Protein AF-0000000084714377 (afdb_homodimer)

Secondary structure (DSSP, 8-state):
-----------------------------------EEEEE--TT--GGGGHHHHHHHHHTT-EEEEEPPTTSGGG----HHHHHT-HHHHTTSPPTTTT--HHHHHHHHHHHHHHT-SSSPPEEEEETTHHHHHHHHHHH-GGG-SEEEEES----TTT--HHHHHTSGGG--S-SGGG--S-HHHHTEEE--TT--HHHHHHHHHHH-TTS-HHHHHHHHHT--SEEETHHHHS-----TTTGGGS-EEEEEETT-SSS-HHHHHHHHHHHHHHSTTSPPEEEEE---S-HHHH-HHHHHHHHHHSPP-/-----------------------------------EEEEE--TT--GGGGHHHHHHHHHTT-EEEEEPPTTSGGG----HHHHHT-HHHHTTSPPTTTT--HHHHHHHHHHHHHHT-SSSPPEEEEETTHHHHHHHHHHH-GGG-SEEEEES----TTT--HHHHHTSGGG--S-SGGG--S-HHHHTEEE--TT--HHHHHHHHHHH-TTS-HHHHHHHHHT--SEEETHHHHS-----TTTGGGS-EEEEEETT-SSS-HHHHHHHHHHHHHHSTTSPPEEEEE---S-HHHH-HHHHHHHHHHSPP-

InterPro domains:
  IPR000073 Alpha/beta hydrolase fold-1 [PF12697] (37-302)
  IPR006311 Twin-arginine translocation pathway, signal sequence [PS51318] (1-28)
  IPR029058 Alpha/Beta hydrolase fold [G3DSA:3.40.50.1820] (33-309)
  IPR029058 Alpha/Beta hydrolase fold [SSF53474] (30-305)
  IPR052897 Secondary metabolite biosynthesis hydrolase [PTHR37017] (34-305)

Foldseek 3Di:
DDPPDDDPPPPPPPPPPPPPDPPPPPPPPPLQDAAEAEEEEAALAFQVLLVLLCVLLVVSPYHYDYGGFQCHFVNNDADPCLVVVVQVVVLQAAGPCLPDALVSRLVVVLVVLVVPDDPFAYEYEAAALRLLSVQQNQQVCVPRHFEYEYELYDDPAPVQFQQVLCPDPQQALVADPPQFRHDCVNRQWRFGRLPDDPVSLVSVCVQFVVVDDSVLCNVRSNSGHGTHGCNSGGPGRDHACVTSVVHAYAYEAADQERRSHNSSSVVSQVVSCVRRVVHHHDYHYDPGYSRCSRVPSNVVSVVVSPDDGD/DCPPPCPPPPPPPPPPPPPVPPPPPPPPPPLQDAAEAEEEEAALAFQVLLVLLCVLLVVSPYHYDYGGFQCHFVNNDADPCLVVVVQVVVLQAAGPCLPDALVSRLVVVLVVLVVPDDPFAYEYEAAALRLLSVQQNQQVCVPRHFEYEYELYDDPAPVQFQQVLCPDPQQALVADPPQFRHDCVNRQWRFGRLPDDPVSLVSVCVQFVVVDDSVLCNVRSNSGHGTHGCNSGGPGRDHACVTSVVHAYAYEAACQENRSHSSSSVVSQVVSCVRRVVHHHDYHYDPGYSRCSRVPSNVVSVVVSPDDGD

Sequence (620 aa):
MNRRDLLKSTVLTTATLSLSGPGPQAHAAPRAESKTFLLVHGAWHNSLHWGRVAQHLSGLGHRVVSIDLPGHGLNARFPSSYLAGDWAKFAEEPSPQRDLRLEECASAVVDALKTLRGASRPILVGHSMGGAVITRAGELAPELVGRLVYLSAYCPVRLKKPSAYGELPEAKTGYGDKLFVGNPAALGAARINPRGDAAYLEALRGTYYNDVETQQFLPFALMLTPDLPVALWTSEVIATRERWGRIPRSYLRCTKDRATAPALQDLMIREADAFTPANKFEQKTLESSHSPFASQPARLAELLAGLKAGMNRRDLLKSTVLTTATLSLSGPGPQAHAAPRAESKTFLLVHGAWHNSLHWGRVAQHLSGLGHRVVSIDLPGHGLNARFPSSYLAGDWAKFAEEPSPQRDLRLEECASAVVDALKTLRGASRPILVGHSMGGAVITRAGELAPELVGRLVYLSAYCPVRLKKPSAYGELPEAKTGYGDKLFVGNPAALGAARINPRGDAAYLEALRGTYYNDVETQQFLPFALMLTPDLPVALWTSEVIATRERWGRIPRSYLRCTKDRATAPALQDLMIREADAFTPANKFEQKTLESSHSPFASQPARLAELLAGLKAG

pLDDT: mean 90.33, std 20.88, range [18.58, 98.94]

Solvent-accessible surface area (backbone atoms only — not comparable to full-atom values): 32073 Å² total; per-residue (Å²): 140,87,83,81,76,76,90,76,81,76,77,76,77,78,76,79,75,78,78,74,67,80,68,78,75,72,68,71,69,79,73,76,81,68,49,38,38,39,42,37,44,28,75,28,36,21,34,51,61,43,35,58,22,43,45,44,33,34,41,71,56,26,33,51,40,47,46,52,47,79,47,16,39,70,49,26,66,71,44,69,33,62,62,70,65,37,61,76,50,44,38,62,53,54,41,75,45,38,84,47,45,45,65,58,39,14,47,52,51,46,55,52,44,66,38,50,68,62,97,50,42,27,35,40,35,11,26,30,58,13,12,44,36,49,43,34,22,28,33,76,42,38,89,54,44,13,22,41,33,27,41,52,31,43,51,39,69,81,75,23,14,52,48,58,52,61,69,36,76,46,32,64,62,88,46,57,80,81,52,56,45,50,55,33,82,77,21,23,16,51,23,42,58,57,73,42,56,72,68,52,49,48,47,50,33,57,15,38,33,61,70,44,55,66,75,66,39,46,29,57,43,52,56,38,42,42,46,29,37,34,34,62,37,63,38,74,43,63,68,45,61,86,34,32,35,64,45,48,37,32,35,38,42,24,68,56,15,34,59,53,18,46,60,34,48,51,50,35,51,53,47,42,24,68,68,22,71,91,50,47,67,46,77,47,78,40,93,25,20,61,36,38,48,75,64,37,18,61,62,51,25,51,56,59,68,68,52,78,79,80,136,88,79,76,78,80,78,77,79,75,76,76,77,76,76,78,76,77,78,72,66,78,67,80,73,73,68,71,68,79,73,76,81,66,48,38,38,38,42,37,43,29,74,29,38,22,34,52,63,42,36,58,24,45,46,43,34,33,41,73,55,25,34,51,40,48,46,52,48,80,46,15,40,71,48,26,69,71,43,68,33,61,60,68,67,37,63,77,52,43,39,63,54,54,41,73,44,36,83,48,46,47,64,60,38,14,49,51,51,46,56,53,45,66,39,48,68,62,97,49,42,28,36,39,35,11,25,30,57,14,13,44,35,48,44,34,24,28,35,75,41,37,90,53,43,12,22,42,33,28,40,50,30,43,52,38,68,80,74,22,17,54,48,59,52,61,71,36,77,46,32,64,62,90,45,56,80,80,51,55,44,50,54,33,82,76,20,23,16,50,23,44,59,59,72,43,56,73,69,54,48,48,48,50,33,55,15,39,32,61,70,44,56,68,74,66,38,47,28,58,42,54,56,38,41,41,46,28,39,32,35,63,37,63,37,77,44,63,66,43,60,86,33,31,36,65,43,50,38,34,35,39,40,23,69,56,15,34,59,52,17,46,60,34,48,50,49,34,51,52,47,43,26,67,68,22,69,92,50,47,67,47,77,47,78,40,94,26,20,59,36,38,47,75,64,36,19,61,62,51,25,51,55,59,68,68,52,78,80,80

Nearest PDB structures (foldseek):
  8hfw-assembly1_A  TM=9.763E-01  e=1.977E-34  Burkholderia pyrrocinia
  8hfw-assembly1_B  TM=9.682E-01  e=1.661E-31  Burkholderia pyrrocinia
  7wwf-assembly3_F  TM=9.469E-01  e=2.361E-32  Mycolicibacterium smegmatis MC2 155
  8hfw-assembly2_C-2  TM=9.597E-01  e=9.082E-31  Burkholderia pyrrocinia
  8sni-assembly2_B  TM=8.151E-01  e=2.606E-16  Hevea brasiliensis

Organism: Cystobacter fuscus (strain ATCC 25194 / DSM 2262 / NBRC 100088 / M29) (NCBI:txid1242864)

Structure (mmCIF, N/CA/C/O backbone):
data_AF-0000000084714377-model_v1
#
loop_
_entity.id
_entity.type
_entity.pdbx_description
1 polymer 'Salicylate esterase'
#
loop_
_atom_site.group_PDB
_atom_site.id
_atom_site.type_symbol
_atom_site.label_atom_id
_atom_site.label_alt_id
_atom_site.label_comp_id
_atom_site.label_asym_id
_atom_site.label_entity_id
_atom_site.label_seq_id
_atom_site.pdbx_PDB_ins_code
_atom_site.Cartn_x
_atom_site.Cartn_y
_atom_site.Cartn_z
_atom_site.occupancy
_atom_site.B_iso_or_equiv
_atom_site.auth_seq_id
_atom_site.auth_comp_id
_atom_site.auth_asym_id
_atom_site.auth_atom_id
_atom_site.pdbx_PDB_model_num
ATOM 1 N N . MET A 1 1 ? 67.188 2.732 74.562 1 23.44 1 MET A N 1
ATOM 2 C CA . MET A 1 1 ? 67.375 2.27 73.188 1 23.44 1 MET A CA 1
ATOM 3 C C . MET A 1 1 ? 66.125 2.457 72.312 1 23.44 1 MET A C 1
ATOM 5 O O . MET A 1 1 ? 65.125 1.74 72.5 1 23.44 1 MET A O 1
ATOM 9 N N . ASN A 1 2 ? 65.688 3.746 72 1 24.61 2 ASN A N 1
ATOM 10 C CA . ASN A 1 2 ? 64.5 4.461 71.5 1 24.61 2 ASN A CA 1
ATOM 11 C C . ASN A 1 2 ? 64.188 4.129 70.062 1 24.61 2 ASN A C 1
ATOM 13 O O . ASN A 1 2 ? 65.062 4.398 69.188 1 24.61 2 ASN A O 1
ATOM 17 N N . ARG A 1 3 ? 63.375 3.021 69.688 1 21.33 3 ARG A N 1
ATOM 18 C CA . ARG A 1 3 ? 62.969 2.262 68.5 1 21.33 3 ARG A CA 1
ATOM 19 C C . ARG A 1 3 ? 62.281 3.156 67.5 1 21.33 3 ARG A C 1
ATOM 21 O O . ARG A 1 3 ? 61.094 3.463 67.688 1 21.33 3 ARG A O 1
ATOM 28 N N . ARG A 1 4 ? 62.812 4.191 66.875 1 25.5 4 ARG A N 1
ATOM 29 C CA . ARG A 1 4 ? 62.406 5.145 65.875 1 25.5 4 ARG A CA 1
ATOM 30 C C . ARG A 1 4 ? 62.062 4.438 64.562 1 25.5 4 ARG A C 1
ATOM 32 O O . ARG A 1 4 ? 62.938 4.363 63.656 1 25.5 4 ARG A O 1
ATOM 39 N N . ASP A 1 5 ? 61.375 3.281 64.625 1 18.58 5 ASP A N 1
ATOM 40 C CA . ASP A 1 5 ? 61.375 2.346 63.469 1 18.58 5 ASP A CA 1
ATOM 41 C C . ASP A 1 5 ? 60.812 3.002 62.219 1 18.58 5 ASP A C 1
ATOM 43 O O . ASP A 1 5 ? 61.531 3.123 61.219 1 18.58 5 ASP A O 1
ATOM 47 N N . LEU A 1 6 ? 59.594 2.516 61.594 1 20.98 6 LEU A N 1
ATOM 48 C CA . LEU A 1 6 ? 59.344 1.646 60.469 1 20.98 6 LEU A CA 1
ATOM 49 C C . LEU A 1 6 ? 58.875 2.455 59.25 1 20.98 6 LEU A C 1
ATOM 51 O O . LEU A 1 6 ? 59.188 2.096 58.094 1 20.98 6 LEU A O 1
ATOM 55 N N . LEU A 1 7 ? 57.812 3.41 59.219 1 25.36 7 LEU A N 1
ATOM 56 C CA . LEU A 1 7 ? 56.781 3.236 58.219 1 25.36 7 LEU A CA 1
ATOM 57 C C . LEU A 1 7 ? 57.219 3.844 56.875 1 25.36 7 LEU A C 1
ATOM 59 O O . LEU A 1 7 ? 57.469 5.047 56.812 1 25.36 7 LEU A O 1
ATOM 63 N N . LYS A 1 8 ? 57.844 3.086 56 1 23.33 8 LYS A N 1
ATOM 64 C CA . LYS A 1 8 ? 58.375 3.34 54.656 1 23.33 8 LYS A CA 1
ATOM 65 C C . LYS A 1 8 ? 57.281 3.77 53.719 1 23.33 8 LYS A C 1
ATOM 67 O O . LYS A 1 8 ? 56.281 3.066 53.562 1 23.33 8 LYS A O 1
ATOM 72 N N . SER A 1 9 ? 57 5.039 53.438 1 25.41 9 SER A N 1
ATOM 73 C CA . SER A 1 9 ? 56.031 5.676 52.531 1 25.41 9 SER A CA 1
ATOM 74 C C . SER A 1 9 ? 56.344 5.309 51.062 1 25.41 9 SER A C 1
ATOM 76 O O . SER A 1 9 ? 57.438 5.59 50.562 1 25.41 9 SER A O 1
ATOM 78 N N . THR A 1 10 ? 56.094 4.047 50.625 1 24.98 10 THR A N 1
ATOM 79 C CA . THR A 1 10 ? 56.312 3.625 49.25 1 24.98 10 THR A CA 1
ATOM 80 C C . THR A 1 10 ? 55.562 4.527 48.281 1 24.98 10 THR A C 1
ATOM 82 O O . THR A 1 10 ? 54.312 4.633 48.344 1 24.98 10 THR A O 1
ATOM 85 N N . VAL A 1 11 ? 56.156 5.559 47.812 1 27.44 11 VAL A N 1
ATOM 86 C CA . VAL A 1 11 ? 55.656 6.43 46.75 1 27.44 11 VAL A CA 1
ATOM 87 C C . VAL A 1 11 ? 55.438 5.617 45.469 1 27.44 11 VAL A C 1
ATOM 89 O O . VAL A 1 11 ? 56.375 5.059 44.906 1 27.44 11 VAL A O 1
ATOM 92 N N . LEU A 1 12 ? 54.406 4.809 45.375 1 25.02 12 LEU A N 1
ATOM 93 C CA . LEU A 1 12 ? 54.062 4.137 44.125 1 25.02 12 LEU A CA 1
ATOM 94 C C . LEU A 1 12 ? 53.938 5.145 42.969 1 25.02 12 LEU A C 1
ATOM 96 O O . LEU A 1 12 ? 53.156 6.102 43.094 1 25.02 12 LEU A O 1
ATOM 100 N N . THR A 1 13 ? 55.031 5.426 42.281 1 26.97 13 THR A N 1
ATOM 101 C CA . THR A 1 13 ? 55.031 6.18 41.031 1 26.97 13 THR A CA 1
ATOM 102 C C . THR A 1 13 ? 54.094 5.543 40 1 26.97 13 THR A C 1
ATOM 104 O O . THR A 1 13 ? 54.312 4.398 39.594 1 26.97 13 THR A O 1
ATOM 107 N N . THR A 1 14 ? 52.781 5.777 40.062 1 26.31 14 THR A N 1
ATOM 108 C CA . THR A 1 14 ? 51.844 5.332 39.062 1 26.31 14 THR A CA 1
ATOM 109 C C . THR A 1 14 ? 52.281 5.828 37.688 1 26.31 14 THR A C 1
ATOM 111 O O . THR A 1 14 ? 52.375 7.035 37.438 1 26.31 14 THR A O 1
ATOM 114 N N . ALA A 1 15 ? 53.188 5.16 37 1 28.7 15 ALA A N 1
ATOM 115 C CA . ALA A 1 15 ? 53.469 5.406 35.594 1 28.7 15 ALA A CA 1
ATOM 116 C C . ALA A 1 15 ? 52.188 5.324 34.75 1 28.7 15 ALA A C 1
ATOM 118 O O . ALA A 1 15 ? 51.469 4.316 34.781 1 28.7 15 ALA A O 1
ATOM 119 N N . THR A 1 16 ? 51.531 6.469 34.5 1 27.69 16 THR A N 1
ATOM 120 C CA . THR A 1 16 ? 50.469 6.594 33.531 1 27.69 16 THR A CA 1
ATOM 121 C C . THR A 1 16 ? 50.906 6.145 32.156 1 27.69 16 THR A C 1
ATOM 123 O O . THR A 1 16 ? 51.781 6.773 31.547 1 27.69 16 THR A O 1
ATOM 126 N N . LEU A 1 17 ? 51.156 4.863 31.859 1 29.94 17 LEU A N 1
ATOM 127 C CA . LEU A 1 17 ? 51.344 4.465 30.469 1 29.94 17 LEU A CA 1
ATOM 128 C C . LEU A 1 17 ? 50.188 4.93 29.609 1 29.94 17 LEU A C 1
ATOM 130 O O . LEU A 1 17 ? 49.031 4.625 29.922 1 29.94 17 LEU A O 1
ATOM 134 N N . SER A 1 18 ? 50.312 6.07 28.922 1 29.48 18 SER A N 1
ATOM 135 C CA . SER A 1 18 ? 49.406 6.551 27.875 1 29.48 18 SER A CA 1
ATOM 136 C C . SER A 1 18 ? 49.281 5.535 26.75 1 29.48 18 SER A C 1
ATOM 138 O O . SER A 1 18 ? 50.188 5.367 25.953 1 29.48 18 SER A O 1
ATOM 140 N N . LEU A 1 19 ? 48.781 4.328 26.875 1 30.98 19 LEU A N 1
ATOM 141 C CA . LEU A 1 19 ? 48.5 3.445 25.734 1 30.98 19 LEU A CA 1
ATOM 142 C C . LEU A 1 19 ? 47.562 4.102 24.75 1 30.98 19 LEU A C 1
ATOM 144 O O . LEU A 1 19 ? 46.344 4.055 24.922 1 30.98 19 LEU A O 1
ATOM 148 N N . SER A 1 20 ? 47.844 5.266 24.234 1 32.25 20 SER A N 1
ATOM 149 C CA . SER A 1 20 ? 46.969 5.801 23.188 1 32.25 20 SER A CA 1
ATOM 150 C C . SER A 1 20 ? 47.031 4.926 21.938 1 32.25 20 SER A C 1
ATOM 152 O O . SER A 1 20 ? 47.594 5.328 20.906 1 32.25 20 SER A O 1
ATOM 154 N N . GLY A 1 21 ? 47.344 3.609 21.922 1 34.31 21 GLY A N 1
ATOM 155 C CA . GLY A 1 21 ? 47.344 3.117 20.562 1 34.31 21 GLY A CA 1
ATOM 156 C C . GLY A 1 21 ? 46 3.279 19.844 1 34.31 21 GLY A C 1
ATOM 157 O O . GLY A 1 21 ? 44.969 3.379 20.5 1 34.31 21 GLY A O 1
ATOM 158 N N . PRO A 1 22 ? 46.062 3.883 18.609 1 36.16 22 PRO A N 1
ATOM 159 C CA . PRO A 1 22 ? 44.844 4.043 17.828 1 36.16 22 PRO A CA 1
ATOM 160 C C . PRO A 1 22 ? 44.031 2.742 17.688 1 36.16 22 PRO A C 1
ATOM 162 O O . PRO A 1 22 ? 44.625 1.664 17.594 1 36.16 22 PRO A O 1
ATOM 165 N N . GLY A 1 23 ? 43.094 2.486 18.531 1 34.81 23 GLY A N 1
ATOM 166 C CA . GLY A 1 23 ? 42.219 1.332 18.359 1 34.81 23 GLY A CA 1
ATOM 167 C C . GLY A 1 23 ? 41.844 1.075 16.906 1 34.81 23 GLY A C 1
ATOM 168 O O . GLY A 1 23 ? 41.844 1.998 16.094 1 34.81 23 GLY A O 1
ATOM 169 N N . PRO A 1 24 ? 42.156 -0.197 16.422 1 34.47 24 PRO A N 1
ATOM 170 C CA . PRO A 1 24 ? 41.812 -0.53 15.039 1 34.47 24 PRO A CA 1
ATOM 171 C C . PRO A 1 24 ? 40.438 -0.014 14.617 1 34.47 24 PRO A C 1
ATOM 173 O O . PRO A 1 24 ? 39.531 0.048 15.438 1 34.47 24 PRO A O 1
ATOM 176 N N . GLN A 1 25 ? 40.438 0.916 13.742 1 27.94 25 GLN A N 1
ATOM 177 C CA . GLN A 1 25 ? 39.219 1.286 13.016 1 27.94 25 GLN A CA 1
ATOM 178 C C . GLN A 1 25 ? 38.438 0.049 12.562 1 27.94 25 GLN A C 1
ATOM 180 O O . GLN A 1 25 ? 38.969 -0.746 11.766 1 27.94 25 GLN A O 1
ATOM 185 N N . ALA A 1 26 ? 37.656 -0.574 13.32 1 33.28 26 ALA A N 1
ATOM 186 C CA . ALA A 1 26 ? 36.75 -1.605 12.828 1 33.28 26 ALA A CA 1
ATOM 187 C C . ALA A 1 26 ? 36.281 -1.285 11.414 1 33.28 26 ALA A C 1
ATOM 189 O O . ALA A 1 26 ? 35.656 -0.241 11.188 1 33.28 26 ALA A O 1
ATOM 190 N N . HIS A 1 27 ? 37 -1.73 10.469 1 32.97 27 HIS A N 1
ATOM 191 C CA . HIS A 1 27 ? 36.406 -1.686 9.133 1 32.97 27 HIS A CA 1
ATOM 192 C C . HIS A 1 27 ? 34.906 -1.998 9.18 1 32.97 27 HIS A C 1
ATOM 194 O O . HIS A 1 27 ? 34.5 -3.01 9.75 1 32.97 27 HIS A O 1
ATOM 200 N N . ALA A 1 28 ? 34.094 -1.062 9.07 1 34.81 28 ALA A N 1
ATOM 201 C CA . ALA A 1 28 ? 32.688 -1.38 8.883 1 34.81 28 ALA A CA 1
ATOM 202 C C . ALA A 1 28 ? 32.531 -2.627 8.023 1 34.81 28 ALA A C 1
ATOM 204 O O . ALA A 1 28 ? 33.156 -2.76 6.977 1 34.81 28 ALA A O 1
ATOM 205 N N . ALA A 1 29 ? 32.25 -3.721 8.531 1 35.06 29 ALA A N 1
ATOM 206 C CA . ALA A 1 29 ? 31.984 -4.91 7.727 1 35.06 29 ALA A CA 1
ATOM 207 C C . ALA A 1 29 ? 31.391 -4.535 6.367 1 35.06 29 ALA A C 1
ATOM 209 O O . ALA A 1 29 ? 30.5 -3.684 6.281 1 35.06 29 ALA A O 1
ATOM 210 N N . PRO A 1 30 ? 31.938 -4.801 5.254 1 37.81 30 PRO A N 1
ATOM 211 C CA . PRO A 1 30 ? 31.344 -4.465 3.955 1 37.81 30 PRO A CA 1
ATOM 212 C C . PRO A 1 30 ? 29.828 -4.641 3.928 1 37.81 30 PRO A C 1
ATOM 214 O O . PRO A 1 30 ? 29.312 -5.625 4.461 1 37.81 30 PRO A O 1
ATOM 217 N N . ARG A 1 31 ? 29.031 -3.652 4.082 1 46.56 31 ARG A N 1
ATOM 218 C CA . ARG A 1 31 ? 27.578 -3.686 3.895 1 46.56 31 ARG A CA 1
ATOM 219 C C . ARG A 1 31 ? 27.203 -4.625 2.756 1 46.56 31 ARG A C 1
ATOM 221 O O . ARG A 1 31 ? 27.766 -4.555 1.665 1 46.56 31 ARG A O 1
ATOM 228 N N . ALA A 1 32 ? 26.609 -5.828 2.975 1 55.03 32 ALA A N 1
ATOM 229 C CA . ALA A 1 32 ? 26.031 -6.711 1.964 1 55.03 32 ALA A CA 1
ATOM 230 C C . ALA A 1 32 ? 25.5 -5.914 0.779 1 55.03 32 ALA A C 1
ATOM 232 O O . ALA A 1 32 ? 25.031 -4.785 0.946 1 55.03 32 ALA A O 1
ATOM 233 N N . GLU A 1 33 ? 25.891 -6.184 -0.496 1 76.81 33 GLU A N 1
ATOM 234 C CA . GLU A 1 33 ? 25.516 -5.52 -1.74 1 76.81 33 GLU A CA 1
ATOM 235 C C . GLU A 1 33 ? 24.016 -5.246 -1.799 1 76.81 33 GLU A C 1
ATOM 237 O O . GLU A 1 33 ? 23.203 -6.121 -1.478 1 76.81 33 GLU A O 1
ATOM 242 N N . SER A 1 34 ? 23.641 -4.047 -1.875 1 88.19 34 SER A N 1
ATOM 243 C CA . SER A 1 34 ? 22.25 -3.609 -2.031 1 88.19 34 SER A CA 1
ATOM 244 C C . SER A 1 34 ? 21.594 -4.262 -3.248 1 88.19 34 SER A C 1
ATOM 246 O O . SER A 1 34 ? 22.156 -4.234 -4.344 1 88.19 34 SER A O 1
ATOM 248 N N . LYS A 1 35 ? 20.562 -4.977 -3.025 1 94.12 35 LYS A N 1
ATOM 249 C CA . LYS A 1 35 ? 19.781 -5.602 -4.086 1 94.12 35 LYS A CA 1
ATOM 250 C C . LYS A 1 35 ? 18.516 -4.797 -4.383 1 94.12 35 LYS A C 1
ATOM 252 O O . LYS A 1 35 ? 18.125 -3.938 -3.594 1 94.12 35 LYS A O 1
ATOM 257 N N . THR A 1 36 ? 18 -5.051 -5.555 1 95.94 36 THR A N 1
ATOM 258 C CA . THR A 1 36 ? 16.734 -4.465 -5.941 1 95.94 36 THR A CA 1
ATOM 259 C C . THR A 1 36 ? 15.648 -5.535 -6.051 1 95.94 36 THR A C 1
ATOM 261 O O . THR A 1 36 ? 15.875 -6.59 -6.652 1 95.94 36 THR A O 1
ATOM 264 N N . PHE A 1 37 ? 14.516 -5.297 -5.43 1 97.56 37 PHE A N 1
ATOM 265 C CA . PHE A 1 37 ? 13.391 -6.227 -5.465 1 97.56 37 PHE A CA 1
ATOM 266 C C . PHE A 1 37 ? 12.188 -5.594 -6.148 1 97.56 37 PHE A C 1
ATOM 268 O O . PHE A 1 37 ? 11.891 -4.414 -5.934 1 97.56 37 PHE A O 1
ATOM 275 N N . LEU A 1 38 ? 11.547 -6.328 -6.98 1 98.56 38 LEU A N 1
ATOM 276 C CA . LEU A 1 38 ? 10.188 -6.035 -7.434 1 98.56 38 LEU A CA 1
ATOM 277 C C . LEU A 1 38 ? 9.203 -7.082 -6.926 1 98.56 38 LEU A C 1
ATOM 279 O O . LEU A 1 38 ? 9.344 -8.266 -7.234 1 98.56 38 LEU A O 1
ATOM 283 N N . LEU A 1 39 ? 8.25 -6.648 -6.137 1 98.88 39 LEU A N 1
ATOM 284 C CA . LEU A 1 39 ? 7.297 -7.543 -5.484 1 98.88 39 LEU A CA 1
ATOM 285 C C . LEU A 1 39 ? 5.945 -7.508 -6.191 1 98.88 39 LEU A C 1
ATOM 287 O O . LEU A 1 39 ? 5.336 -6.445 -6.324 1 98.88 39 LEU A O 1
ATOM 291 N N . VAL A 1 40 ? 5.496 -8.672 -6.605 1 98.94 40 VAL A N 1
ATOM 292 C CA . VAL A 1 40 ? 4.238 -8.828 -7.328 1 98.94 40 VAL A CA 1
ATOM 293 C C . VAL A 1 40 ? 3.254 -9.633 -6.48 1 98.94 40 VAL A C 1
ATOM 295 O O . VAL A 1 40 ? 3.551 -10.758 -6.078 1 98.94 40 VAL A O 1
ATOM 298 N N . HIS A 1 41 ? 2.09 -9.086 -6.281 1 98.94 41 HIS A N 1
ATOM 299 C CA . HIS A 1 41 ? 1.098 -9.641 -5.371 1 98.94 41 HIS A CA 1
ATOM 300 C C . HIS A 1 41 ? 0.285 -10.742 -6.043 1 98.94 41 HIS A C 1
ATOM 302 O O . HIS A 1 41 ? 0.371 -10.93 -7.258 1 98.94 41 HIS A O 1
ATOM 308 N N . GLY A 1 42 ? -0.467 -11.5 -5.254 1 98.81 42 GLY A N 1
ATOM 309 C CA . GLY A 1 42 ? -1.349 -12.562 -5.711 1 98.81 42 GLY A CA 1
ATOM 310 C C . GLY A 1 42 ? -2.779 -12.102 -5.914 1 98.81 42 GLY A C 1
ATOM 311 O O . GLY A 1 42 ? -3.057 -10.898 -5.914 1 98.81 42 GLY A O 1
ATOM 312 N N . ALA A 1 43 ? -3.666 -13.031 -6.078 1 98.69 43 ALA A N 1
ATOM 313 C CA . ALA A 1 43 ? -5.07 -12.773 -6.375 1 98.69 43 ALA A CA 1
ATOM 314 C C . ALA A 1 43 ? -5.688 -11.844 -5.336 1 98.69 43 ALA A C 1
ATOM 316 O O . ALA A 1 43 ? -5.492 -12.023 -4.133 1 98.69 43 ALA A O 1
ATOM 317 N N . TRP A 1 44 ? -6.395 -10.789 -5.77 1 98.81 44 TRP A N 1
ATOM 318 C CA . TRP A 1 44 ? -7.219 -9.852 -5.016 1 98.81 44 TRP A CA 1
ATOM 319 C C . TRP A 1 44 ? -6.352 -8.914 -4.18 1 98.81 44 TRP A C 1
ATOM 321 O O . TRP A 1 44 ? -6.824 -7.883 -3.697 1 98.81 44 TRP A O 1
ATOM 331 N N . HIS A 1 45 ? -5.059 -9.281 -3.926 1 98.88 45 HIS A N 1
ATOM 332 C CA . HIS A 1 45 ? -4.148 -8.461 -3.135 1 98.88 45 HIS A CA 1
ATOM 333 C C . HIS A 1 45 ? -3.662 -7.254 -3.928 1 98.88 45 HIS A C 1
ATOM 335 O O . HIS A 1 45 ? -4.105 -7.027 -5.055 1 98.88 45 HIS A O 1
ATOM 341 N N . ASN A 1 46 ? -2.836 -6.469 -3.326 1 98.81 46 ASN A N 1
ATOM 342 C CA . ASN A 1 46 ? -2.174 -5.301 -3.904 1 98.81 46 ASN A CA 1
ATOM 343 C C . ASN A 1 46 ? -0.832 -5.027 -3.23 1 98.81 46 ASN A C 1
ATOM 345 O O . ASN A 1 46 ? -0.359 -5.836 -2.428 1 98.81 46 ASN A O 1
ATOM 349 N N . SER A 1 47 ? -0.23 -3.924 -3.58 1 98.81 47 SER A N 1
ATOM 350 C CA . SER A 1 47 ? 1.129 -3.635 -3.133 1 98.81 47 SER A CA 1
ATOM 351 C C . SER A 1 47 ? 1.179 -3.406 -1.626 1 98.81 47 SER A C 1
ATOM 353 O O . SER A 1 47 ? 2.207 -3.646 -0.99 1 98.81 47 SER A O 1
ATOM 355 N N . LEU A 1 48 ? 0.092 -2.951 -1.03 1 98.88 48 LEU A N 1
ATOM 356 C CA . LEU A 1 48 ? 0.044 -2.711 0.408 1 98.88 48 LEU A CA 1
ATOM 357 C C . LEU A 1 48 ? 0.411 -3.973 1.183 1 98.88 48 LEU A C 1
ATOM 359 O O . LEU A 1 48 ? 1.078 -3.9 2.217 1 98.88 48 LEU A O 1
ATOM 363 N N . HIS A 1 49 ? 0.035 -5.062 0.67 1 98.88 49 HIS A N 1
ATOM 364 C CA . HIS A 1 49 ? 0.15 -6.316 1.407 1 98.88 49 HIS A CA 1
ATOM 365 C C . HIS A 1 49 ? 1.609 -6.738 1.555 1 98.88 49 HIS A C 1
ATOM 367 O O . HIS A 1 49 ? 1.939 -7.555 2.416 1 98.88 49 HIS A O 1
ATOM 373 N N . TRP A 1 50 ? 2.439 -6.152 0.728 1 98.81 50 TRP A N 1
ATOM 374 C CA . TRP A 1 50 ? 3.877 -6.375 0.829 1 98.81 50 TRP A CA 1
ATOM 375 C C . TRP A 1 50 ? 4.516 -5.383 1.795 1 98.81 50 TRP A C 1
ATOM 377 O O . TRP A 1 50 ? 5.723 -5.438 2.039 1 98.81 50 TRP A O 1
ATOM 387 N N . GLY A 1 51 ? 3.744 -4.449 2.324 1 98.31 51 GLY A N 1
ATOM 388 C CA . GLY A 1 51 ? 4.285 -3.287 3.012 1 98.31 51 GLY A CA 1
ATOM 389 C C . GLY A 1 51 ? 5.266 -3.646 4.109 1 98.31 51 GLY A C 1
ATOM 390 O O . GLY A 1 51 ? 6.352 -3.068 4.195 1 98.31 51 GLY A O 1
ATOM 391 N N . ARG A 1 52 ? 4.949 -4.609 4.941 1 98.44 52 ARG A N 1
ATOM 392 C CA . ARG A 1 52 ? 5.812 -4.977 6.062 1 98.44 52 ARG A CA 1
ATOM 393 C C . ARG A 1 52 ? 7.094 -5.641 5.57 1 98.44 52 ARG A C 1
ATOM 395 O O . ARG A 1 52 ? 8.18 -5.375 6.098 1 98.44 52 ARG A O 1
ATOM 402 N N . VAL A 1 53 ? 6.965 -6.473 4.566 1 98.81 53 VAL A N 1
ATOM 403 C CA . VAL A 1 53 ? 8.141 -7.109 3.98 1 98.81 53 VAL A CA 1
ATOM 404 C C . VAL A 1 53 ? 9.047 -6.047 3.359 1 98.81 53 VAL A C 1
ATOM 406 O O . VAL A 1 53 ? 10.266 -6.078 3.547 1 98.81 53 VAL A O 1
ATOM 409 N N . ALA A 1 54 ? 8.438 -5.133 2.629 1 98.25 54 ALA A N 1
ATOM 410 C CA . ALA A 1 54 ? 9.195 -4.062 1.986 1 98.25 54 ALA A CA 1
ATOM 411 C C . ALA A 1 54 ? 9.945 -3.229 3.018 1 98.25 54 ALA A C 1
ATOM 413 O O . ALA A 1 54 ? 11.102 -2.857 2.801 1 98.25 54 ALA A O 1
ATOM 414 N N . GLN A 1 55 ? 9.305 -2.924 4.102 1 97.19 55 GLN A N 1
ATOM 415 C CA . GLN A 1 55 ? 9.945 -2.16 5.168 1 97.19 55 GLN A CA 1
ATOM 416 C C . GLN A 1 55 ? 11.156 -2.902 5.723 1 97.19 55 GLN A C 1
ATOM 418 O O . GLN A 1 55 ? 12.227 -2.314 5.898 1 97.19 55 GLN A O 1
ATOM 423 N N . HIS A 1 56 ? 11.016 -4.199 5.969 1 97.94 56 HIS A N 1
ATOM 424 C CA . HIS A 1 56 ? 12.117 -4.996 6.504 1 97.94 56 HIS A CA 1
ATOM 425 C C . HIS A 1 56 ? 13.258 -5.105 5.5 1 97.94 56 HIS A C 1
ATOM 427 O O . HIS A 1 56 ? 14.422 -4.957 5.863 1 97.94 56 HIS A O 1
ATOM 433 N N . LEU A 1 57 ? 12.898 -5.328 4.223 1 97.5 57 LEU A N 1
ATOM 434 C CA . LEU A 1 57 ? 13.922 -5.426 3.188 1 97.5 57 LEU A CA 1
ATOM 435 C C . LEU A 1 57 ? 14.688 -4.113 3.047 1 97.5 57 LEU A C 1
ATOM 437 O O . LEU A 1 57 ? 15.914 -4.113 2.904 1 97.5 57 LEU A O 1
ATOM 441 N N . SER A 1 58 ? 13.969 -3.027 3.111 1 95.31 58 SER A N 1
ATOM 442 C CA . SER A 1 58 ? 14.602 -1.72 3.008 1 95.31 58 SER A CA 1
ATOM 443 C C . SER A 1 58 ? 15.516 -1.455 4.199 1 95.31 58 SER A C 1
ATOM 445 O O . SER A 1 58 ? 16.578 -0.846 4.051 1 95.31 58 SER A O 1
ATOM 447 N N . GLY A 1 59 ? 15.062 -1.914 5.348 1 94.5 59 GLY A N 1
ATOM 448 C CA . GLY A 1 59 ? 15.898 -1.801 6.535 1 94.5 59 GLY A CA 1
ATOM 449 C C . GLY A 1 59 ? 17.203 -2.553 6.422 1 94.5 59 GLY A C 1
ATOM 450 O O . GLY A 1 59 ? 18.188 -2.199 7.074 1 94.5 59 GLY A O 1
ATOM 451 N N . LEU A 1 60 ? 17.203 -3.535 5.59 1 94.25 60 LEU A N 1
ATOM 452 C CA . LEU A 1 60 ? 18.406 -4.324 5.348 1 94.25 60 LEU A CA 1
ATOM 453 C C . LEU A 1 60 ? 19.25 -3.695 4.246 1 94.25 60 LEU A C 1
ATOM 455 O O . LEU A 1 60 ? 20.266 -4.262 3.846 1 94.25 60 LEU A O 1
ATOM 459 N N . GLY A 1 61 ? 18.781 -2.609 3.686 1 91.94 61 GLY A N 1
ATOM 460 C CA . GLY A 1 61 ? 19.609 -1.833 2.771 1 91.94 61 GLY A CA 1
ATOM 461 C C . GLY A 1 61 ? 19.234 -2.035 1.315 1 91.94 61 GLY A C 1
ATOM 462 O O . GLY A 1 61 ? 19.953 -1.593 0.417 1 91.94 61 GLY A O 1
ATOM 463 N N . HIS A 1 62 ? 18.094 -2.658 1.033 1 93.56 62 HIS A N 1
ATOM 464 C CA . HIS A 1 62 ? 17.719 -3 -0.335 1 93.56 62 HIS A CA 1
ATOM 465 C C . HIS A 1 62 ? 16.719 -1.995 -0.905 1 93.56 62 HIS A C 1
ATOM 467 O O . HIS A 1 62 ? 16.016 -1.323 -0.153 1 93.56 62 HIS A O 1
ATOM 473 N N . ARG A 1 63 ? 16.781 -1.84 -2.18 1 94.62 63 ARG A N 1
ATOM 474 C CA . ARG A 1 63 ? 15.75 -1.105 -2.91 1 94.62 63 ARG A CA 1
ATOM 475 C C . ARG A 1 63 ? 14.555 -1.998 -3.221 1 94.62 63 ARG A C 1
ATOM 477 O O . ARG A 1 63 ? 14.711 -3.07 -3.811 1 94.62 63 ARG A O 1
ATOM 484 N N . VAL A 1 64 ? 13.352 -1.57 -2.775 1 97.06 64 VAL A N 1
ATOM 485 C CA . VAL A 1 64 ? 12.18 -2.439 -2.883 1 97.06 64 VAL A CA 1
ATOM 486 C C . VAL A 1 64 ? 11.031 -1.68 -3.533 1 97.06 64 VAL A C 1
ATOM 488 O O . VAL A 1 64 ? 10.688 -0.575 -3.105 1 97.06 64 VAL A O 1
ATOM 491 N N . VAL A 1 65 ? 10.484 -2.285 -4.586 1 97.69 65 VAL A N 1
ATOM 492 C CA . VAL A 1 65 ? 9.305 -1.745 -5.25 1 97.69 65 VAL A CA 1
ATOM 493 C C . VAL A 1 65 ? 8.195 -2.791 -5.266 1 97.69 65 VAL A C 1
ATOM 495 O O . VAL A 1 65 ? 8.438 -3.965 -5.555 1 97.69 65 VAL A O 1
ATOM 498 N N . SER A 1 66 ? 7.055 -2.414 -4.824 1 98.44 66 SER A N 1
ATOM 499 C CA . SER A 1 66 ? 5.832 -3.189 -5.016 1 98.44 66 SER A CA 1
ATOM 500 C C . SER A 1 66 ? 4.855 -2.467 -5.934 1 98.44 66 SER A C 1
ATOM 502 O O . SER A 1 66 ? 4.699 -1.247 -5.844 1 98.44 66 SER A O 1
ATOM 504 N N . ILE A 1 67 ? 4.211 -3.188 -6.785 1 98.31 67 ILE A N 1
ATOM 505 C CA . ILE A 1 67 ? 3.311 -2.523 -7.723 1 98.31 67 ILE A CA 1
ATOM 506 C C . ILE A 1 67 ? 1.912 -3.127 -7.613 1 98.31 67 ILE A C 1
ATOM 508 O O . ILE A 1 67 ? 1.748 -4.242 -7.113 1 98.31 67 ILE A O 1
ATOM 512 N N . ASP A 1 68 ? 0.934 -2.365 -7.992 1 98.81 68 ASP A N 1
ATOM 513 C CA . ASP A 1 68 ? -0.418 -2.869 -8.211 1 98.81 68 ASP A CA 1
ATOM 514 C C . ASP A 1 68 ? -0.605 -3.33 -9.656 1 98.81 68 ASP A C 1
ATOM 516 O O . ASP A 1 68 ? -0.463 -2.537 -10.586 1 98.81 68 ASP A O 1
ATOM 520 N N . LEU A 1 69 ? -0.929 -4.539 -9.812 1 98.81 69 LEU A N 1
ATOM 521 C CA . LEU A 1 69 ? -1.213 -5.043 -11.148 1 98.81 69 LEU A CA 1
ATOM 522 C C . LEU A 1 69 ? -2.488 -4.418 -11.711 1 98.81 69 LEU A C 1
ATOM 524 O O . LEU A 1 69 ? -3.35 -3.973 -10.945 1 98.81 69 LEU A O 1
ATOM 528 N N . PRO A 1 70 ? -2.578 -4.363 -13.07 1 98.62 70 PRO A N 1
ATOM 529 C CA . PRO A 1 70 ? -3.859 -3.965 -13.648 1 98.62 70 PRO A CA 1
ATOM 530 C C . PRO A 1 70 ? -5.047 -4.699 -13.031 1 98.62 70 PRO A C 1
ATOM 532 O O . PRO A 1 70 ? -5.016 -5.926 -12.898 1 98.62 70 PRO A O 1
ATOM 535 N N . GLY A 1 71 ? -6.016 -3.869 -12.57 1 98.31 71 GLY A N 1
ATOM 536 C CA . GLY A 1 71 ? -7.23 -4.438 -12.016 1 98.31 71 GLY A CA 1
ATOM 537 C C . GLY A 1 71 ? -7.141 -4.691 -10.523 1 98.31 71 GLY A C 1
ATOM 538 O O . GLY A 1 71 ? -8.047 -5.273 -9.93 1 98.31 71 GLY A O 1
ATOM 539 N N . HIS A 1 72 ? -6.102 -4.277 -9.883 1 98.56 72 HIS A N 1
ATOM 540 C CA . HIS A 1 72 ? -5.898 -4.523 -8.453 1 98.56 72 HIS A CA 1
ATOM 541 C C . HIS A 1 72 ? -5.441 -3.26 -7.738 1 98.56 72 HIS A C 1
ATOM 543 O O . HIS A 1 72 ? -4.848 -2.371 -8.352 1 98.56 72 HIS A O 1
ATOM 549 N N . GLY A 1 73 ? -5.652 -3.23 -6.41 1 98.25 73 GLY A N 1
ATOM 550 C CA . GLY A 1 73 ? -5.199 -2.094 -5.625 1 98.25 73 GLY A CA 1
ATOM 551 C C . GLY A 1 73 ? -5.676 -0.762 -6.172 1 98.25 73 GLY A C 1
ATOM 552 O O . GLY A 1 73 ? -6.871 -0.575 -6.41 1 98.25 73 GLY A O 1
ATOM 553 N N . LEU A 1 74 ? -4.781 0.112 -6.43 1 98.56 74 LEU A N 1
ATOM 554 C CA . LEU A 1 74 ? -5.121 1.457 -6.879 1 98.56 74 LEU A CA 1
ATOM 555 C C . LEU A 1 74 ? -5.48 1.462 -8.359 1 98.56 74 LEU A C 1
ATOM 557 O O . LEU A 1 74 ? -5.965 2.469 -8.883 1 98.56 74 LEU A O 1
ATOM 561 N N . ASN A 1 75 ? -5.367 0.308 -8.984 1 98.38 75 ASN A N 1
ATOM 562 C CA . ASN A 1 75 ? -5.742 0.158 -10.383 1 98.38 75 ASN A CA 1
ATOM 563 C C . ASN A 1 75 ? -7.062 -0.597 -10.531 1 98.38 75 ASN A C 1
ATOM 565 O O . ASN A 1 75 ? -7.457 -0.951 -11.648 1 98.38 75 ASN A O 1
ATOM 569 N N . ALA A 1 76 ? -7.734 -0.837 -9.5 1 98.31 76 ALA A N 1
ATOM 570 C CA . ALA A 1 76 ? -8.938 -1.669 -9.523 1 98.31 76 ALA A CA 1
ATOM 571 C C . ALA A 1 76 ? -10.148 -0.874 -10 1 98.31 76 ALA A C 1
ATOM 573 O O . ALA A 1 76 ? -10.203 0.346 -9.828 1 98.31 76 ALA A O 1
ATOM 574 N N . ARG A 1 77 ? -10.992 -1.549 -10.625 1 97.94 77 ARG A N 1
ATOM 575 C CA . ARG A 1 77 ? -12.375 -1.137 -10.852 1 97.94 77 ARG A CA 1
ATOM 576 C C . ARG A 1 77 ? -13.344 -2.02 -10.078 1 97.94 77 ARG A C 1
ATOM 578 O O . ARG A 1 77 ? -13.086 -3.209 -9.883 1 97.94 77 ARG A O 1
ATOM 585 N N . PHE A 1 78 ? -14.398 -1.456 -9.633 1 97.62 78 PHE A N 1
ATOM 586 C CA . PHE A 1 78 ? -15.297 -2.162 -8.727 1 97.62 78 PHE A CA 1
ATOM 587 C C . PHE A 1 78 ? -16.688 -2.289 -9.328 1 97.62 78 PHE A C 1
ATOM 589 O O . PHE A 1 78 ? -17.188 -1.356 -9.961 1 97.62 78 PHE A O 1
ATOM 596 N N . PRO A 1 79 ? -17.297 -3.471 -9.109 1 97.88 79 PRO A N 1
ATOM 597 C CA . PRO A 1 79 ? -18.719 -3.527 -9.453 1 97.88 79 PRO A CA 1
ATOM 598 C C . PRO A 1 79 ? -19.562 -2.498 -8.695 1 97.88 79 PRO A C 1
ATOM 600 O O . PRO A 1 79 ? -19.312 -2.25 -7.512 1 97.88 79 PRO A O 1
ATOM 603 N N . SER A 1 80 ? -20.5 -1.927 -9.375 1 96.88 80 SER A N 1
ATOM 604 C CA . SER A 1 80 ? -21.359 -0.949 -8.727 1 96.88 80 SER A CA 1
ATOM 605 C C . SER A 1 80 ? -22.109 -1.566 -7.543 1 96.88 80 SER A C 1
ATOM 607 O O . SER A 1 80 ? -22.359 -0.893 -6.543 1 96.88 80 SER A O 1
ATOM 609 N N . SER A 1 81 ? -22.484 -2.832 -7.684 1 97.44 81 SER A N 1
ATOM 610 C CA . SER A 1 81 ? -23.188 -3.551 -6.625 1 97.44 81 SER A CA 1
ATOM 611 C C . SER A 1 81 ? -22.312 -3.717 -5.391 1 97.44 81 SER A C 1
ATOM 613 O O . SER A 1 81 ? -22.797 -3.693 -4.262 1 97.44 81 SER A O 1
ATOM 615 N N . TYR A 1 82 ? -21.031 -3.877 -5.57 1 97.12 82 TYR A N 1
ATOM 616 C CA . TYR A 1 82 ? -20.094 -3.938 -4.453 1 97.12 82 TYR A CA 1
ATOM 617 C C . TYR A 1 82 ? -20.062 -2.623 -3.688 1 97.12 82 TYR A C 1
ATOM 619 O O . TYR A 1 82 ? -20.078 -2.615 -2.453 1 97.12 82 TYR A O 1
ATOM 627 N N . LEU A 1 83 ? -20.062 -1.52 -4.414 1 95.06 83 LEU A N 1
ATOM 628 C CA . LEU A 1 83 ? -20.047 -0.191 -3.811 1 95.06 83 LEU A CA 1
ATOM 629 C C . LEU A 1 83 ? -21.344 0.06 -3.035 1 95.06 83 LEU A C 1
ATOM 631 O O . LEU A 1 83 ? -21.312 0.647 -1.952 1 95.06 83 LEU A O 1
ATOM 635 N N . ALA A 1 84 ? -22.422 -0.46 -3.547 1 94.19 84 ALA A N 1
ATOM 636 C CA . ALA A 1 84 ? -23.734 -0.192 -2.979 1 94.19 84 ALA A CA 1
ATOM 637 C C . ALA A 1 84 ? -24.062 -1.171 -1.852 1 94.19 84 ALA A C 1
ATOM 639 O O . ALA A 1 84 ? -25 -0.952 -1.079 1 94.19 84 ALA A O 1
ATOM 640 N N . GLY A 1 85 ? -23.344 -2.227 -1.792 1 93.81 85 GLY A N 1
ATOM 641 C CA . GLY A 1 85 ? -23.641 -3.27 -0.825 1 93.81 85 GLY A CA 1
ATOM 642 C C . GLY A 1 85 ? -24.844 -4.117 -1.213 1 93.81 85 GLY A C 1
ATOM 643 O O . GLY A 1 85 ? -25.547 -4.629 -0.347 1 93.81 85 GLY A O 1
ATOM 644 N N . ASP A 1 86 ? -25.125 -4.141 -2.52 1 96.25 86 ASP A N 1
ATOM 645 C CA . ASP A 1 86 ? -26.188 -5.008 -3.049 1 96.25 86 ASP A CA 1
ATOM 646 C C . ASP A 1 86 ? -25.625 -6.398 -3.371 1 96.25 86 ASP A C 1
ATOM 648 O O . ASP A 1 86 ? -25.281 -6.684 -4.52 1 96.25 86 ASP A O 1
ATOM 652 N N . TRP A 1 87 ? -25.688 -7.258 -2.428 1 96.19 87 TRP A N 1
ATOM 653 C CA . TRP A 1 87 ? -24.953 -8.516 -2.498 1 96.19 87 TRP A CA 1
ATOM 654 C C . TRP A 1 87 ? -25.641 -9.492 -3.453 1 96.19 87 TRP A C 1
ATOM 656 O O . TRP A 1 87 ? -24.969 -10.305 -4.098 1 96.19 87 TRP A O 1
ATOM 666 N N . ALA A 1 88 ? -26.938 -9.438 -3.539 1 97.5 88 ALA A N 1
ATOM 667 C CA . ALA A 1 88 ? -27.625 -10.273 -4.527 1 97.5 88 ALA A CA 1
ATOM 668 C C . ALA A 1 88 ? -27.172 -9.922 -5.941 1 97.5 88 ALA A C 1
ATOM 670 O O . ALA A 1 88 ? -26.859 -10.812 -6.734 1 97.5 88 ALA A O 1
ATOM 671 N N . LYS A 1 89 ? -27.156 -8.656 -6.23 1 98.31 89 LYS A N 1
ATOM 672 C CA . LYS A 1 89 ? -26.688 -8.203 -7.543 1 98.31 89 LYS A CA 1
ATOM 673 C C . LYS A 1 89 ? -25.203 -8.438 -7.719 1 98.31 89 LYS A C 1
ATOM 675 O O . LYS A 1 89 ? -24.734 -8.719 -8.828 1 98.31 89 LYS A O 1
ATOM 680 N N . PHE A 1 90 ? -24.5 -8.359 -6.629 1 98.56 90 PHE A N 1
ATOM 681 C CA . PHE A 1 90 ? -23.062 -8.562 -6.625 1 98.56 90 PHE A CA 1
ATOM 682 C C . PHE A 1 90 ? -22.703 -9.945 -7.148 1 98.56 90 PHE A C 1
ATOM 684 O O . PHE A 1 90 ? -21.688 -10.117 -7.828 1 98.56 90 PHE A O 1
ATOM 691 N N . ALA A 1 91 ? -23.516 -10.898 -6.934 1 98.44 91 ALA A N 1
ATOM 692 C CA . ALA A 1 91 ? -23.281 -12.281 -7.352 1 98.44 91 ALA A CA 1
ATOM 693 C C . ALA A 1 91 ? -23.547 -12.461 -8.844 1 98.44 91 ALA A C 1
ATOM 695 O O . ALA A 1 91 ? -23.172 -13.477 -9.43 1 98.44 91 ALA A O 1
ATOM 696 N N . GLU A 1 92 ? -24.094 -11.414 -9.492 1 98.56 92 GLU A N 1
ATOM 697 C CA . GLU A 1 92 ? -24.547 -11.586 -10.875 1 98.56 92 GLU A CA 1
ATOM 698 C C . GLU A 1 92 ? -23.891 -10.555 -11.797 1 98.56 92 GLU A C 1
ATOM 700 O O . GLU A 1 92 ? -23.766 -10.789 -13 1 98.56 92 GLU A O 1
ATOM 705 N N . GLU A 1 93 ? -23.516 -9.391 -11.281 1 98.69 93 GLU A N 1
ATOM 706 C CA . GLU A 1 93 ? -23.016 -8.289 -12.086 1 98.69 93 GLU A CA 1
ATOM 707 C C . GLU A 1 93 ? -21.672 -8.633 -12.711 1 98.69 93 GLU A C 1
ATOM 709 O O . GLU A 1 93 ? -20.719 -8.984 -12.008 1 98.69 93 GLU A O 1
ATOM 714 N N . PRO A 1 94 ? -21.578 -8.578 -14.016 1 98.75 94 PRO A N 1
ATOM 715 C CA . PRO A 1 94 ? -20.266 -8.805 -14.633 1 98.75 94 PRO A CA 1
ATOM 716 C C . PRO A 1 94 ? -19.188 -7.875 -14.078 1 98.75 94 PRO A C 1
ATOM 718 O O . PRO A 1 94 ? -19.469 -6.707 -13.781 1 98.75 94 PRO A O 1
ATOM 721 N N . SER A 1 95 ? -18.047 -8.391 -13.977 1 98.75 95 SER A N 1
ATOM 722 C CA . SER A 1 95 ? -16.938 -7.598 -13.477 1 98.75 95 SER A CA 1
ATOM 723 C C . SER A 1 95 ? -16.578 -6.477 -14.438 1 98.75 95 SER A C 1
ATOM 725 O O . SER A 1 95 ? -16.484 -6.695 -15.648 1 98.75 95 SER A O 1
ATOM 727 N N . PRO A 1 96 ? -16.312 -5.285 -13.922 1 98.38 96 PRO A N 1
ATOM 728 C CA . PRO A 1 96 ? -15.805 -4.227 -14.797 1 98.38 96 PRO A CA 1
ATOM 729 C C . PRO A 1 96 ? -14.406 -4.527 -15.328 1 98.38 96 PRO A C 1
ATOM 731 O O . PRO A 1 96 ? -13.914 -3.824 -16.219 1 98.38 96 PRO A O 1
ATOM 734 N N . GLN A 1 97 ? -13.773 -5.578 -14.867 1 96.81 97 GLN A N 1
ATOM 735 C CA . GLN A 1 97 ? -12.414 -5.891 -15.297 1 96.81 97 GLN A CA 1
ATOM 736 C C . GLN A 1 97 ? -12.367 -7.215 -16.047 1 96.81 97 GLN A C 1
ATOM 738 O O . GLN A 1 97 ? -11.297 -7.812 -16.203 1 96.81 97 GLN A O 1
ATOM 743 N N . ARG A 1 98 ? -13.438 -7.633 -16.547 1 98.19 98 ARG A N 1
ATOM 744 C CA . ARG A 1 98 ? -13.578 -8.945 -17.156 1 98.19 98 ARG A CA 1
ATOM 745 C C . ARG A 1 98 ? -12.695 -9.07 -18.391 1 98.19 98 ARG A C 1
ATOM 747 O O . ARG A 1 98 ? -12.344 -10.18 -18.812 1 98.19 98 ARG A O 1
ATOM 754 N N . ASP A 1 99 ? -12.242 -7.938 -19 1 97.81 99 ASP A N 1
ATOM 755 C CA . ASP A 1 99 ? -11.492 -7.977 -20.25 1 97.81 99 ASP A CA 1
ATOM 756 C C . ASP A 1 99 ? -9.984 -7.934 -20 1 97.81 99 ASP A C 1
ATOM 758 O O . ASP A 1 99 ? -9.188 -8.023 -20.922 1 97.81 99 ASP A O 1
ATOM 762 N N . LEU A 1 100 ? -9.562 -7.809 -18.75 1 98.38 100 LEU A N 1
ATOM 763 C CA . LEU A 1 100 ? -8.141 -7.777 -18.406 1 98.38 100 LEU A CA 1
ATOM 764 C C . LEU A 1 100 ? -7.512 -9.148 -18.609 1 98.38 100 LEU A C 1
ATOM 766 O O . LEU A 1 100 ? -8.094 -10.172 -18.234 1 98.38 100 LEU A O 1
ATOM 770 N N . ARG A 1 101 ? -6.316 -9.117 -19.188 1 98 101 ARG A N 1
ATOM 771 C CA . ARG A 1 101 ? -5.641 -10.359 -19.547 1 98 101 ARG A CA 1
ATOM 772 C C . ARG A 1 101 ? -4.316 -10.492 -18.812 1 98 101 ARG A C 1
ATOM 774 O O . ARG A 1 101 ? -3.799 -9.516 -18.266 1 98 101 ARG A O 1
ATOM 781 N N . LEU A 1 102 ? -3.826 -11.727 -18.844 1 98.56 102 LEU A N 1
ATOM 782 C CA . LEU A 1 102 ? -2.529 -12.023 -18.25 1 98.56 102 LEU A CA 1
ATOM 783 C C . LEU A 1 102 ? -1.431 -11.18 -18.891 1 98.56 102 LEU A C 1
ATOM 785 O O . LEU A 1 102 ? -0.521 -10.711 -18.203 1 98.56 102 LEU A O 1
ATOM 789 N N . GLU A 1 103 ? -1.567 -10.922 -20.156 1 98.56 103 GLU A N 1
ATOM 790 C CA . GLU A 1 103 ? -0.55 -10.195 -20.906 1 98.56 103 GLU A CA 1
ATOM 791 C C . GLU A 1 103 ? -0.425 -8.75 -20.406 1 98.56 103 GLU A C 1
ATOM 793 O O . GLU A 1 103 ? 0.675 -8.195 -20.375 1 98.56 103 GLU A O 1
ATOM 798 N N . GLU A 1 104 ? -1.509 -8.172 -20.094 1 98.62 104 GLU A N 1
ATOM 799 C CA . GLU A 1 104 ? -1.47 -6.805 -19.562 1 98.62 104 GLU A CA 1
ATOM 800 C C . GLU A 1 104 ? -0.75 -6.75 -18.219 1 98.62 104 GLU A C 1
ATOM 802 O O . GLU A 1 104 ? 0.007 -5.812 -17.953 1 98.62 104 GLU A O 1
ATOM 807 N N . CYS A 1 105 ? -1.002 -7.738 -17.406 1 98.81 105 CYS A N 1
ATOM 808 C CA . CYS A 1 105 ? -0.334 -7.801 -16.109 1 98.81 105 CYS A CA 1
ATOM 809 C C . CYS A 1 105 ? 1.158 -8.062 -16.281 1 98.81 105 CYS A C 1
ATOM 811 O O . CYS A 1 105 ? 1.983 -7.41 -15.641 1 98.81 105 CYS A O 1
ATOM 813 N N . ALA A 1 106 ? 1.521 -8.992 -17.141 1 98.94 106 ALA A N 1
ATOM 814 C CA . ALA A 1 106 ? 2.928 -9.281 -17.406 1 98.94 106 ALA A CA 1
ATOM 815 C C . ALA A 1 106 ? 3.639 -8.055 -17.984 1 98.94 106 ALA A C 1
ATOM 817 O O . ALA A 1 106 ? 4.77 -7.75 -17.594 1 98.94 106 ALA A O 1
ATOM 818 N N . SER A 1 107 ? 2.959 -7.34 -18.875 1 98.81 107 SER A N 1
ATOM 819 C CA . SER A 1 107 ? 3.527 -6.133 -19.453 1 98.81 107 SER A CA 1
ATOM 820 C C . SER A 1 107 ? 3.76 -5.055 -18.406 1 98.81 107 SER A C 1
ATOM 822 O O . SER A 1 107 ? 4.754 -4.328 -18.469 1 98.81 107 SER A O 1
ATOM 824 N N . ALA A 1 108 ? 2.857 -4.949 -17.484 1 98.81 108 ALA A N 1
ATOM 825 C CA . ALA A 1 108 ? 3.031 -3.988 -16.406 1 98.81 108 ALA A CA 1
ATOM 826 C C . ALA A 1 108 ? 4.273 -4.312 -15.57 1 98.81 108 ALA A C 1
ATOM 828 O O . ALA A 1 108 ? 4.996 -3.408 -15.148 1 98.81 108 ALA A O 1
ATOM 829 N N . VAL A 1 109 ? 4.484 -5.574 -15.344 1 98.88 109 VAL A N 1
ATOM 830 C CA . VAL A 1 109 ? 5.668 -6.008 -14.609 1 98.88 109 VAL A CA 1
ATOM 831 C C . VAL A 1 109 ? 6.926 -5.68 -15.414 1 98.88 109 VAL A C 1
ATOM 833 O O . VAL A 1 109 ? 7.902 -5.156 -14.867 1 98.88 109 VAL A O 1
ATOM 836 N N . VAL A 1 110 ? 6.91 -5.957 -16.703 1 98.81 110 VAL A N 1
ATOM 837 C CA . VAL A 1 110 ? 8.047 -5.664 -17.562 1 98.81 110 VAL A CA 1
ATOM 838 C C . VAL A 1 110 ? 8.328 -4.164 -17.547 1 98.81 110 VAL A C 1
ATOM 840 O O . VAL A 1 110 ? 9.484 -3.742 -17.469 1 98.81 110 VAL A O 1
ATOM 843 N N . ASP A 1 111 ? 7.289 -3.354 -17.641 1 98.38 111 ASP A N 1
ATOM 844 C CA . ASP A 1 111 ? 7.449 -1.903 -17.609 1 98.38 111 ASP A CA 1
ATOM 845 C C . ASP A 1 111 ? 8.094 -1.448 -16.297 1 98.38 111 ASP A C 1
ATOM 847 O O . ASP A 1 111 ? 8.969 -0.576 -16.297 1 98.38 111 ASP A O 1
ATOM 851 N N . ALA A 1 112 ? 7.672 -2.064 -15.211 1 98 112 ALA A N 1
ATOM 852 C CA . ALA A 1 112 ? 8.281 -1.732 -13.922 1 98 112 ALA A CA 1
ATOM 853 C C . ALA A 1 112 ? 9.758 -2.125 -13.898 1 98 112 ALA A C 1
ATOM 855 O O . ALA A 1 112 ? 10.594 -1.371 -13.398 1 98 112 ALA A O 1
ATOM 856 N N . LEU A 1 113 ? 10.047 -3.266 -14.453 1 98.12 113 LEU A N 1
ATOM 857 C CA . LEU A 1 113 ? 11.43 -3.734 -14.5 1 98.12 113 LEU A CA 1
ATOM 858 C C . LEU A 1 113 ? 12.305 -2.766 -15.289 1 98.12 113 LEU A C 1
ATOM 860 O O . LEU A 1 113 ? 13.438 -2.484 -14.891 1 98.12 113 LEU A O 1
ATOM 864 N N . LYS A 1 114 ? 11.805 -2.246 -16.344 1 97.25 114 LYS A N 1
ATOM 865 C CA . LYS A 1 114 ? 12.555 -1.318 -17.188 1 97.25 114 LYS A CA 1
ATOM 866 C C . LYS A 1 114 ? 12.953 -0.065 -16.406 1 97.25 114 LYS A C 1
ATOM 868 O O . LYS A 1 114 ? 14.008 0.516 -16.656 1 97.25 114 LYS A O 1
ATOM 873 N N . THR A 1 115 ? 12.133 0.288 -15.469 1 94.94 115 THR A N 1
ATOM 874 C CA . THR A 1 115 ? 12.398 1.509 -14.719 1 94.94 115 THR A CA 1
ATOM 875 C C . THR A 1 115 ? 13.398 1.245 -13.594 1 94.94 115 THR A C 1
ATOM 877 O O . THR A 1 115 ? 13.953 2.182 -13.016 1 94.94 115 THR A O 1
ATOM 880 N N . LEU A 1 116 ? 13.594 0.037 -13.227 1 94.19 116 LEU A N 1
ATOM 881 C CA . LEU A 1 116 ? 14.438 -0.312 -12.094 1 94.19 116 LEU A CA 1
ATOM 882 C C . LEU A 1 116 ? 15.836 -0.71 -12.555 1 94.19 116 LEU A C 1
ATOM 884 O O . LEU A 1 116 ? 16.641 -1.209 -11.766 1 94.19 116 LEU A O 1
ATOM 888 N N . ARG A 1 117 ? 16.188 -0.371 -13.656 1 82.25 117 ARG A N 1
ATOM 889 C CA . ARG A 1 117 ? 17.5 -0.721 -14.18 1 82.25 117 ARG A CA 1
ATOM 890 C C . ARG A 1 117 ? 18.609 -0.035 -13.391 1 82.25 117 ARG A C 1
ATOM 892 O O . ARG A 1 117 ? 18.453 1.101 -12.938 1 82.25 117 ARG A O 1
ATOM 899 N N . GLY A 1 118 ? 19.562 -0.785 -13.055 1 77.12 118 GLY A N 1
ATOM 900 C CA . GLY A 1 118 ? 20.734 -0.309 -12.336 1 77.12 118 GLY A CA 1
ATOM 901 C C . GLY A 1 118 ? 21.906 -1.285 -12.367 1 77.12 118 GLY A C 1
ATOM 902 O O . GLY A 1 118 ? 22.094 -1.987 -13.359 1 77.12 118 GLY A O 1
ATOM 903 N N . ALA A 1 119 ? 22.641 -1.16 -11.328 1 67.81 119 ALA A N 1
ATOM 904 C CA . ALA A 1 119 ? 23.859 -1.964 -11.273 1 67.81 119 ALA A CA 1
ATOM 905 C C . ALA A 1 119 ? 23.531 -3.455 -11.25 1 67.81 119 ALA A C 1
ATOM 907 O O . ALA A 1 119 ? 24.25 -4.266 -11.836 1 67.81 119 ALA A O 1
ATOM 908 N N . SER A 1 120 ? 22.422 -3.738 -10.656 1 82.5 120 SER A N 1
ATOM 909 C CA . SER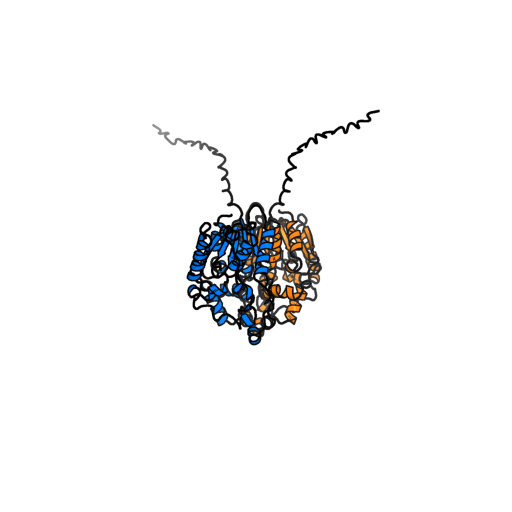 A 1 120 ? 22.016 -5.137 -10.602 1 82.5 120 SER A CA 1
ATOM 910 C C . SER A 1 120 ? 20.562 -5.305 -11.07 1 82.5 120 SER A C 1
ATOM 912 O O . SER A 1 120 ? 19.75 -4.398 -10.914 1 82.5 120 SER A O 1
ATOM 914 N N . ARG A 1 121 ? 20.391 -6.523 -11.695 1 93.94 121 ARG A N 1
ATOM 915 C CA . ARG A 1 121 ? 19.031 -6.836 -12.117 1 93.94 121 ARG A CA 1
ATOM 916 C C . ARG A 1 121 ? 18.156 -7.176 -10.914 1 93.94 121 ARG A C 1
ATOM 918 O O . ARG A 1 121 ? 18.594 -7.859 -9.984 1 93.94 121 ARG A O 1
ATOM 925 N N . PRO A 1 122 ? 16.953 -6.809 -10.984 1 97.06 122 PRO A N 1
ATOM 926 C CA . PRO A 1 122 ? 16.062 -7.008 -9.836 1 97.06 122 PRO A CA 1
ATOM 927 C C . PRO A 1 122 ? 15.719 -8.477 -9.609 1 97.06 122 PRO A C 1
ATOM 929 O O . PRO A 1 122 ? 15.664 -9.258 -10.562 1 97.06 122 PRO A O 1
ATOM 932 N N . ILE A 1 123 ? 15.594 -8.812 -8.359 1 98.12 123 ILE A N 1
ATOM 933 C CA . ILE A 1 123 ? 14.906 -10.039 -7.957 1 98.12 123 ILE A CA 1
ATOM 934 C C . ILE A 1 123 ? 13.398 -9.836 -8.047 1 98.12 123 ILE A C 1
ATOM 936 O O . ILE A 1 123 ? 12.844 -8.953 -7.398 1 98.12 123 ILE A O 1
ATOM 940 N N . LEU A 1 124 ? 12.781 -10.586 -8.891 1 98.81 124 LEU A N 1
ATOM 941 C CA . LEU A 1 124 ? 11.344 -10.5 -9.141 1 98.81 124 LEU A CA 1
ATOM 942 C C . LEU A 1 124 ? 10.586 -11.555 -8.336 1 98.81 124 LEU A C 1
ATOM 944 O O . LEU A 1 124 ? 10.75 -12.758 -8.57 1 98.81 124 LEU A O 1
ATOM 948 N N . VAL A 1 125 ? 9.742 -11.117 -7.402 1 98.94 125 VAL A N 1
ATOM 949 C CA . VAL A 1 125 ? 9.039 -12.008 -6.488 1 98.94 125 VAL A CA 1
ATOM 950 C C . VAL A 1 125 ? 7.551 -12.039 -6.848 1 98.94 125 VAL A C 1
ATOM 952 O O . VAL A 1 125 ? 6.918 -10.992 -6.988 1 98.94 125 VAL A O 1
ATOM 955 N N . GLY A 1 126 ? 7.012 -13.172 -7.027 1 98.94 126 GLY A N 1
ATOM 956 C CA . GLY A 1 126 ? 5.586 -13.359 -7.242 1 98.94 126 GLY A CA 1
ATOM 957 C C . GLY A 1 126 ? 4.93 -14.227 -6.188 1 98.94 126 GLY A C 1
ATOM 958 O O . GLY A 1 126 ? 5.422 -15.312 -5.871 1 98.94 126 GLY A O 1
ATOM 959 N N . HIS A 1 127 ? 3.814 -13.742 -5.66 1 98.94 127 HIS A N 1
ATOM 960 C CA . HIS A 1 127 ? 3.029 -14.484 -4.684 1 98.94 127 HIS A CA 1
ATOM 961 C C . HIS A 1 127 ? 1.792 -15.102 -5.324 1 98.94 127 HIS A C 1
ATOM 963 O O . HIS A 1 127 ? 1.056 -14.43 -6.043 1 98.94 127 HIS A O 1
ATOM 969 N N . SER A 1 128 ? 1.565 -16.422 -5.039 1 98.81 128 SER A N 1
ATOM 970 C CA . SER A 1 128 ? 0.326 -17.078 -5.438 1 98.81 128 SER A CA 1
ATOM 971 C C . SER A 1 128 ? 0.059 -16.891 -6.93 1 98.81 128 SER A C 1
ATOM 973 O O . SER A 1 128 ? 0.898 -17.25 -7.762 1 98.81 128 SER A O 1
ATOM 975 N N . MET A 1 129 ? -0.952 -16.234 -7.359 1 98.81 129 MET A N 1
ATOM 976 C CA . MET A 1 129 ? -1.27 -15.984 -8.758 1 98.81 129 MET A CA 1
ATOM 977 C C . MET A 1 129 ? -0.203 -15.102 -9.406 1 98.81 129 MET A C 1
ATOM 979 O O . MET A 1 129 ? -0.015 -15.148 -10.625 1 98.81 129 MET A O 1
ATOM 983 N N . GLY A 1 130 ? 0.491 -14.359 -8.578 1 98.88 130 GLY A N 1
ATOM 984 C CA . GLY A 1 130 ? 1.597 -13.57 -9.094 1 98.88 130 GLY A CA 1
ATOM 985 C C . GLY A 1 130 ? 2.676 -14.406 -9.75 1 98.88 130 GLY A C 1
ATOM 986 O O . GLY A 1 130 ? 3.465 -13.891 -10.547 1 98.88 130 GLY A O 1
ATOM 987 N N . GLY A 1 131 ? 2.736 -15.695 -9.43 1 98.94 131 GLY A N 1
ATOM 988 C CA . GLY A 1 131 ? 3.688 -16.594 -10.07 1 98.94 131 GLY A CA 1
ATOM 989 C C . GLY A 1 131 ? 3.443 -16.75 -11.555 1 98.94 131 GLY A C 1
ATOM 990 O O . GLY A 1 131 ? 4.391 -16.828 -12.344 1 98.94 131 GLY A O 1
ATOM 991 N N . ALA A 1 132 ? 2.186 -16.844 -11.93 1 98.88 132 ALA A N 1
ATOM 992 C CA . ALA A 1 132 ? 1.849 -16.891 -13.352 1 98.88 132 ALA A CA 1
ATOM 993 C C . ALA A 1 132 ? 2.289 -15.617 -14.055 1 98.88 132 ALA A C 1
ATOM 995 O O . ALA A 1 132 ? 2.83 -15.672 -15.164 1 98.88 132 ALA A O 1
ATOM 996 N N . VAL A 1 133 ? 2.121 -14.5 -13.398 1 98.94 133 VAL A N 1
ATOM 997 C CA . VAL A 1 133 ? 2.439 -13.203 -13.977 1 98.94 133 VAL A CA 1
ATOM 998 C C . VAL A 1 133 ? 3.949 -13.07 -14.148 1 98.94 133 VAL A C 1
ATOM 1000 O O . VAL A 1 133 ? 4.426 -12.672 -15.219 1 98.94 133 VAL A O 1
ATOM 1003 N N . ILE A 1 134 ? 4.719 -13.469 -13.141 1 98.94 134 ILE A N 1
ATOM 1004 C CA . ILE A 1 134 ? 6.16 -13.266 -13.234 1 98.94 134 ILE A CA 1
ATOM 1005 C C . ILE A 1 134 ? 6.77 -14.312 -14.172 1 98.94 134 ILE A C 1
ATOM 1007 O O . ILE A 1 134 ? 7.824 -14.078 -14.766 1 98.94 134 ILE A O 1
ATOM 1011 N N . THR A 1 135 ? 6.137 -15.508 -14.281 1 98.94 135 THR A N 1
ATOM 1012 C CA . THR A 1 135 ? 6.566 -16.469 -15.297 1 98.94 135 THR A CA 1
ATOM 1013 C C . THR A 1 135 ? 6.473 -15.852 -16.688 1 98.94 135 THR A C 1
ATOM 1015 O O . THR A 1 135 ? 7.434 -15.898 -17.453 1 98.94 135 THR A O 1
ATOM 1018 N N . ARG A 1 136 ? 5.336 -15.219 -16.938 1 98.94 136 ARG A N 1
ATOM 1019 C CA . ARG A 1 136 ? 5.133 -14.602 -18.25 1 98.94 136 ARG A CA 1
ATOM 1020 C C . ARG A 1 136 ? 6.055 -13.406 -18.453 1 98.94 136 ARG A C 1
ATOM 1022 O O . ARG A 1 136 ? 6.625 -13.227 -19.531 1 98.94 136 ARG A O 1
ATOM 1029 N N . ALA A 1 137 ? 6.219 -12.625 -17.438 1 98.94 137 ALA A N 1
ATOM 1030 C CA . ALA A 1 137 ? 7.129 -11.484 -17.531 1 98.94 137 ALA A CA 1
ATOM 1031 C C . ALA A 1 137 ? 8.562 -11.945 -17.797 1 98.94 137 ALA A C 1
ATOM 1033 O O . ALA A 1 137 ? 9.266 -11.352 -18.609 1 98.94 137 ALA A O 1
ATOM 1034 N N . GLY A 1 138 ? 8.984 -13.016 -17.094 1 98.81 138 GLY A N 1
ATOM 1035 C CA . GLY A 1 138 ? 10.305 -13.578 -17.328 1 98.81 138 GLY A CA 1
ATOM 1036 C C . GLY A 1 138 ? 10.5 -14.102 -18.734 1 98.81 138 GLY A C 1
ATOM 1037 O O . GLY A 1 138 ? 11.609 -14.047 -19.266 1 98.81 138 GLY A O 1
ATOM 1038 N N . GLU A 1 139 ? 9.461 -14.617 -19.281 1 98.88 139 GLU A N 1
ATOM 1039 C CA . GLU A 1 139 ? 9.5 -15.047 -20.672 1 98.88 139 GLU A CA 1
ATOM 1040 C C . GLU A 1 139 ? 9.648 -13.859 -21.625 1 98.88 139 GLU A C 1
ATOM 1042 O O . GLU A 1 139 ? 10.438 -13.906 -22.562 1 98.88 139 GLU A O 1
ATOM 1047 N N . LEU A 1 140 ? 8.992 -12.82 -21.344 1 98.75 140 LEU A N 1
ATOM 1048 C CA . LEU A 1 140 ? 8.953 -11.656 -22.219 1 98.75 140 LEU A CA 1
ATOM 1049 C C . LEU A 1 140 ? 10.266 -10.883 -22.156 1 98.75 140 LEU A C 1
ATOM 1051 O O . LEU A 1 140 ? 10.719 -10.344 -23.172 1 98.75 140 LEU A O 1
ATOM 1055 N N . ALA A 1 141 ? 10.898 -10.852 -20.969 1 98.44 141 ALA A N 1
ATOM 1056 C CA . ALA A 1 141 ? 12.086 -10.016 -20.812 1 98.44 141 ALA A CA 1
ATOM 1057 C C . ALA A 1 141 ? 13.07 -10.656 -19.828 1 98.44 141 ALA A C 1
ATOM 1059 O O . ALA A 1 141 ? 13.414 -10.062 -18.812 1 98.44 141 ALA A O 1
ATOM 1060 N N . PRO A 1 142 ? 13.594 -11.789 -20.234 1 98.31 142 PRO A N 1
ATOM 1061 C CA . PRO A 1 142 ? 14.492 -12.492 -19.312 1 98.31 142 PRO A CA 1
ATOM 1062 C C . PRO A 1 142 ? 15.742 -11.672 -18.984 1 98.31 142 PRO A C 1
ATOM 1064 O O . PRO A 1 142 ? 16.312 -11.844 -17.891 1 98.31 142 PRO A O 1
ATOM 1067 N N . GLU A 1 143 ? 16.125 -10.719 -19.766 1 97 143 GLU A N 1
ATOM 1068 C CA . GLU A 1 143 ? 17.344 -9.938 -19.594 1 97 143 GLU A CA 1
ATOM 1069 C C . GLU A 1 143 ? 17.188 -8.898 -18.484 1 97 143 GLU A C 1
ATOM 1071 O O . GLU A 1 143 ? 18.172 -8.344 -17.984 1 97 143 GLU A O 1
ATOM 1076 N N . LEU A 1 144 ? 15.969 -8.695 -18.094 1 97.56 144 LEU A N 1
ATOM 1077 C CA . LEU A 1 144 ? 15.711 -7.668 -17.094 1 97.56 144 LEU A CA 1
ATOM 1078 C C . LEU A 1 144 ? 15.633 -8.273 -15.703 1 97.56 144 LEU A C 1
ATOM 1080 O O . LEU A 1 144 ? 15.555 -7.551 -14.703 1 97.56 144 LEU A O 1
ATOM 1084 N N . VAL A 1 145 ? 15.672 -9.594 -15.586 1 98.12 145 VAL A N 1
ATOM 1085 C CA . VAL A 1 145 ? 15.383 -10.258 -14.32 1 98.12 145 VAL A CA 1
ATOM 1086 C C . VAL A 1 145 ? 16.625 -10.961 -13.797 1 98.12 145 VAL A C 1
ATOM 1088 O O . VAL A 1 145 ? 17.234 -11.773 -14.508 1 98.12 145 VAL A O 1
ATOM 1091 N N . GLY A 1 146 ? 16.969 -10.617 -12.57 1 97.62 146 GLY A N 1
ATOM 1092 C CA . GLY A 1 146 ? 18.109 -11.273 -11.953 1 97.62 146 GLY A CA 1
ATOM 1093 C C . GLY A 1 146 ? 17.781 -12.625 -11.367 1 97.62 146 GLY A C 1
ATOM 1094 O O . GLY A 1 146 ? 18.625 -13.531 -11.359 1 97.62 146 GLY A O 1
ATOM 1095 N N . ARG A 1 147 ? 16.609 -12.781 -10.859 1 98.5 147 ARG A N 1
ATOM 1096 C CA . ARG A 1 147 ? 16.109 -14.008 -10.25 1 98.5 147 ARG A CA 1
ATOM 1097 C C . ARG A 1 147 ? 14.586 -13.977 -10.141 1 98.5 147 ARG A C 1
ATOM 1099 O O . ARG A 1 147 ? 14 -12.93 -9.852 1 98.5 147 ARG A O 1
ATOM 1106 N N . LEU A 1 148 ? 14 -15.078 -10.375 1 98.88 148 LEU A N 1
ATOM 1107 C CA . LEU A 1 148 ? 12.578 -15.258 -10.102 1 98.88 148 LEU A CA 1
ATOM 1108 C C . LEU A 1 148 ? 12.367 -15.93 -8.75 1 98.88 148 LEU A C 1
ATOM 1110 O O . LEU A 1 148 ? 13.023 -16.922 -8.438 1 98.88 148 LEU A O 1
ATOM 1114 N N . VAL A 1 149 ? 11.469 -15.406 -7.992 1 98.94 149 VAL A N 1
ATOM 1115 C CA . VAL A 1 149 ? 11.125 -16.016 -6.715 1 98.94 149 VAL A CA 1
ATOM 1116 C C . VAL A 1 149 ? 9.617 -16.281 -6.656 1 98.94 149 VAL A C 1
ATOM 1118 O O . VAL A 1 149 ? 8.82 -15.344 -6.766 1 98.94 149 VAL A O 1
ATOM 1121 N N . TYR A 1 150 ? 9.297 -17.516 -6.488 1 98.94 150 TYR A N 1
ATOM 1122 C CA . TYR A 1 150 ? 7.91 -17.938 -6.332 1 98.94 150 TYR A CA 1
ATOM 1123 C C . TYR A 1 150 ? 7.574 -18.172 -4.863 1 98.94 150 TYR A C 1
ATOM 1125 O O . TYR A 1 150 ? 8.07 -19.125 -4.25 1 98.94 150 TYR A O 1
ATOM 1133 N N . LEU A 1 151 ? 6.789 -17.328 -4.324 1 98.94 151 LEU A N 1
ATOM 1134 C CA . LEU A 1 151 ? 6.324 -17.484 -2.953 1 98.94 151 LEU A CA 1
ATOM 1135 C C . LEU A 1 151 ? 4.961 -18.172 -2.918 1 98.94 151 LEU A C 1
ATOM 1137 O O . LEU A 1 151 ? 3.938 -17.547 -3.199 1 98.94 151 LEU A O 1
ATOM 1141 N N . SER A 1 152 ? 4.941 -19.469 -2.541 1 98.81 152 SER A N 1
ATOM 1142 C CA . SER A 1 152 ? 3.709 -20.25 -2.598 1 98.81 152 SER A CA 1
ATOM 1143 C C . SER A 1 152 ? 2.912 -19.938 -3.857 1 98.81 152 SER A C 1
ATOM 1145 O O . SER A 1 152 ? 1.72 -19.625 -3.785 1 98.81 152 SER A O 1
ATOM 1147 N N . ALA A 1 153 ? 3.596 -19.953 -5 1 98.94 153 ALA A N 1
ATOM 1148 C CA . ALA A 1 153 ? 3.037 -19.344 -6.203 1 98.94 153 ALA A CA 1
ATOM 1149 C C . ALA A 1 153 ? 2.855 -20.375 -7.309 1 98.94 153 ALA A C 1
ATOM 1151 O O . ALA A 1 153 ? 3.512 -21.422 -7.309 1 98.94 153 ALA A O 1
ATOM 1152 N N . TYR A 1 154 ? 2.012 -20.062 -8.227 1 98.88 154 TYR A N 1
ATOM 1153 C CA . TYR A 1 154 ? 1.811 -20.906 -9.406 1 98.88 154 TYR A CA 1
ATOM 1154 C C . TYR A 1 154 ? 2.998 -20.797 -10.352 1 98.88 154 TYR A C 1
ATOM 1156 O O . TYR A 1 154 ? 3.439 -19.703 -10.688 1 98.88 154 TYR A O 1
ATOM 1164 N N . CYS A 1 155 ? 3.545 -21.859 -10.727 1 98.88 155 CYS A N 1
ATOM 1165 C CA . CYS A 1 155 ? 4.504 -22.031 -11.812 1 98.88 155 CYS A CA 1
ATOM 1166 C C . CYS A 1 155 ? 4.031 -23.094 -12.789 1 98.88 155 CYS A C 1
ATOM 1168 O O . CYS A 1 155 ? 4.566 -24.203 -12.812 1 98.88 155 CYS A O 1
ATOM 1170 N N . PRO A 1 156 ? 3.037 -22.703 -13.656 1 98.56 156 PRO A N 1
ATOM 1171 C CA . PRO A 1 156 ? 2.303 -23.719 -14.414 1 98.56 156 PRO A CA 1
ATOM 1172 C C . PRO A 1 156 ? 2.984 -24.062 -15.734 1 98.56 156 PRO A C 1
ATOM 1174 O O . PRO A 1 156 ? 2.391 -23.906 -16.797 1 98.56 156 PRO A O 1
ATOM 1177 N N . VAL A 1 157 ? 4.098 -24.672 -15.641 1 97.75 157 VAL A N 1
ATOM 1178 C CA . VAL A 1 157 ? 4.891 -24.844 -16.859 1 97.75 157 VAL A CA 1
ATOM 1179 C C . VAL A 1 157 ? 4.469 -26.109 -17.594 1 97.75 157 VAL A C 1
ATOM 1181 O O . VAL A 1 157 ? 4.578 -26.188 -18.812 1 97.75 157 VAL A O 1
ATOM 1184 N N . ARG A 1 158 ? 3.975 -27.078 -16.922 1 97.94 158 ARG A N 1
ATOM 1185 C CA . ARG A 1 158 ? 3.564 -28.312 -17.594 1 97.94 158 ARG A CA 1
ATOM 1186 C C . ARG A 1 158 ? 2.129 -28.203 -18.094 1 97.94 158 ARG A C 1
ATOM 1188 O O . ARG A 1 158 ? 1.867 -28.375 -19.281 1 97.94 158 ARG A O 1
ATOM 1195 N N . LEU A 1 159 ? 1.168 -27.859 -17.203 1 98.38 159 LEU A N 1
ATOM 1196 C CA . LEU A 1 159 ? -0.241 -27.812 -17.578 1 98.38 159 LEU A CA 1
ATOM 1197 C C . LEU A 1 159 ? -0.599 -26.469 -18.188 1 98.38 159 LEU A C 1
ATOM 1199 O O . LEU A 1 159 ? -1.697 -26.281 -18.734 1 98.38 159 LEU A O 1
ATOM 1203 N N . LYS A 1 160 ? 0.235 -25.484 -18.047 1 98.12 160 LYS A N 1
ATOM 1204 C CA . LYS A 1 160 ? 0.269 -24.219 -18.75 1 98.12 160 LYS A CA 1
ATOM 1205 C C . LYS A 1 160 ? -0.773 -23.25 -18.203 1 98.12 160 LYS A C 1
ATOM 1207 O O . LYS A 1 160 ? -0.68 -22.047 -18.422 1 98.12 160 LYS A O 1
ATOM 1212 N N . LYS A 1 161 ? -1.768 -23.766 -17.5 1 98.5 161 LYS A N 1
ATOM 1213 C CA . LYS A 1 161 ? -2.816 -22.922 -16.938 1 98.5 161 LYS A CA 1
ATOM 1214 C C . LYS A 1 161 ? -2.928 -23.109 -15.422 1 98.5 161 LYS A C 1
ATOM 1216 O O . LYS A 1 161 ? -3.018 -24.25 -14.938 1 98.5 161 LYS A O 1
ATOM 1221 N N . PRO A 1 162 ? -3.016 -21.969 -14.664 1 98.44 162 PRO A N 1
ATOM 1222 C CA . PRO A 1 162 ? -3.262 -22.125 -13.227 1 98.44 162 PRO A CA 1
ATOM 1223 C C . PRO A 1 162 ? -4.539 -22.906 -12.938 1 98.44 162 PRO A C 1
ATOM 1225 O O . PRO A 1 162 ? -4.57 -23.734 -12.016 1 98.44 162 PRO A O 1
ATOM 1228 N N . SER A 1 163 ? -5.582 -22.75 -13.742 1 97.62 163 SER A N 1
ATOM 1229 C CA . SER A 1 163 ? -6.859 -23.406 -13.523 1 97.62 163 SER A CA 1
ATOM 1230 C C . SER A 1 163 ? -6.719 -24.922 -13.656 1 97.62 163 SER A C 1
ATOM 1232 O O . SER A 1 163 ? -7.391 -25.688 -12.953 1 97.62 163 SER A O 1
ATOM 1234 N N . ALA A 1 164 ? -5.852 -25.359 -14.57 1 98.5 164 ALA A N 1
ATOM 1235 C CA . ALA A 1 164 ? -5.629 -26.797 -14.75 1 98.5 164 ALA A CA 1
ATOM 1236 C C . ALA A 1 164 ? -4.996 -27.406 -13.5 1 98.5 164 ALA A C 1
ATOM 1238 O O . ALA A 1 164 ? -5.305 -28.547 -13.141 1 98.5 164 ALA A O 1
ATOM 1239 N N . TYR A 1 165 ? -4.121 -26.688 -12.852 1 98.31 165 TYR A N 1
ATOM 1240 C CA . TYR A 1 165 ? -3.521 -27.141 -11.602 1 98.31 165 TYR A CA 1
ATOM 1241 C C . TYR A 1 165 ? -4.547 -27.156 -10.477 1 98.31 165 TYR A C 1
ATOM 1243 O O . TYR A 1 165 ? -4.5 -28.031 -9.602 1 98.31 165 TYR A O 1
ATOM 1251 N N . GLY A 1 166 ? -5.484 -26.219 -10.508 1 96.19 166 GLY A N 1
ATOM 1252 C CA . GLY A 1 166 ? -6.535 -26.156 -9.508 1 96.19 166 GLY A CA 1
ATOM 1253 C C . GLY A 1 166 ? -7.438 -27.375 -9.523 1 96.19 166 GLY A C 1
ATOM 1254 O O . GLY A 1 166 ? -8.117 -27.672 -8.539 1 96.19 166 GLY A O 1
ATOM 1255 N N . GLU A 1 167 ? -7.422 -28.109 -10.594 1 96.06 167 GLU A N 1
ATOM 1256 C CA . GLU A 1 167 ? -8.305 -29.266 -10.758 1 96.06 167 GLU A CA 1
ATOM 1257 C C . GLU A 1 167 ? -7.641 -30.547 -10.266 1 96.06 167 GLU A C 1
ATOM 1259 O O . GLU A 1 167 ? -8.305 -31.578 -10.125 1 96.06 167 GLU A O 1
ATOM 1264 N N . LEU A 1 168 ? -6.43 -30.469 -9.984 1 98.12 168 LEU A N 1
ATOM 1265 C CA . LEU A 1 168 ? -5.68 -31.656 -9.594 1 98.12 168 LEU A CA 1
ATOM 1266 C C . LEU A 1 168 ? -6.008 -32.062 -8.156 1 98.12 168 LEU A C 1
ATOM 1268 O O . LEU A 1 168 ? -6.367 -31.203 -7.34 1 98.12 168 LEU A O 1
ATOM 1272 N N . PRO A 1 169 ? -5.82 -33.375 -7.812 1 97.69 169 PRO A N 1
ATOM 1273 C CA . PRO A 1 169 ? -6 -33.812 -6.426 1 97.69 169 PRO A CA 1
ATOM 1274 C C . PRO A 1 169 ? -5.066 -33.094 -5.453 1 97.69 169 PRO A C 1
ATOM 1276 O O . PRO A 1 169 ? -5.441 -32.812 -4.309 1 97.69 169 PRO A O 1
ATOM 1279 N N . GLU A 1 170 ? -3.879 -32.688 -5.902 1 97.81 170 GLU A N 1
ATOM 1280 C CA . GLU A 1 170 ? -2.879 -32.031 -5.074 1 97.81 170 GLU A CA 1
ATOM 1281 C C . GLU A 1 170 ? -3.361 -30.641 -4.629 1 97.81 170 GLU A C 1
ATOM 1283 O O . GLU A 1 170 ? -2.838 -30.078 -3.67 1 97.81 170 GLU A O 1
ATOM 1288 N N . ALA A 1 171 ? -4.34 -30.125 -5.383 1 97 171 ALA A N 1
ATOM 1289 C CA . ALA A 1 171 ? -4.805 -28.766 -5.102 1 97 171 ALA A CA 1
ATOM 1290 C C . ALA A 1 171 ? -5.926 -28.781 -4.062 1 97 171 ALA A C 1
ATOM 1292 O O . ALA A 1 171 ? -6.293 -27.734 -3.529 1 97 171 ALA A O 1
ATOM 1293 N N . LYS A 1 172 ? -6.477 -29.938 -3.781 1 94.62 172 LYS A N 1
ATOM 1294 C CA . LYS A 1 172 ? -7.641 -30.031 -2.908 1 94.62 172 LYS A CA 1
ATOM 1295 C C . LYS A 1 172 ? -7.238 -29.938 -1.439 1 94.62 172 LYS A C 1
ATOM 1297 O O . LYS A 1 172 ? -6.496 -30.781 -0.937 1 94.62 172 LYS A O 1
ATOM 1302 N N . THR A 1 173 ? -7.664 -28.891 -0.758 1 93.31 173 THR A N 1
ATOM 1303 C CA . THR A 1 173 ? -7.332 -28.656 0.642 1 93.31 173 THR A CA 1
ATOM 1304 C C . THR A 1 173 ? -8.578 -28.75 1.519 1 93.31 173 THR A C 1
ATOM 1306 O O . THR A 1 173 ? -8.477 -28.875 2.74 1 93.31 173 THR A O 1
ATOM 1309 N N . GLY A 1 174 ? -9.719 -28.688 0.877 1 92.69 174 GLY A N 1
ATOM 1310 C CA . GLY A 1 174 ? -10.969 -28.625 1.618 1 92.69 174 GLY A CA 1
ATOM 1311 C C . GLY A 1 174 ? -11.328 -27.219 2.074 1 92.69 174 GLY A C 1
ATOM 1312 O O . GLY A 1 174 ? -12.344 -27.016 2.74 1 92.69 174 GLY A O 1
ATOM 1313 N N . TYR A 1 175 ? -10.516 -26.297 1.744 1 94.5 175 TYR A N 1
ATOM 1314 C CA . TYR A 1 175 ? -10.75 -24.906 2.117 1 94.5 175 TYR A CA 1
ATOM 1315 C C . TYR A 1 175 ? -10.961 -24.047 0.882 1 94.5 175 TYR A C 1
ATOM 1317 O O . TYR A 1 175 ? -10.445 -24.344 -0.196 1 94.5 175 TYR A O 1
ATOM 1325 N N . GLY A 1 176 ? -11.766 -22.984 0.955 1 91.38 176 GLY A N 1
ATOM 1326 C CA . GLY A 1 176 ? -11.781 -21.891 -0 1 91.38 176 GLY A CA 1
ATOM 1327 C C . GLY A 1 176 ? -12.867 -22.031 -1.055 1 91.38 176 GLY A C 1
ATOM 1328 O O . GLY A 1 176 ? -13.234 -21.062 -1.715 1 91.38 176 GLY A O 1
ATOM 1329 N N . ASP A 1 177 ? -13.391 -23.266 -1.276 1 86.69 177 ASP A N 1
ATOM 1330 C CA . ASP A 1 177 ? -14.312 -23.516 -2.381 1 86.69 177 ASP A CA 1
ATOM 1331 C C . ASP A 1 177 ? -15.57 -22.672 -2.252 1 86.69 177 ASP A C 1
ATOM 1333 O O . ASP A 1 177 ? -16.156 -22.266 -3.258 1 86.69 177 ASP A O 1
ATOM 1337 N N . LYS A 1 178 ? -15.891 -22.328 -1.073 1 90.19 178 LYS A N 1
ATOM 1338 C CA . LYS A 1 178 ? -17.156 -21.625 -0.845 1 90.19 178 LYS A CA 1
ATOM 1339 C C . LYS A 1 178 ? -16.938 -20.109 -0.792 1 90.19 178 LYS A C 1
ATOM 1341 O O . LYS A 1 178 ? -17.859 -19.359 -0.498 1 90.19 178 LYS A O 1
ATOM 1346 N N . LEU A 1 179 ? -15.773 -19.672 -1.125 1 96.88 179 LEU A N 1
ATOM 1347 C CA . LEU A 1 179 ? -15.477 -18.25 -0.968 1 96.88 179 LEU A CA 1
ATOM 1348 C C . LEU A 1 179 ? -15.875 -17.484 -2.217 1 96.88 179 LEU A C 1
ATOM 1350 O O . LEU A 1 179 ? -16.031 -16.25 -2.166 1 96.88 179 LEU A O 1
ATOM 1354 N N . PHE A 1 180 ? -16.016 -18.109 -3.305 1 97.44 180 PHE A N 1
ATOM 1355 C CA . PHE A 1 180 ? -16.266 -17.406 -4.559 1 97.44 180 PHE A CA 1
ATOM 1356 C C . PHE A 1 180 ? -17.719 -17 -4.668 1 97.44 180 PHE A C 1
ATOM 1358 O O . PHE A 1 180 ? -18.625 -17.766 -4.309 1 97.44 180 PHE A O 1
ATOM 1365 N N . VAL A 1 181 ? -17.922 -15.812 -5.082 1 98.25 181 VAL A N 1
ATOM 1366 C CA . VAL A 1 181 ? -19.25 -15.242 -5.27 1 98.25 181 VAL A CA 1
ATOM 1367 C C . VAL A 1 181 ? -19.641 -15.297 -6.75 1 98.25 181 VAL A C 1
ATOM 1369 O O . VAL A 1 181 ? -18.938 -14.734 -7.598 1 98.25 181 VAL A O 1
ATOM 1372 N N . GLY A 1 182 ? -20.766 -15.961 -7.047 1 97.75 182 GLY A N 1
ATOM 1373 C CA . GLY A 1 182 ? -21.234 -16.047 -8.422 1 97.75 182 GLY A CA 1
ATOM 1374 C C . GLY A 1 182 ? -20.406 -17 -9.273 1 97.75 182 GLY A C 1
ATOM 1375 O O . GLY A 1 182 ? -19.5 -17.656 -8.766 1 97.75 182 GLY A O 1
ATOM 1376 N N . ASN A 1 183 ? -20.75 -17.094 -10.523 1 97.44 183 ASN A N 1
ATOM 1377 C CA . ASN A 1 183 ? -20.047 -17.922 -11.492 1 97.44 183 ASN A CA 1
ATOM 1378 C C . ASN A 1 183 ? -18.922 -17.156 -12.18 1 97.44 183 ASN A C 1
ATOM 1380 O O . ASN A 1 183 ? -19.172 -16.25 -12.961 1 97.44 183 ASN A O 1
ATOM 1384 N N . PRO A 1 184 ? -17.719 -17.531 -11.922 1 97.19 184 PRO A N 1
ATOM 1385 C CA . PRO A 1 184 ? -16.609 -16.766 -12.461 1 97.19 184 PRO A CA 1
ATOM 1386 C C . PRO A 1 184 ? -16.656 -16.641 -13.984 1 97.19 184 PRO A C 1
ATOM 1388 O O . PRO A 1 184 ? -16.328 -15.578 -14.523 1 97.19 184 PRO A O 1
ATOM 1391 N N . ALA A 1 185 ? -17.031 -17.656 -14.633 1 96.56 185 ALA A N 1
ATOM 1392 C CA . ALA A 1 185 ? -17.109 -17.609 -16.094 1 96.56 185 ALA A CA 1
ATOM 1393 C C . ALA A 1 185 ? -18.125 -16.562 -16.547 1 96.56 185 ALA A C 1
ATOM 1395 O O . ALA A 1 185 ? -17.891 -15.828 -17.516 1 96.56 185 ALA A O 1
ATOM 1396 N N . ALA A 1 186 ? -19.234 -16.5 -15.891 1 97.88 186 ALA A N 1
ATOM 1397 C CA . ALA A 1 186 ? -20.281 -15.539 -16.234 1 97.88 186 ALA A CA 1
ATOM 1398 C C . ALA A 1 186 ? -19.875 -14.117 -15.852 1 97.88 186 ALA A C 1
ATOM 1400 O O . ALA A 1 186 ? -20.125 -13.172 -16.594 1 97.88 186 ALA A O 1
ATOM 1401 N N . LEU A 1 187 ? -19.172 -13.977 -14.758 1 98.56 187 LEU A N 1
ATOM 1402 C CA . LEU A 1 187 ? -18.797 -12.672 -14.227 1 98.56 187 LEU A CA 1
ATOM 1403 C C . LEU A 1 187 ? -17.562 -12.133 -14.93 1 98.56 187 LEU A C 1
ATOM 1405 O O . LEU A 1 187 ? -17.328 -10.922 -14.953 1 98.56 187 LEU A O 1
ATOM 1409 N N . GLY A 1 188 ? -16.719 -13.062 -15.453 1 98.62 188 GLY A N 1
ATOM 1410 C CA . GLY A 1 188 ? -15.422 -12.688 -16 1 98.62 188 GLY A CA 1
ATOM 1411 C C . GLY A 1 188 ? -14.367 -12.469 -14.93 1 98.62 188 GLY A C 1
ATOM 1412 O O . GLY A 1 188 ? -13.328 -11.867 -15.195 1 98.62 188 GLY A O 1
ATOM 1413 N N . ALA A 1 189 ? -14.641 -12.953 -13.695 1 98.69 189 ALA A N 1
ATOM 1414 C CA . ALA A 1 189 ? -13.711 -12.797 -12.578 1 98.69 189 ALA A CA 1
ATOM 1415 C C . ALA A 1 189 ? -13.992 -13.82 -11.484 1 98.69 189 ALA A C 1
ATOM 1417 O O . ALA A 1 189 ? -15.133 -14.219 -11.273 1 98.69 189 ALA A O 1
ATOM 1418 N N . ALA A 1 190 ? -12.93 -14.32 -10.906 1 98.19 190 ALA A N 1
ATOM 1419 C CA . ALA A 1 190 ? -13.086 -14.961 -9.609 1 98.19 190 ALA A CA 1
ATOM 1420 C C . ALA A 1 190 ? -13.336 -13.93 -8.516 1 98.19 190 ALA A C 1
ATOM 1422 O O . ALA A 1 190 ? -12.43 -13.188 -8.133 1 98.19 190 ALA A O 1
ATOM 1423 N N . ARG A 1 191 ? -14.578 -13.906 -8.047 1 98.69 191 ARG A N 1
ATOM 1424 C CA . ARG A 1 191 ? -15.031 -12.836 -7.16 1 98.69 191 ARG A CA 1
ATOM 1425 C C . ARG A 1 191 ? -15.094 -13.32 -5.715 1 98.69 191 ARG A C 1
ATOM 1427 O O . ARG A 1 191 ? -15.625 -14.398 -5.434 1 98.69 191 ARG A O 1
ATOM 1434 N N . ILE A 1 192 ? -14.461 -12.586 -4.84 1 98.69 192 ILE A N 1
ATOM 1435 C CA . ILE A 1 192 ? -14.625 -12.766 -3.4 1 98.69 192 ILE A CA 1
ATOM 1436 C C . ILE A 1 192 ? -15.312 -11.539 -2.799 1 98.69 192 ILE A C 1
ATOM 1438 O O . ILE A 1 192 ? -15.539 -10.547 -3.492 1 98.69 192 ILE A O 1
ATOM 1442 N N . ASN A 1 193 ? -15.641 -11.633 -1.489 1 98.12 193 ASN A N 1
ATOM 1443 C CA . ASN A 1 193 ? -16.297 -10.508 -0.83 1 98.12 193 ASN A CA 1
ATOM 1444 C C . ASN A 1 193 ? -15.531 -10.055 0.411 1 98.12 193 ASN A C 1
ATOM 1446 O O . ASN A 1 193 ? -15.891 -10.422 1.532 1 98.12 193 ASN A O 1
ATOM 1450 N N . PRO A 1 194 ? -14.57 -9.172 0.289 1 96.12 194 PRO A N 1
ATOM 1451 C CA . PRO A 1 194 ? -13.828 -8.656 1.44 1 96.12 194 PRO A CA 1
ATOM 1452 C C . PRO A 1 194 ? -14.727 -7.961 2.459 1 96.12 194 PRO A C 1
ATOM 1454 O O . PRO A 1 194 ? -14.289 -7.691 3.584 1 96.12 194 PRO A O 1
ATOM 1457 N N . ARG A 1 195 ? -15.922 -7.688 2.094 1 95.38 195 ARG A N 1
ATOM 1458 C CA . ARG A 1 195 ? -16.875 -7.02 2.971 1 95.38 195 ARG A CA 1
ATOM 1459 C C . ARG A 1 195 ? -17.953 -7.992 3.445 1 95.38 195 ARG A C 1
ATOM 1461 O O . ARG A 1 195 ? -19.031 -7.574 3.857 1 95.38 195 ARG A O 1
ATOM 1468 N N . GLY A 1 196 ? -17.703 -9.25 3.299 1 95.75 196 GLY A N 1
ATOM 1469 C CA . GLY A 1 196 ? -18.656 -10.258 3.75 1 95.75 196 GLY A CA 1
ATOM 1470 C C . GLY A 1 196 ? -18.859 -10.25 5.254 1 95.75 196 GLY A C 1
ATOM 1471 O O . GLY A 1 196 ? -18.156 -9.547 5.98 1 95.75 196 GLY A O 1
ATOM 1472 N N . ASP A 1 197 ? -19.828 -11.031 5.723 1 94.88 197 ASP A N 1
ATOM 1473 C CA . ASP A 1 197 ? -20.125 -11.102 7.148 1 94.88 197 ASP A CA 1
ATOM 1474 C C . ASP A 1 197 ? -19.031 -11.852 7.902 1 94.88 197 ASP A C 1
ATOM 1476 O O . ASP A 1 197 ? -18.031 -12.258 7.312 1 94.88 197 ASP A O 1
ATOM 1480 N N . ALA A 1 198 ? -19.203 -11.992 9.172 1 95 198 ALA A N 1
ATOM 1481 C CA . ALA A 1 198 ? -18.188 -12.555 10.047 1 95 198 ALA A CA 1
ATOM 1482 C C . ALA A 1 198 ? -17.844 -13.984 9.633 1 95 198 ALA A C 1
ATOM 1484 O O . ALA A 1 198 ? -16.672 -14.375 9.656 1 95 198 ALA A O 1
ATOM 1485 N N . ALA A 1 199 ? -18.812 -14.773 9.297 1 96.19 199 ALA A N 1
ATOM 1486 C CA . ALA A 1 199 ? -18.578 -16.156 8.883 1 96.19 199 ALA A CA 1
ATOM 1487 C C . ALA A 1 199 ? -17.75 -16.219 7.594 1 96.19 199 ALA A C 1
ATOM 1489 O O . ALA A 1 199 ? -16.844 -17.031 7.465 1 96.19 199 ALA A O 1
ATOM 1490 N N . TYR A 1 200 ? -18.094 -15.391 6.668 1 97.38 200 TYR A N 1
ATOM 1491 C CA . TYR A 1 200 ? -17.344 -15.328 5.414 1 97.38 200 TYR A CA 1
ATOM 1492 C C . TYR A 1 200 ? -15.898 -14.938 5.66 1 97.38 200 TYR A C 1
ATOM 1494 O O . TYR A 1 200 ? -14.977 -15.555 5.121 1 97.38 200 TYR A O 1
ATOM 1502 N N . LEU A 1 201 ? -15.703 -13.914 6.484 1 97.5 201 LEU A N 1
ATOM 1503 C CA . LEU A 1 201 ? -14.352 -13.445 6.77 1 97.5 201 LEU A CA 1
ATOM 1504 C C . LEU A 1 201 ? -13.539 -14.516 7.492 1 97.5 201 LEU A C 1
ATOM 1506 O O . LEU A 1 201 ? -12.336 -14.648 7.258 1 97.5 201 LEU A O 1
ATOM 1510 N N . GLU A 1 202 ? -14.172 -15.211 8.32 1 97.44 202 GLU A N 1
ATOM 1511 C CA . GLU A 1 202 ? -13.469 -16.312 8.984 1 97.44 202 GLU A CA 1
ATOM 1512 C C . GLU A 1 202 ? -13.07 -17.391 7.98 1 97.44 202 GLU A C 1
ATOM 1514 O O . GLU A 1 202 ? -11.984 -17.969 8.086 1 97.44 202 GLU A O 1
ATOM 1519 N N . ALA A 1 203 ? -13.945 -17.719 7.043 1 98.12 203 ALA A N 1
ATOM 1520 C CA . ALA A 1 203 ? -13.602 -18.672 5.992 1 98.12 203 ALA A CA 1
ATOM 1521 C C . ALA A 1 203 ? -12.43 -18.172 5.156 1 98.12 203 ALA A C 1
ATOM 1523 O O . ALA A 1 203 ? -11.547 -18.953 4.793 1 98.12 203 ALA A O 1
ATOM 1524 N N . LEU A 1 204 ? -12.469 -16.891 4.871 1 98.62 204 LEU A N 1
ATOM 1525 C CA . LEU A 1 204 ? -11.375 -16.266 4.141 1 98.62 204 LEU A CA 1
ATOM 1526 C C . LEU A 1 204 ? -10.07 -16.375 4.93 1 98.62 204 LEU A C 1
ATOM 1528 O O . LEU A 1 204 ? -9.039 -16.75 4.379 1 98.62 204 LEU A O 1
ATOM 1532 N N . ARG A 1 205 ? -10.102 -16.031 6.199 1 98.69 205 ARG A N 1
ATOM 1533 C CA . ARG A 1 205 ? -8.938 -16.141 7.074 1 98.69 205 ARG A CA 1
ATOM 1534 C C . ARG A 1 205 ? -8.422 -17.562 7.141 1 98.69 205 ARG A C 1
ATOM 1536 O O . ARG A 1 205 ? -7.223 -17.812 7.008 1 98.69 205 ARG A O 1
ATOM 1543 N N . GLY A 1 206 ? -9.344 -18.484 7.336 1 98.38 206 GLY A N 1
ATOM 1544 C CA . GLY A 1 206 ? -8.984 -19.891 7.453 1 98.38 206 GLY A CA 1
ATOM 1545 C C . GLY A 1 206 ? -8.336 -20.453 6.203 1 98.38 206 GLY A C 1
ATOM 1546 O O . GLY A 1 206 ? -7.535 -21.391 6.273 1 98.38 206 GLY A O 1
ATOM 1547 N N . THR A 1 207 ? -8.633 -19.891 5.07 1 98.56 207 THR A N 1
ATOM 1548 C CA . THR A 1 207 ? -8.109 -20.375 3.797 1 98.56 207 THR A CA 1
ATOM 1549 C C . THR A 1 207 ? -6.746 -19.766 3.5 1 98.56 207 THR A C 1
ATOM 1551 O O . THR A 1 207 ? -5.812 -20.469 3.125 1 98.56 207 THR A O 1
ATOM 1554 N N . TYR A 1 208 ? -6.602 -18.484 3.727 1 98.69 208 TYR A N 1
ATOM 1555 C CA . TYR A 1 208 ? -5.43 -17.797 3.191 1 98.69 208 TYR A CA 1
ATOM 1556 C C . TYR A 1 208 ? -4.523 -17.312 4.316 1 98.69 208 TYR A C 1
ATOM 1558 O O . TYR A 1 208 ? -3.344 -17.031 4.09 1 98.69 208 TYR A O 1
ATOM 1566 N N . TYR A 1 209 ? -5.094 -17.109 5.516 1 98.81 209 TYR A N 1
ATOM 1567 C CA . TYR A 1 209 ? -4.41 -16.484 6.645 1 98.81 209 TYR A CA 1
ATOM 1568 C C . TYR A 1 209 ? -4.562 -17.328 7.906 1 98.81 209 TYR A C 1
ATOM 1570 O O . TYR A 1 209 ? -4.793 -16.781 8.992 1 98.81 209 TYR A O 1
ATOM 1578 N N . ASN A 1 210 ? -4.461 -18.594 7.801 1 98.81 210 ASN A N 1
ATOM 1579 C CA . ASN A 1 210 ? -4.836 -19.5 8.883 1 98.81 210 ASN A CA 1
ATOM 1580 C C . ASN A 1 210 ? -3.838 -19.438 10.039 1 98.81 210 ASN A C 1
ATOM 1582 O O . ASN A 1 210 ? -4.062 -20.031 11.094 1 98.81 210 ASN A O 1
ATOM 1586 N N . ASP A 1 211 ? -2.734 -18.719 9.945 1 98.88 211 ASP A N 1
ATOM 1587 C CA . ASP A 1 211 ? -1.803 -18.531 11.055 1 98.88 211 ASP A CA 1
ATOM 1588 C C . ASP A 1 211 ? -1.79 -17.078 11.516 1 98.88 211 ASP A C 1
ATOM 1590 O O . ASP A 1 211 ? -0.854 -16.641 12.188 1 98.88 211 ASP A O 1
ATOM 1594 N N . VAL A 1 212 ? -2.754 -16.281 11.141 1 98.81 212 VAL A N 1
ATOM 1595 C CA . VAL A 1 212 ? -2.91 -14.883 11.539 1 98.81 212 VAL A CA 1
ATOM 1596 C C . VAL A 1 212 ? -4.164 -14.727 12.398 1 98.81 212 VAL A C 1
ATOM 1598 O O . VAL A 1 212 ? -5.242 -15.195 12.023 1 98.81 212 VAL A O 1
ATOM 1601 N N . GLU A 1 213 ? -4.016 -14.055 13.539 1 98.12 213 GLU A N 1
ATOM 1602 C CA . GLU A 1 213 ? -5.168 -13.805 14.391 1 98.12 213 GLU A CA 1
ATOM 1603 C C . GLU A 1 213 ? -6.191 -12.914 13.695 1 98.12 213 GLU A C 1
ATOM 1605 O O . GLU A 1 213 ? -5.828 -12.055 12.891 1 98.12 213 GLU A O 1
ATOM 1610 N N . THR A 1 214 ? -7.43 -13.086 14.055 1 96.81 214 THR A N 1
ATOM 1611 C CA . THR A 1 214 ? -8.547 -12.438 13.383 1 96.81 214 THR A CA 1
ATOM 1612 C C . THR A 1 214 ? -8.359 -10.922 13.367 1 96.81 214 THR A C 1
ATOM 1614 O O . THR A 1 214 ? -8.508 -10.281 12.32 1 96.81 214 THR A O 1
ATOM 1617 N N . GLN A 1 215 ? -7.957 -10.367 14.484 1 95.25 215 GLN A N 1
ATOM 1618 C CA . GLN A 1 215 ? -7.84 -8.914 14.578 1 95.25 215 GLN A CA 1
ATOM 1619 C C . GLN A 1 215 ? -6.738 -8.391 13.656 1 95.25 215 GLN A C 1
ATOM 1621 O O . GLN A 1 215 ? -6.855 -7.301 13.094 1 95.25 215 GLN A O 1
ATOM 1626 N N . GLN A 1 216 ? -5.66 -9.18 13.531 1 97.5 216 GLN A N 1
ATOM 1627 C CA . GLN A 1 216 ? -4.547 -8.789 12.672 1 97.5 216 GLN A CA 1
ATOM 1628 C C . GLN A 1 216 ? -4.867 -9.047 11.203 1 97.5 216 GLN A C 1
ATOM 1630 O O . GLN A 1 216 ? -4.309 -8.398 10.32 1 97.5 216 GLN A O 1
ATOM 1635 N N . PHE A 1 217 ? -5.777 -9.969 10.969 1 98.56 217 PHE A N 1
ATOM 1636 C CA . PHE A 1 217 ? -6.176 -10.375 9.625 1 98.56 217 PHE A CA 1
ATOM 1637 C C . PHE A 1 217 ? -7.098 -9.336 9 1 98.56 217 PHE A C 1
ATOM 1639 O O . PHE A 1 217 ? -7.031 -9.094 7.793 1 98.56 217 PHE A O 1
ATOM 1646 N N . LEU A 1 218 ? -7.934 -8.688 9.727 1 98.06 218 LEU A N 1
ATOM 1647 C CA . LEU A 1 218 ? -9.055 -7.895 9.234 1 98.06 218 LEU A CA 1
ATOM 1648 C C . LEU A 1 218 ? -8.562 -6.77 8.328 1 98.06 218 LEU A C 1
ATOM 1650 O O . LEU A 1 218 ? -9.094 -6.574 7.227 1 98.06 218 LEU A O 1
ATOM 1654 N N . PRO A 1 219 ? -7.488 -6.043 8.742 1 98.44 219 PRO A N 1
ATOM 1655 C CA . PRO A 1 219 ? -7.039 -4.988 7.832 1 98.44 219 PRO A CA 1
ATOM 1656 C C . PRO A 1 219 ? -6.539 -5.535 6.496 1 98.44 219 PRO A C 1
ATOM 1658 O O . PRO A 1 219 ? -6.727 -4.902 5.457 1 98.44 219 PRO A O 1
ATOM 1661 N N . PHE A 1 220 ? -5.914 -6.691 6.523 1 98.81 220 PHE A N 1
ATOM 1662 C CA . PHE A 1 220 ? -5.492 -7.312 5.277 1 98.81 220 PHE A CA 1
ATOM 1663 C C . PHE A 1 220 ? -6.695 -7.645 4.398 1 98.81 220 PHE A C 1
ATOM 1665 O O . PHE A 1 220 ? -6.676 -7.391 3.191 1 98.81 220 PHE A O 1
ATOM 1672 N N . ALA A 1 221 ? -7.734 -8.18 4.98 1 98.56 221 ALA A N 1
ATOM 1673 C CA . ALA A 1 221 ? -8.93 -8.57 4.242 1 98.56 221 ALA A CA 1
ATOM 1674 C C . ALA A 1 221 ? -9.633 -7.352 3.65 1 98.56 221 ALA A C 1
ATOM 1676 O O . ALA A 1 221 ? -10.039 -7.367 2.484 1 98.56 221 ALA A O 1
ATOM 1677 N N . LEU A 1 222 ? -9.695 -6.316 4.441 1 97.62 222 LEU A N 1
ATOM 1678 C CA . LEU A 1 222 ? -10.492 -5.152 4.066 1 97.62 222 LEU A CA 1
ATOM 1679 C C . LEU A 1 222 ? -9.773 -4.324 3.008 1 97.62 222 LEU A C 1
ATOM 1681 O O . LEU A 1 222 ? -10.383 -3.451 2.379 1 97.62 222 LEU A O 1
ATOM 1685 N N . MET A 1 223 ? -8.492 -4.648 2.797 1 98.44 223 MET A N 1
ATOM 1686 C CA . MET A 1 223 ? -7.715 -3.951 1.775 1 98.44 223 MET A CA 1
ATOM 1687 C C . MET A 1 223 ? -7.637 -4.773 0.494 1 98.44 223 MET A C 1
ATOM 1689 O O . MET A 1 223 ? -6.949 -4.395 -0.454 1 98.44 223 MET A O 1
ATOM 1693 N N . LEU A 1 224 ? -8.352 -5.879 0.398 1 98.69 224 LEU A N 1
ATOM 1694 C CA . LEU A 1 224 ? -8.43 -6.668 -0.827 1 98.69 224 LEU A CA 1
ATOM 1695 C C . LEU A 1 224 ? -9.406 -6.031 -1.817 1 98.69 224 LEU A C 1
ATOM 1697 O O . LEU A 1 224 ? -10.297 -5.273 -1.423 1 98.69 224 LEU A O 1
ATOM 1701 N N . THR A 1 225 ? -9.18 -6.25 -3.078 1 98.44 225 THR A N 1
ATOM 1702 C CA . THR A 1 225 ? -10.18 -5.977 -4.109 1 98.44 225 THR A CA 1
ATOM 1703 C C . THR A 1 225 ? -10.992 -7.23 -4.418 1 98.44 225 THR A C 1
ATOM 1705 O O . THR A 1 225 ? -10.484 -8.352 -4.289 1 98.44 225 THR A O 1
ATOM 1708 N N . PRO A 1 226 ? -12.195 -7.098 -4.828 1 98.62 226 PRO A N 1
ATOM 1709 C CA . PRO A 1 226 ? -13.078 -8.266 -4.84 1 98.62 226 PRO A CA 1
ATOM 1710 C C . PRO A 1 226 ? -12.852 -9.164 -6.059 1 98.62 226 PRO A C 1
ATOM 1712 O O . PRO A 1 226 ? -13.18 -10.352 -6.02 1 98.62 226 PRO A O 1
ATOM 1715 N N . ASP A 1 227 ? -12.281 -8.641 -7.148 1 98.75 227 ASP A N 1
ATOM 1716 C CA . ASP A 1 227 ? -12.32 -9.383 -8.406 1 98.75 227 ASP A CA 1
ATOM 1717 C C . ASP A 1 227 ? -10.914 -9.75 -8.875 1 98.75 227 ASP A C 1
ATOM 1719 O O . ASP A 1 227 ? -10.047 -8.883 -8.969 1 98.75 227 ASP A O 1
ATOM 1723 N N . LEU A 1 228 ? -10.672 -10.945 -9.148 1 98.56 228 LEU A N 1
ATOM 1724 C CA . LEU A 1 228 ? -9.555 -11.422 -9.969 1 98.56 228 LEU A CA 1
ATOM 1725 C C . LEU A 1 228 ? -10.016 -11.719 -11.391 1 98.56 228 LEU A C 1
ATOM 1727 O O . LEU A 1 228 ? -10.828 -12.617 -11.609 1 98.56 228 LEU A O 1
ATOM 1731 N N . PRO A 1 229 ? -9.508 -10.922 -12.336 1 98.5 229 PRO A N 1
ATOM 1732 C CA . PRO A 1 229 ? -9.898 -11.258 -13.711 1 98.5 229 PRO A CA 1
ATOM 1733 C C . PRO A 1 229 ? -9.672 -12.727 -14.047 1 98.5 229 PRO A C 1
ATOM 1735 O O . PRO A 1 229 ? -8.594 -13.266 -13.797 1 98.5 229 PRO A O 1
ATOM 1738 N N . VAL A 1 230 ? -10.633 -13.344 -14.664 1 97.94 230 VAL A N 1
ATOM 1739 C CA . VAL A 1 230 ? -10.641 -14.797 -14.836 1 97.94 230 VAL A CA 1
ATOM 1740 C C . VAL A 1 230 ? -9.508 -15.211 -15.773 1 97.94 230 VAL A C 1
ATOM 1742 O O . VAL A 1 230 ? -8.961 -16.312 -15.648 1 97.94 230 VAL A O 1
ATOM 1745 N N . ALA A 1 231 ? -9.102 -14.336 -16.641 1 97.75 231 ALA A N 1
ATOM 1746 C CA . ALA A 1 231 ? -8.047 -14.656 -17.609 1 97.75 231 ALA A CA 1
ATOM 1747 C C . ALA A 1 231 ? -6.727 -14.945 -16.891 1 97.75 231 ALA A C 1
ATOM 1749 O O . ALA A 1 231 ? -5.883 -15.68 -17.406 1 97.75 231 ALA A O 1
ATOM 1750 N N . LEU A 1 232 ? -6.492 -14.398 -15.742 1 98 232 LEU A N 1
ATOM 1751 C CA . LEU A 1 232 ? -5.281 -14.711 -14.992 1 98 232 LEU A CA 1
ATOM 1752 C C . LEU A 1 232 ? -5.281 -16.156 -14.531 1 98 232 LEU A C 1
ATOM 1754 O O . LEU A 1 232 ? -4.223 -16.75 -14.32 1 98 232 LEU A O 1
ATOM 1758 N N . TRP A 1 233 ? -6.469 -16.719 -14.438 1 96.69 233 TRP A N 1
ATOM 1759 C CA . TRP A 1 233 ? -6.68 -18.078 -13.961 1 96.69 233 TRP A CA 1
ATOM 1760 C C . TRP A 1 233 ? -6.723 -19.062 -15.125 1 96.69 233 TRP A C 1
ATOM 1762 O O . TRP A 1 233 ? -6.227 -20.188 -15.016 1 96.69 233 TRP A O 1
ATOM 1772 N N . THR A 1 234 ? -7.152 -18.625 -16.266 1 97.62 234 THR A N 1
ATOM 1773 C CA . THR A 1 234 ? -7.496 -19.578 -17.312 1 97.62 234 THR A CA 1
ATOM 1774 C C . THR A 1 234 ? -6.543 -19.438 -18.5 1 97.62 234 THR A C 1
ATOM 1776 O O . THR A 1 234 ? -6.5 -20.312 -19.375 1 97.62 234 THR A O 1
ATOM 1779 N N . SER A 1 235 ? -5.766 -18.391 -18.531 1 97.44 235 SER A N 1
ATOM 1780 C CA . SER A 1 235 ? -4.887 -18.188 -19.672 1 97.44 235 SER A CA 1
ATOM 1781 C C . SER A 1 235 ? -3.693 -19.141 -19.641 1 97.44 235 SER A C 1
ATOM 1783 O O . SER A 1 235 ? -3.236 -19.516 -18.562 1 97.44 235 SER A O 1
ATOM 1785 N N . GLU A 1 236 ? -3.23 -19.438 -20.828 1 98.19 236 GLU A N 1
ATOM 1786 C CA . GLU A 1 236 ? -1.965 -20.156 -20.938 1 98.19 236 GLU A CA 1
ATOM 1787 C C . GLU A 1 236 ? -0.784 -19.25 -20.594 1 98.19 236 GLU A C 1
ATOM 1789 O O . GLU A 1 236 ? -0.67 -18.141 -21.125 1 98.19 236 GLU A O 1
ATOM 1794 N N . VAL A 1 237 ? 0.003 -19.781 -19.719 1 98.44 237 VAL A N 1
ATOM 1795 C CA . VAL A 1 237 ? 1.218 -19.078 -19.328 1 98.44 237 VAL A CA 1
ATOM 1796 C C . VAL A 1 237 ? 2.4 -19.594 -20.141 1 98.44 237 VAL A C 1
ATOM 1798 O O . VAL A 1 237 ? 2.961 -20.641 -19.828 1 98.44 237 VAL A O 1
ATOM 1801 N N . ILE A 1 238 ? 2.799 -18.859 -21.109 1 97.38 238 ILE A N 1
ATOM 1802 C CA . ILE A 1 238 ? 3.859 -19.281 -22.016 1 97.38 238 ILE A CA 1
ATOM 1803 C C . ILE A 1 238 ? 5.219 -19.094 -21.344 1 97.38 238 ILE A C 1
ATOM 1805 O O . ILE A 1 238 ? 5.543 -17.984 -20.891 1 97.38 238 ILE A O 1
ATOM 1809 N N . ALA A 1 239 ? 5.953 -20.109 -21.234 1 98.25 239 ALA A N 1
ATOM 1810 C CA . ALA A 1 239 ? 7.328 -20.156 -20.75 1 98.25 239 ALA A CA 1
ATOM 1811 C C . ALA A 1 239 ? 8.18 -21.125 -21.562 1 98.25 239 ALA A C 1
ATOM 1813 O O . ALA A 1 239 ? 7.715 -22.203 -21.922 1 98.25 239 ALA A O 1
ATOM 1814 N N . THR A 1 240 ? 9.375 -20.641 -21.922 1 98.62 240 THR A N 1
ATOM 1815 C CA . THR A 1 240 ? 10.281 -21.5 -22.672 1 98.62 240 THR A CA 1
ATOM 1816 C C . THR A 1 240 ? 11.578 -21.734 -21.906 1 98.62 240 THR A C 1
ATOM 1818 O O . THR A 1 240 ? 11.922 -20.953 -21 1 98.62 240 THR A O 1
ATOM 1821 N N . ARG A 1 241 ? 12.281 -22.812 -22.297 1 98.25 241 ARG A N 1
ATOM 1822 C CA . ARG A 1 241 ? 13.57 -23.141 -21.688 1 98.25 241 ARG A CA 1
ATOM 1823 C C . ARG A 1 241 ? 14.594 -22.047 -21.984 1 98.25 241 ARG A C 1
ATOM 1825 O O . ARG A 1 241 ? 15.445 -21.75 -21.141 1 98.25 241 ARG A O 1
ATOM 1832 N N . GLU A 1 242 ? 14.484 -21.406 -23.094 1 98.12 242 GLU A N 1
ATOM 1833 C CA . GLU A 1 242 ? 15.508 -20.484 -23.609 1 98.12 242 GLU A CA 1
ATOM 1834 C C . GLU A 1 242 ? 15.352 -19.094 -23 1 98.12 242 GLU A C 1
ATOM 1836 O O . GLU A 1 242 ? 16.281 -18.281 -23.062 1 98.12 242 GLU A O 1
ATOM 1841 N N . ARG A 1 243 ? 14.234 -18.844 -22.5 1 98.62 243 ARG A N 1
ATOM 1842 C CA . ARG A 1 243 ? 13.984 -17.5 -21.984 1 98.62 243 ARG A CA 1
ATOM 1843 C C . ARG A 1 243 ? 13.688 -17.547 -20.484 1 98.62 243 ARG A C 1
ATOM 1845 O O . ARG A 1 243 ? 14.602 -17.469 -19.656 1 98.62 243 ARG A O 1
ATOM 1852 N N . TRP A 1 244 ? 12.453 -17.859 -20.125 1 98.62 244 TRP A N 1
ATOM 1853 C CA . TRP A 1 244 ? 12.125 -18.016 -18.719 1 98.62 244 TRP A CA 1
ATOM 1854 C C . TRP A 1 244 ? 13.07 -19.016 -18.047 1 98.62 244 TRP A C 1
ATOM 1856 O O . TRP A 1 244 ? 13.547 -18.781 -16.938 1 98.62 244 TRP A O 1
ATOM 1866 N N . GLY A 1 245 ? 13.422 -20.062 -18.719 1 98.5 245 GLY A N 1
ATOM 1867 C CA . GLY A 1 245 ? 14.156 -21.203 -18.188 1 98.5 245 GLY A CA 1
ATOM 1868 C C . GLY A 1 245 ? 15.594 -20.875 -17.844 1 98.5 245 GLY A C 1
ATOM 1869 O O . GLY A 1 245 ? 16.25 -21.641 -17.125 1 98.5 245 GLY A O 1
ATOM 1870 N N . ARG A 1 246 ? 16.109 -19.812 -18.328 1 97.38 246 ARG A N 1
ATOM 1871 C CA . ARG A 1 246 ? 17.5 -19.5 -18.062 1 97.38 246 ARG A CA 1
ATOM 1872 C C . ARG A 1 246 ? 17.656 -18.641 -16.812 1 97.38 246 ARG A C 1
ATOM 1874 O O . ARG A 1 246 ? 18.766 -18.453 -16.312 1 97.38 246 ARG A O 1
ATOM 1881 N N . ILE A 1 247 ? 16.594 -18.031 -16.375 1 98.38 247 ILE A N 1
ATOM 1882 C CA . ILE A 1 247 ? 16.672 -17.156 -15.219 1 98.38 247 ILE A CA 1
ATOM 1883 C C . ILE A 1 247 ? 16.828 -17.984 -13.945 1 98.38 247 ILE A C 1
ATOM 1885 O O . ILE A 1 247 ? 16.062 -18.906 -13.703 1 98.38 247 ILE A O 1
ATOM 1889 N N . PRO A 1 248 ? 17.812 -17.672 -13.078 1 98.31 248 PRO A N 1
ATOM 1890 C CA . PRO A 1 248 ? 17.828 -18.328 -11.773 1 98.31 248 PRO A CA 1
ATOM 1891 C C . PRO A 1 248 ? 16.5 -18.188 -11.023 1 98.31 248 PRO A C 1
ATOM 1893 O O . PRO A 1 248 ? 15.867 -17.125 -11.086 1 98.31 248 PRO A O 1
ATOM 1896 N N . ARG A 1 249 ? 16.125 -19.25 -10.328 1 98.12 249 ARG A N 1
ATOM 1897 C CA . ARG A 1 249 ? 14.82 -19.156 -9.688 1 98.12 249 ARG A CA 1
ATOM 1898 C C . ARG A 1 249 ? 14.852 -19.812 -8.305 1 98.12 249 ARG A C 1
ATOM 1900 O O . ARG A 1 249 ? 15.625 -20.734 -8.062 1 98.12 249 ARG A O 1
ATOM 1907 N N . SER A 1 250 ? 14.008 -19.344 -7.441 1 98.88 250 SER A N 1
ATOM 1908 C CA . SER A 1 250 ? 13.781 -19.891 -6.102 1 98.88 250 SER A CA 1
ATOM 1909 C C . SER A 1 250 ? 12.289 -20.078 -5.832 1 98.88 250 SER A C 1
ATOM 1911 O O . SER A 1 250 ? 11.461 -19.312 -6.336 1 98.88 250 SER A O 1
ATOM 1913 N N . TYR A 1 251 ? 12.016 -21.125 -5.121 1 98.94 251 TYR A N 1
ATOM 1914 C CA . TYR A 1 251 ? 10.664 -21.328 -4.609 1 98.94 251 TYR A CA 1
ATOM 1915 C C . TYR A 1 251 ? 10.648 -21.281 -3.086 1 98.94 251 TYR A C 1
ATOM 1917 O O . TYR A 1 251 ? 11.406 -22 -2.432 1 98.94 251 TYR A O 1
ATOM 1925 N N . LEU A 1 252 ? 9.883 -20.406 -2.531 1 98.94 252 LEU A N 1
ATOM 1926 C CA . LEU A 1 252 ? 9.609 -20.375 -1.099 1 98.94 252 LEU A CA 1
ATOM 1927 C C . LEU A 1 252 ? 8.305 -21.094 -0.778 1 98.94 252 LEU A C 1
ATOM 1929 O O . LEU A 1 252 ? 7.219 -20.562 -1.031 1 98.94 252 LEU A O 1
ATOM 1933 N N . ARG A 1 253 ? 8.414 -22.25 -0.192 1 98.81 253 ARG A N 1
ATOM 1934 C CA . ARG A 1 253 ? 7.281 -23.109 0.149 1 98.81 253 ARG A CA 1
ATOM 1935 C C . ARG A 1 253 ? 6.676 -22.703 1.489 1 98.81 253 ARG A C 1
ATOM 1937 O O . ARG A 1 253 ? 7.402 -22.375 2.432 1 98.81 253 ARG A O 1
ATOM 1944 N N . CYS A 1 254 ? 5.426 -22.688 1.532 1 98.88 254 CYS A N 1
ATOM 1945 C CA . CYS A 1 254 ? 4.699 -22.484 2.781 1 98.88 254 CYS A CA 1
ATOM 1946 C C . CYS A 1 254 ? 4.008 -23.766 3.223 1 98.88 254 CYS A C 1
ATOM 1948 O O . CYS A 1 254 ? 3.057 -24.219 2.586 1 98.88 254 CYS A O 1
ATOM 1950 N N . THR A 1 255 ? 4.328 -24.297 4.316 1 98.69 255 THR A N 1
ATOM 1951 C CA . THR A 1 255 ? 3.994 -25.672 4.645 1 98.69 255 THR A CA 1
ATOM 1952 C C . THR A 1 255 ? 2.592 -25.766 5.242 1 98.69 255 THR A C 1
ATOM 1954 O O . THR A 1 255 ? 2.018 -26.859 5.332 1 98.69 255 THR A O 1
ATOM 1957 N N . LYS A 1 256 ? 2.031 -24.688 5.711 1 98.56 256 LYS A N 1
ATOM 1958 C CA . LYS A 1 256 ? 0.693 -24.703 6.293 1 98.56 256 LYS A CA 1
ATOM 1959 C C . LYS A 1 256 ? -0.322 -24.047 5.359 1 98.56 256 LYS A C 1
ATOM 1961 O O . LYS A 1 256 ? -1.41 -23.656 5.789 1 98.56 256 LYS A O 1
ATOM 1966 N N . ASP A 1 257 ? 0.078 -23.906 4.133 1 98.75 257 ASP A N 1
ATOM 1967 C CA . ASP A 1 257 ? -0.751 -23.234 3.139 1 98.75 257 ASP A CA 1
ATOM 1968 C C . ASP A 1 257 ? -2.004 -24.047 2.826 1 98.75 257 ASP A C 1
ATOM 1970 O O . ASP A 1 257 ? -1.911 -25.219 2.469 1 98.75 257 ASP A O 1
ATOM 1974 N N . ARG A 1 258 ? -3.148 -23.406 2.883 1 98.56 258 ARG A N 1
ATOM 1975 C CA . ARG A 1 258 ? -4.418 -24.062 2.615 1 98.56 258 ARG A CA 1
ATOM 1976 C C . ARG A 1 258 ? -5.016 -23.594 1.296 1 98.56 258 ARG A C 1
ATOM 1978 O O . ARG A 1 258 ? -6.109 -24.016 0.915 1 98.56 258 ARG A O 1
ATOM 1985 N N . ALA A 1 259 ? -4.34 -22.672 0.651 1 98.06 259 ALA A N 1
ATOM 1986 C CA . ALA A 1 259 ? -4.785 -22.172 -0.648 1 98.06 259 ALA A CA 1
ATOM 1987 C C . ALA A 1 259 ? -4.031 -22.859 -1.785 1 98.06 259 ALA A C 1
ATOM 1989 O O . ALA A 1 259 ? -4.645 -23.406 -2.707 1 98.06 259 ALA A O 1
ATOM 1990 N N . THR A 1 260 ? -2.758 -22.766 -1.742 1 98.31 260 THR A N 1
ATOM 1991 C CA . THR A 1 260 ? -1.854 -23.531 -2.586 1 98.31 260 THR A CA 1
ATOM 1992 C C . THR A 1 260 ? -1.177 -24.641 -1.783 1 98.31 260 THR A C 1
ATOM 1994 O O . THR A 1 260 ? -0.066 -24.469 -1.279 1 98.31 260 THR A O 1
ATOM 1997 N N . ALA A 1 261 ? -1.801 -25.734 -1.804 1 97.94 261 ALA A N 1
ATOM 1998 C CA . ALA A 1 261 ? -1.404 -26.828 -0.928 1 97.94 261 ALA A CA 1
ATOM 1999 C C . ALA A 1 261 ? 0.064 -27.203 -1.131 1 97.94 261 ALA A C 1
ATOM 2001 O O . ALA A 1 261 ? 0.568 -27.156 -2.256 1 97.94 261 ALA A O 1
ATOM 2002 N N . PRO A 1 262 ? 0.729 -27.625 -0.029 1 98.44 262 PRO A N 1
ATOM 2003 C CA . PRO A 1 262 ? 2.135 -28.016 -0.147 1 98.44 262 PRO A CA 1
ATOM 2004 C C . PRO A 1 262 ? 2.359 -29.078 -1.227 1 98.44 262 PRO A C 1
ATOM 2006 O O . PRO A 1 262 ? 3.35 -29.016 -1.959 1 98.44 262 PRO A O 1
ATOM 2009 N N . ALA A 1 263 ? 1.402 -30 -1.366 1 98.62 263 ALA A N 1
ATOM 2010 C CA . ALA A 1 263 ? 1.527 -31.031 -2.396 1 98.62 263 ALA A CA 1
ATOM 2011 C C . ALA A 1 263 ? 1.521 -30.406 -3.791 1 98.62 263 ALA A C 1
ATOM 2013 O O . ALA A 1 263 ? 2.232 -30.875 -4.688 1 98.62 263 ALA A O 1
ATOM 2014 N N . LEU A 1 264 ? 0.707 -29.438 -3.971 1 98.81 264 LEU A N 1
ATOM 2015 C CA . LEU A 1 264 ? 0.647 -28.734 -5.254 1 98.81 264 LEU A CA 1
ATOM 2016 C C . LEU A 1 264 ? 1.925 -27.953 -5.508 1 98.81 264 LEU A C 1
ATOM 2018 O O . LEU A 1 264 ? 2.438 -27.922 -6.629 1 98.81 264 LEU A O 1
ATOM 2022 N N . GLN A 1 265 ? 2.428 -27.25 -4.516 1 98.88 265 GLN A N 1
ATOM 2023 C CA . GLN A 1 265 ? 3.707 -26.562 -4.621 1 98.88 265 GLN A CA 1
ATOM 2024 C C . GLN A 1 265 ? 4.816 -27.516 -5.051 1 98.88 265 GLN A C 1
ATOM 2026 O O . GLN A 1 265 ? 5.559 -27.219 -5.992 1 98.88 265 GLN A O 1
ATOM 2031 N N . ASP A 1 266 ? 4.863 -28.641 -4.402 1 98.81 266 ASP A N 1
ATOM 2032 C CA . ASP A 1 266 ? 5.875 -29.656 -4.703 1 98.81 266 ASP A CA 1
ATOM 2033 C C . ASP A 1 266 ? 5.762 -30.125 -6.148 1 98.81 266 ASP A C 1
ATOM 2035 O O . ASP A 1 266 ? 6.773 -30.328 -6.824 1 98.81 266 ASP A O 1
ATOM 2039 N N . LEU A 1 267 ? 4.547 -30.312 -6.543 1 98.88 267 LEU A N 1
ATOM 2040 C CA . LEU A 1 267 ? 4.312 -30.781 -7.91 1 98.88 267 LEU A CA 1
ATOM 2041 C C . LEU A 1 267 ? 4.832 -29.766 -8.922 1 98.88 267 LEU A C 1
ATOM 2043 O O . LEU A 1 267 ? 5.535 -30.125 -9.867 1 98.88 267 LEU A O 1
ATOM 2047 N N . MET A 1 268 ? 4.531 -28.5 -8.719 1 98.88 268 MET A N 1
ATOM 2048 C CA . MET A 1 268 ? 4.957 -27.453 -9.648 1 98.88 268 MET A CA 1
ATOM 2049 C C . MET A 1 268 ? 6.473 -27.312 -9.648 1 98.88 268 MET A C 1
ATOM 2051 O O . MET A 1 268 ? 7.082 -27.078 -10.695 1 98.88 268 MET A O 1
ATOM 2055 N N . ILE A 1 269 ? 7.098 -27.453 -8.484 1 98.88 269 ILE A N 1
ATOM 2056 C CA . ILE A 1 269 ? 8.555 -27.422 -8.391 1 98.88 269 ILE A CA 1
ATOM 2057 C C . ILE A 1 269 ? 9.148 -28.562 -9.211 1 98.88 269 ILE A C 1
ATOM 2059 O O . ILE A 1 269 ? 10.039 -28.344 -10.039 1 98.88 269 ILE A O 1
ATOM 2063 N N . ARG A 1 270 ? 8.648 -29.766 -9.016 1 98.81 270 ARG A N 1
ATOM 2064 C CA . ARG A 1 270 ? 9.156 -30.938 -9.719 1 98.81 270 ARG A CA 1
ATOM 2065 C C . ARG A 1 270 ? 9.016 -30.781 -11.234 1 98.81 270 ARG A C 1
ATOM 2067 O O . ARG A 1 270 ? 9.93 -31.109 -11.984 1 98.81 270 ARG A O 1
ATOM 2074 N N . GLU A 1 271 ? 7.918 -30.312 -11.617 1 98.81 271 GLU A N 1
ATOM 2075 C CA . GLU A 1 271 ? 7.645 -30.172 -13.047 1 98.81 271 GLU A CA 1
ATOM 2076 C C . GLU A 1 271 ? 8.531 -29.094 -13.672 1 98.81 271 GLU A C 1
ATOM 2078 O O . GLU A 1 271 ? 9.023 -29.266 -14.789 1 98.81 271 GLU A O 1
ATOM 2083 N N . ALA A 1 272 ? 8.664 -28 -12.977 1 98.81 272 ALA A N 1
ATOM 2084 C CA . ALA A 1 272 ? 9.555 -26.938 -13.469 1 98.81 272 ALA A CA 1
ATOM 2085 C C . ALA A 1 272 ? 10.992 -27.438 -13.562 1 98.81 272 ALA A C 1
ATOM 2087 O O . ALA A 1 272 ? 11.695 -27.156 -14.539 1 98.81 272 ALA A O 1
ATOM 2088 N N . ASP A 1 273 ? 11.453 -28.188 -12.555 1 98.75 273 ASP A N 1
ATOM 2089 C CA . ASP A 1 273 ? 12.805 -28.734 -12.539 1 98.75 273 ASP A CA 1
ATOM 2090 C C . ASP A 1 273 ? 13 -29.734 -13.68 1 98.75 273 ASP A C 1
ATOM 2092 O O . ASP A 1 273 ? 14.07 -29.781 -14.297 1 98.75 273 ASP A O 1
ATOM 2096 N N . ALA A 1 274 ? 12 -30.484 -13.977 1 98.69 274 ALA A N 1
ATOM 2097 C CA . ALA A 1 274 ? 12.062 -31.422 -15.102 1 98.69 274 ALA A CA 1
ATOM 2098 C C . ALA A 1 274 ? 12.141 -30.672 -16.422 1 98.69 274 ALA A C 1
ATOM 2100 O O . ALA A 1 274 ? 12.805 -31.125 -17.359 1 98.69 274 ALA A O 1
ATOM 2101 N N . PHE A 1 275 ? 11.414 -29.562 -16.453 1 98.38 275 PHE A N 1
ATOM 2102 C CA . PHE A 1 275 ? 11.375 -28.75 -17.656 1 98.38 275 PHE A CA 1
ATOM 2103 C C . PHE A 1 275 ? 12.719 -28.062 -17.906 1 98.38 275 PHE A C 1
ATOM 2105 O O . PHE A 1 275 ? 13.141 -27.906 -19.047 1 98.38 275 PHE A O 1
ATOM 2112 N N . THR A 1 276 ? 13.414 -27.688 -16.922 1 98.31 276 THR A N 1
ATOM 2113 C CA . THR A 1 276 ? 14.719 -27.031 -16.984 1 98.31 276 THR A CA 1
ATOM 2114 C C . THR A 1 27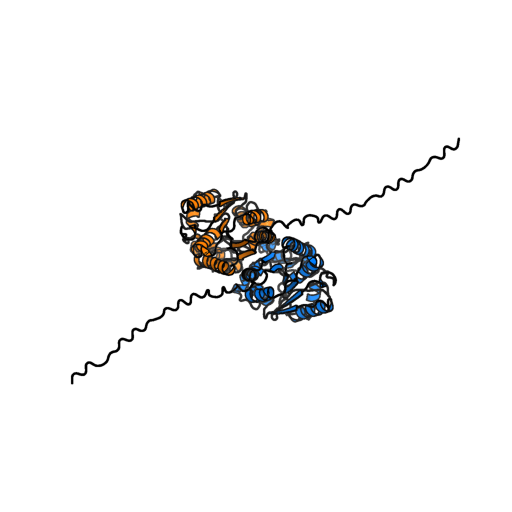6 ? 15.719 -27.734 -16.078 1 98.31 276 THR A C 1
ATOM 2116 O O . THR A 1 276 ? 16.188 -27.156 -15.094 1 98.31 276 THR A O 1
ATOM 2119 N N . PRO A 1 277 ? 16.234 -28.891 -16.422 1 97.94 277 PRO A N 1
ATOM 2120 C CA . PRO A 1 277 ? 17.062 -29.703 -15.531 1 97.94 277 PRO A CA 1
ATOM 2121 C C . PRO A 1 277 ? 18.391 -29.031 -15.195 1 97.94 277 PRO A C 1
ATOM 2123 O O . PRO A 1 277 ? 18.984 -29.328 -14.156 1 97.94 277 PRO A O 1
ATOM 2126 N N . ALA A 1 278 ? 18.875 -28.109 -15.977 1 97.44 278 ALA A N 1
ATOM 2127 C CA . ALA A 1 278 ? 20.141 -27.438 -15.742 1 97.44 278 ALA A CA 1
ATOM 2128 C C . ALA A 1 278 ? 19.969 -26.188 -14.891 1 97.44 278 ALA A C 1
ATOM 2130 O O . ALA A 1 278 ? 20.953 -25.547 -14.508 1 97.44 278 ALA A O 1
ATOM 2131 N N . ASN A 1 279 ? 18.766 -25.828 -14.633 1 97.94 279 ASN A N 1
ATOM 2132 C CA . ASN A 1 279 ? 18.406 -24.656 -13.836 1 97.94 279 ASN A CA 1
ATOM 2133 C C . ASN A 1 279 ? 17.25 -24.938 -12.891 1 97.94 279 ASN A C 1
ATOM 2135 O O . ASN A 1 279 ? 16.156 -24.391 -13.062 1 97.94 279 ASN A O 1
ATOM 2139 N N . LYS A 1 280 ? 17.516 -25.656 -11.859 1 98.38 280 LYS A N 1
ATOM 2140 C CA . LYS A 1 280 ? 16.5 -26.094 -10.922 1 98.38 280 LYS A CA 1
ATOM 2141 C C . LYS A 1 280 ? 16.188 -25.016 -9.883 1 98.38 280 LYS A C 1
ATOM 2143 O O . LYS A 1 280 ? 17.016 -24.125 -9.664 1 98.38 280 LYS A O 1
ATOM 2148 N N . PHE A 1 281 ? 15.047 -25.141 -9.273 1 98.62 281 PHE A N 1
ATOM 2149 C CA . PHE A 1 281 ? 14.68 -24.25 -8.18 1 98.62 281 PHE A CA 1
ATOM 2150 C C . PHE A 1 281 ? 15.641 -24.406 -7.004 1 98.62 281 PHE A C 1
ATOM 2152 O O . PHE A 1 281 ? 15.93 -25.531 -6.582 1 98.62 281 PHE A O 1
ATOM 2159 N N . GLU A 1 282 ? 16.109 -23.281 -6.516 1 98.56 282 GLU A N 1
ATOM 2160 C CA . GLU A 1 282 ? 16.516 -23.25 -5.113 1 98.56 282 GLU A CA 1
ATOM 2161 C C . GLU A 1 282 ? 15.305 -23.203 -4.188 1 98.56 282 GLU A C 1
ATOM 2163 O O . GLU A 1 282 ? 14.461 -22.312 -4.312 1 98.56 282 GLU A O 1
ATOM 2168 N N . GLN A 1 283 ? 15.227 -24.141 -3.254 1 98.5 283 GLN A N 1
ATOM 2169 C CA . GLN A 1 283 ? 14.023 -24.219 -2.426 1 98.5 283 GLN A CA 1
ATOM 2170 C C . GLN A 1 283 ? 14.297 -23.688 -1.019 1 98.5 283 GLN A C 1
ATOM 2172 O O . GLN A 1 283 ? 15.352 -23.969 -0.439 1 98.5 283 GLN A O 1
ATOM 2177 N N . LYS A 1 284 ? 13.422 -22.875 -0.506 1 98.38 284 LYS A N 1
ATOM 2178 C CA . LYS A 1 284 ? 13.32 -22.484 0.897 1 98.38 284 LYS A CA 1
ATOM 2179 C C . LYS A 1 284 ? 11.93 -22.766 1.447 1 98.38 284 LYS A C 1
ATOM 2181 O O . LYS A 1 284 ? 10.969 -22.891 0.686 1 98.38 284 LYS A O 1
ATOM 2186 N N . THR A 1 285 ? 11.859 -22.953 2.75 1 98.19 285 THR A N 1
ATOM 2187 C CA . THR A 1 285 ? 10.578 -23.312 3.334 1 98.19 285 THR A CA 1
ATOM 2188 C C . THR A 1 285 ? 10.242 -22.391 4.512 1 98.19 285 THR A C 1
ATOM 2190 O O . THR A 1 285 ? 11.125 -22.047 5.305 1 98.19 285 THR A O 1
ATOM 2193 N N . LEU A 1 286 ? 9.016 -21.984 4.613 1 98.56 286 LEU A N 1
ATOM 2194 C CA . LEU A 1 286 ? 8.414 -21.281 5.742 1 98.56 286 LEU A CA 1
ATOM 2195 C C . LEU A 1 286 ? 7.266 -22.078 6.34 1 98.56 286 LEU A C 1
ATOM 2197 O O . LEU A 1 286 ? 6.418 -22.594 5.609 1 98.56 286 LEU A O 1
ATOM 2201 N N . GLU A 1 287 ? 7.305 -22.25 7.625 1 98.75 287 GLU A N 1
ATOM 2202 C CA . GLU A 1 287 ? 6.137 -22.797 8.305 1 98.75 287 GLU A CA 1
ATOM 2203 C C . GLU A 1 287 ? 5.039 -21.75 8.461 1 98.75 287 GLU A C 1
ATOM 2205 O O . GLU A 1 287 ? 4.875 -21.172 9.539 1 98.75 287 GLU A O 1
ATOM 2210 N N . SER A 1 288 ? 4.324 -21.531 7.426 1 98.88 288 SER A N 1
ATOM 2211 C CA . SER A 1 288 ? 3.334 -20.469 7.406 1 98.88 288 SER A CA 1
ATOM 2212 C C . SER A 1 288 ? 2.139 -20.828 6.535 1 98.88 288 SER A C 1
ATOM 2214 O O . SER A 1 288 ? 2.182 -21.828 5.801 1 98.88 288 SER A O 1
ATOM 2216 N N . SER A 1 289 ? 1.085 -20.062 6.785 1 98.81 289 SER A N 1
ATOM 2217 C CA . SER A 1 289 ? -0.061 -20.094 5.883 1 98.81 289 SER A CA 1
ATOM 2218 C C . SER A 1 289 ? 0.304 -19.547 4.508 1 98.81 289 SER A C 1
ATOM 2220 O O . SER A 1 289 ? 1.484 -19.375 4.195 1 98.81 289 SER A O 1
ATOM 2222 N N . HIS A 1 290 ? -0.684 -19.344 3.635 1 98.81 290 HIS A N 1
ATOM 2223 C CA . HIS A 1 290 ? -0.544 -18.812 2.285 1 98.81 290 HIS A CA 1
ATOM 2224 C C . HIS A 1 290 ? -0.028 -17.375 2.312 1 98.81 290 HIS A C 1
ATOM 2226 O O . HIS A 1 290 ? 0.335 -16.828 1.271 1 98.81 290 HIS A O 1
ATOM 2232 N N . SER A 1 291 ? 0.021 -16.75 3.541 1 98.88 291 SER A N 1
ATOM 2233 C CA . SER A 1 291 ? 0.266 -15.312 3.619 1 98.88 291 SER A CA 1
ATOM 2234 C C . SER A 1 291 ? 1.378 -15 4.613 1 98.88 291 SER A C 1
ATOM 2236 O O . SER A 1 291 ? 1.176 -14.227 5.551 1 98.88 291 SER A O 1
ATOM 2238 N N . PRO A 1 292 ? 2.588 -15.453 4.297 1 98.88 292 PRO A N 1
ATOM 2239 C CA . PRO A 1 292 ? 3.678 -15.188 5.238 1 98.88 292 PRO A CA 1
ATOM 2240 C C . PRO A 1 292 ? 4.039 -13.703 5.32 1 98.88 292 PRO A C 1
ATOM 2242 O O . PRO A 1 292 ? 4.688 -13.273 6.277 1 98.88 292 PRO A O 1
ATOM 2245 N N . PHE A 1 293 ? 3.691 -12.891 4.316 1 98.88 293 PHE A N 1
ATOM 2246 C CA . PHE A 1 293 ? 3.914 -11.453 4.383 1 98.88 293 PHE A CA 1
ATOM 2247 C C . PHE A 1 293 ? 3.117 -10.836 5.527 1 98.88 293 PHE A C 1
ATOM 2249 O O . PHE A 1 293 ? 3.43 -9.734 5.98 1 98.88 293 PHE A O 1
ATOM 2256 N N . ALA A 1 294 ? 2.08 -11.508 5.957 1 98.88 294 ALA A N 1
ATOM 2257 C CA . ALA A 1 294 ? 1.276 -11.047 7.086 1 98.88 294 ALA A CA 1
ATOM 2258 C C . ALA A 1 294 ? 1.759 -11.664 8.391 1 98.88 294 ALA A C 1
ATOM 2260 O O . ALA A 1 294 ? 1.887 -10.969 9.406 1 98.88 294 ALA A O 1
ATOM 2261 N N . SER A 1 295 ? 2.125 -12.93 8.406 1 98.81 295 SER A N 1
ATOM 2262 C CA . SER A 1 295 ? 2.387 -13.648 9.648 1 98.81 295 SER A CA 1
ATOM 2263 C C . SER A 1 295 ? 3.863 -13.586 10.023 1 98.81 295 SER A C 1
ATOM 2265 O O . SER A 1 295 ? 4.211 -13.602 11.211 1 98.81 295 SER A O 1
ATOM 2267 N N . GLN A 1 296 ? 4.742 -13.57 9.008 1 98.69 296 GLN A N 1
ATOM 2268 C CA . GLN A 1 296 ? 6.18 -13.641 9.258 1 98.69 296 GLN A CA 1
ATOM 2269 C C . GLN A 1 296 ? 6.945 -12.703 8.328 1 98.69 296 GLN A C 1
ATOM 2271 O O . GLN A 1 296 ? 7.887 -13.117 7.656 1 98.69 296 GLN A O 1
ATOM 2276 N N . PRO A 1 297 ? 6.609 -11.461 8.367 1 98.69 297 PRO A N 1
ATOM 2277 C CA . PRO A 1 297 ? 7.215 -10.562 7.387 1 98.69 297 PRO A CA 1
ATOM 2278 C C . PRO A 1 297 ? 8.727 -10.422 7.559 1 98.69 297 PRO A C 1
ATOM 2280 O O . PRO A 1 297 ? 9.461 -10.336 6.574 1 98.69 297 PRO A O 1
ATOM 2283 N N . ALA A 1 298 ? 9.242 -10.336 8.758 1 98.44 298 ALA A N 1
ATOM 2284 C CA . ALA A 1 298 ? 10.68 -10.203 8.992 1 98.44 298 ALA A CA 1
ATOM 2285 C C . ALA A 1 298 ? 11.43 -11.43 8.5 1 98.44 298 ALA A C 1
ATOM 2287 O O . ALA A 1 298 ? 12.453 -11.312 7.824 1 98.44 298 ALA A O 1
ATOM 2288 N N . ARG A 1 299 ? 10.938 -12.609 8.852 1 98.69 299 ARG A N 1
ATOM 2289 C CA . ARG A 1 299 ? 11.555 -13.859 8.43 1 98.69 299 ARG A CA 1
ATOM 2290 C C . ARG A 1 299 ? 11.547 -13.984 6.91 1 98.69 299 ARG A C 1
ATOM 2292 O O . ARG A 1 299 ? 12.547 -14.391 6.309 1 98.69 299 ARG A O 1
ATOM 2299 N N . LEU A 1 300 ? 10.438 -13.688 6.328 1 98.88 300 LEU A N 1
ATOM 2300 C CA . LEU A 1 300 ? 10.344 -13.711 4.871 1 98.88 300 LEU A CA 1
ATOM 2301 C C . LEU A 1 300 ? 11.352 -12.758 4.242 1 98.88 300 LEU A C 1
ATOM 2303 O O . LEU A 1 300 ? 12.031 -13.117 3.279 1 98.88 300 LEU A O 1
ATOM 2307 N N . ALA A 1 301 ? 11.477 -11.531 4.777 1 98.69 301 ALA A N 1
ATOM 2308 C CA . ALA A 1 301 ? 12.438 -10.555 4.27 1 98.69 301 ALA A CA 1
ATOM 2309 C C . ALA A 1 301 ? 13.859 -11.094 4.363 1 98.69 301 ALA A C 1
ATOM 2311 O O . ALA A 1 301 ? 14.664 -10.914 3.441 1 98.69 301 ALA A O 1
ATOM 2312 N N . GLU A 1 302 ? 14.164 -11.758 5.43 1 98.19 302 GLU A N 1
ATOM 2313 C CA . GLU A 1 302 ? 15.492 -12.328 5.613 1 98.19 302 GLU A CA 1
ATOM 2314 C C . GLU A 1 302 ? 15.781 -13.406 4.574 1 98.19 302 GLU A C 1
ATOM 2316 O O . GLU A 1 302 ? 16.891 -13.469 4.023 1 98.19 302 GLU A O 1
ATOM 2321 N N . LEU A 1 303 ? 14.812 -14.234 4.324 1 98.5 303 LEU A N 1
ATOM 2322 C CA . LEU A 1 303 ? 14.977 -15.281 3.314 1 98.5 303 LEU A CA 1
ATOM 2323 C C . LEU A 1 303 ? 15.219 -14.672 1.938 1 98.5 303 LEU A C 1
ATOM 2325 O O . LEU A 1 303 ? 16.109 -15.102 1.209 1 98.5 303 LEU A O 1
ATOM 2329 N N . LEU A 1 304 ? 14.43 -13.664 1.646 1 98.5 304 LEU A N 1
ATOM 2330 C CA . LEU A 1 304 ? 14.586 -12.992 0.36 1 98.5 304 LEU A CA 1
ATOM 2331 C C . LEU A 1 304 ? 15.953 -12.328 0.253 1 98.5 304 LEU A C 1
ATOM 2333 O O . LEU A 1 304 ? 16.625 -12.461 -0.767 1 98.5 304 LEU A O 1
ATOM 2337 N N . ALA A 1 305 ? 16.344 -11.656 1.294 1 97.31 305 ALA A N 1
ATOM 2338 C CA . ALA A 1 305 ? 17.609 -10.938 1.311 1 97.31 305 ALA A CA 1
ATOM 2339 C C . ALA A 1 305 ? 18.781 -11.898 1.157 1 97.31 305 ALA A C 1
ATOM 2341 O O . ALA A 1 305 ? 19.828 -11.531 0.623 1 97.31 305 ALA A O 1
ATOM 2342 N N . GLY A 1 306 ? 18.594 -13.141 1.592 1 96.94 306 GLY A N 1
ATOM 2343 C CA . GLY A 1 306 ? 19.672 -14.133 1.562 1 96.94 306 GLY A CA 1
ATOM 2344 C C . GLY A 1 306 ? 19.844 -14.766 0.198 1 96.94 306 GLY A C 1
ATOM 2345 O O . GLY A 1 306 ? 20.844 -15.461 -0.041 1 96.94 306 GLY A O 1
ATOM 2346 N N . LEU A 1 307 ? 18.922 -14.531 -0.712 1 96.44 307 LEU A N 1
ATOM 2347 C CA . LEU A 1 307 ? 19.016 -15.109 -2.049 1 96.44 307 LEU A CA 1
ATOM 2348 C C . LEU A 1 307 ? 20.125 -14.438 -2.852 1 96.44 307 LEU A C 1
ATOM 2350 O O . LEU A 1 307 ? 20.391 -13.242 -2.689 1 96.44 307 LEU A O 1
ATOM 2354 N N . LYS A 1 308 ? 20.797 -15.148 -3.686 1 90.56 308 LYS A N 1
ATOM 2355 C CA . LYS A 1 308 ? 21.828 -14.586 -4.547 1 90.56 308 LYS A CA 1
ATOM 2356 C C . LYS A 1 308 ? 21.219 -13.773 -5.688 1 90.56 308 LYS A C 1
ATOM 2358 O O . LYS A 1 308 ? 20.219 -14.188 -6.281 1 90.56 308 LYS A O 1
ATOM 2363 N N . ALA A 1 309 ? 21.922 -12.641 -5.824 1 79.06 309 ALA A N 1
ATOM 2364 C CA . ALA A 1 309 ? 21.5 -11.82 -6.961 1 79.06 309 ALA A CA 1
ATOM 2365 C C . ALA A 1 309 ? 22.078 -12.367 -8.266 1 79.06 309 ALA A C 1
ATOM 2367 O O . ALA A 1 309 ? 23.141 -12.984 -8.273 1 79.06 309 ALA A O 1
ATOM 2368 N N . GLY A 1 310 ? 21.219 -12.469 -9.297 1 73.06 310 GLY A N 1
ATOM 2369 C CA . GLY A 1 310 ? 21.719 -12.969 -10.57 1 73.06 310 GLY A CA 1
ATOM 2370 C C . GLY A 1 310 ? 22.484 -11.922 -11.367 1 73.06 310 GLY A C 1
ATOM 2371 O O . GLY A 1 310 ? 22.391 -10.727 -11.078 1 73.06 310 GLY A O 1
ATOM 2372 N N . MET B 1 1 ? 46.469 7.668 -88.688 1 23.33 1 MET B N 1
ATOM 2373 C CA . MET B 1 1 ? 47.188 7.797 -87.438 1 23.33 1 MET B CA 1
ATOM 2374 C C . MET B 1 1 ? 46.375 7.238 -86.312 1 23.33 1 MET B C 1
ATOM 2376 O O . MET B 1 1 ? 45.156 7.375 -86.25 1 23.33 1 MET B O 1
ATOM 2380 N N . ASN B 1 2 ? 47 6.211 -85.5 1 21.72 2 ASN B N 1
ATOM 2381 C CA . ASN B 1 2 ? 46.812 5.078 -84.562 1 21.72 2 ASN B CA 1
ATOM 2382 C C . ASN B 1 2 ? 46.406 5.531 -83.188 1 21.72 2 ASN B C 1
ATOM 2384 O O . ASN B 1 2 ? 47.25 5.902 -82.375 1 21.72 2 ASN B O 1
ATOM 2388 N N . ARG B 1 3 ? 45.312 6.359 -83 1 21.98 3 ARG B N 1
ATOM 2389 C CA . ARG B 1 3 ? 44.875 7.145 -81.875 1 21.98 3 ARG B CA 1
ATOM 2390 C C . ARG B 1 3 ? 44.5 6.246 -80.688 1 21.98 3 ARG B C 1
ATOM 2392 O O . ARG B 1 3 ? 43.344 5.828 -80.562 1 21.98 3 ARG B O 1
ATOM 2399 N N . ARG B 1 4 ? 45.375 5.152 -80.438 1 22.33 4 ARG B N 1
ATOM 2400 C CA . ARG B 1 4 ? 45.125 4.141 -79.438 1 22.33 4 ARG B CA 1
ATOM 2401 C C . ARG B 1 4 ? 44.969 4.777 -78.062 1 22.33 4 ARG B C 1
ATOM 2403 O O . ARG B 1 4 ? 45.875 5.48 -77.562 1 22.33 4 ARG B O 1
ATOM 2410 N N . ASP B 1 5 ? 43.781 5.18 -77.688 1 21.45 5 ASP B N 1
ATOM 2411 C CA . ASP B 1 5 ? 43.156 5.855 -76.562 1 21.45 5 ASP B CA 1
ATOM 2412 C C . ASP B 1 5 ? 43.5 5.133 -75.25 1 21.45 5 ASP B C 1
ATOM 2414 O O . ASP B 1 5 ? 43.219 3.939 -75.125 1 21.45 5 ASP B O 1
ATOM 2418 N N . LEU B 1 6 ? 44.688 5.414 -74.625 1 23.77 6 LEU B N 1
ATOM 2419 C CA . LEU B 1 6 ? 45.375 4.938 -73.438 1 23.77 6 LEU B CA 1
ATOM 2420 C C . LEU B 1 6 ? 44.438 5.023 -72.188 1 23.77 6 LEU B C 1
ATOM 2422 O O . LEU B 1 6 ? 44.031 6.117 -71.812 1 23.77 6 LEU B O 1
ATOM 2426 N N . LEU B 1 7 ? 43.438 4.117 -72 1 23.88 7 LEU B N 1
ATOM 2427 C CA . LEU B 1 7 ? 42.531 3.957 -70.938 1 23.88 7 LEU B CA 1
ATOM 2428 C C . LEU B 1 7 ? 43.25 3.785 -69.562 1 23.88 7 LEU B C 1
ATOM 2430 O O . LEU B 1 7 ? 43.906 2.76 -69.375 1 23.88 7 LEU B O 1
ATOM 2434 N N . LYS B 1 8 ? 44.094 4.801 -69.188 1 23.41 8 LYS B N 1
ATOM 2435 C CA . LYS B 1 8 ? 44.875 4.75 -67.938 1 23.41 8 LYS B CA 1
ATOM 2436 C C . LYS B 1 8 ? 43.969 4.363 -66.75 1 23.41 8 LYS B C 1
ATOM 2438 O O . LYS B 1 8 ? 42.938 4.969 -66.562 1 23.41 8 LYS B O 1
ATOM 2443 N N . SER B 1 9 ? 44 3.104 -66.312 1 24 9 SER B N 1
ATOM 2444 C CA . SER B 1 9 ? 43.406 2.389 -65.125 1 24 9 SER B CA 1
ATOM 2445 C C . SER B 1 9 ? 43.875 2.99 -63.812 1 24 9 SER B C 1
ATOM 2447 O O . SER B 1 9 ? 45.062 2.963 -63.5 1 24 9 SER B O 1
ATOM 2449 N N . THR B 1 10 ? 43.594 4.297 -63.562 1 25.53 10 THR B N 1
ATOM 2450 C CA . THR B 1 10 ? 44.031 4.855 -62.281 1 25.53 10 THR B CA 1
ATOM 2451 C C . THR B 1 10 ? 43.562 4.008 -61.125 1 25.53 10 THR B C 1
ATOM 2453 O O . THR B 1 10 ? 42.344 3.809 -60.969 1 25.53 10 THR B O 1
ATOM 2456 N N . VAL B 1 11 ? 44.312 3.078 -60.688 1 26.67 11 VAL B N 1
ATOM 2457 C CA . VAL B 1 11 ? 44.188 2.275 -59.469 1 26.67 11 VAL B CA 1
ATOM 2458 C C . VAL B 1 11 ? 44.094 3.189 -58.25 1 26.67 11 VAL B C 1
ATOM 2460 O O . VAL B 1 11 ? 45 3.953 -57.969 1 26.67 11 VAL B O 1
ATOM 2463 N N . LEU B 1 12 ? 43 3.955 -58.094 1 25.64 12 LEU B N 1
ATOM 2464 C CA . LEU B 1 12 ? 42.875 4.707 -56.844 1 25.64 12 LEU B CA 1
ATOM 2465 C C . LEU B 1 12 ? 42.969 3.785 -55.656 1 25.64 12 LEU B C 1
ATOM 2467 O O . LEU B 1 12 ? 42.25 2.801 -55.531 1 25.64 12 LEU B O 1
ATOM 2471 N N . THR B 1 13 ? 44.188 3.572 -55.188 1 27.86 13 THR B N 1
ATOM 2472 C CA . THR B 1 13 ? 44.469 2.922 -53.906 1 27.86 13 THR B CA 1
ATOM 2473 C C . THR B 1 13 ? 43.688 3.59 -52.781 1 27.86 13 THR B C 1
ATOM 2475 O O . THR B 1 13 ? 43.875 4.77 -52.469 1 27.86 13 THR B O 1
ATOM 2478 N N . THR B 1 14 ? 42.344 3.314 -52.625 1 26.03 14 THR B N 1
ATOM 2479 C CA . THR B 1 14 ? 41.625 3.812 -51.469 1 26.03 14 THR B CA 1
ATOM 2480 C C . THR B 1 14 ? 42.281 3.377 -50.188 1 26.03 14 THR B C 1
ATOM 2482 O O . THR B 1 14 ? 42.438 2.182 -49.938 1 26.03 14 THR B O 1
ATOM 2485 N N . ALA B 1 15 ? 43.281 4.113 -49.688 1 30.06 15 ALA B N 1
ATOM 2486 C CA . ALA B 1 15 ? 43.812 3.93 -48.344 1 30.06 15 ALA B CA 1
ATOM 2487 C C . ALA B 1 15 ? 42.688 3.975 -47.312 1 30.06 15 ALA B C 1
ATOM 2489 O O . ALA B 1 15 ? 41.969 4.977 -47.219 1 30.06 15 ALA B O 1
ATOM 2490 N N . THR B 1 16 ? 42.125 2.787 -46.969 1 27.47 16 THR B N 1
ATOM 2491 C CA . THR B 1 16 ? 41.219 2.666 -45.844 1 27.47 16 THR B CA 1
ATOM 2492 C C . THR B 1 16 ? 41.875 3.158 -44.562 1 27.47 16 THR B C 1
ATOM 2494 O O . THR B 1 16 ? 42.875 2.578 -44.094 1 27.47 16 THR B O 1
ATOM 2497 N N . LEU B 1 17 ? 42.125 4.469 -44.375 1 30.14 17 LEU B N 1
ATOM 2498 C CA . LEU B 1 17 ? 42.531 4.906 -43.031 1 30.14 17 LEU B CA 1
ATOM 2499 C C . LEU B 1 17 ? 41.562 4.363 -41.969 1 30.14 17 LEU B C 1
ATOM 2501 O O . LEU B 1 17 ? 40.344 4.582 -42.062 1 30.14 17 LEU B O 1
ATOM 2505 N N . SER B 1 18 ? 41.875 3.211 -41.344 1 29.34 18 SER B N 1
ATOM 2506 C CA . SER B 1 18 ? 41.219 2.682 -40.156 1 29.34 18 SER B CA 1
ATOM 2507 C C . SER B 1 18 ? 41.25 3.688 -39 1 29.34 18 SER B C 1
ATOM 2509 O O . SER B 1 18 ? 42.312 3.912 -38.406 1 29.34 18 SER B O 1
ATOM 2511 N N . LEU B 1 19 ? 40.656 4.867 -39.031 1 31.36 19 LEU B N 1
ATOM 2512 C CA . LEU B 1 19 ? 40.562 5.695 -37.844 1 31.36 19 LEU B CA 1
ATOM 2513 C C . LEU B 1 19 ? 39.906 4.934 -36.719 1 31.36 19 LEU B C 1
ATOM 2515 O O . LEU B 1 19 ? 38.656 4.844 -36.656 1 31.36 19 LEU B O 1
ATOM 2519 N N . SER B 1 20 ? 40.438 3.848 -36.25 1 33.12 20 SER B N 1
ATOM 2520 C CA . SER B 1 20 ? 39.906 3.227 -35.031 1 33.12 20 SER B CA 1
ATOM 2521 C C . SER B 1 20 ? 40.031 4.168 -33.844 1 33.12 20 SER B C 1
ATOM 2523 O O . SER B 1 20 ? 40.906 3.984 -32.969 1 33.12 20 SER B O 1
ATOM 2525 N N . GLY B 1 21 ? 39.969 5.512 -33.906 1 34.75 21 GLY B N 1
ATOM 2526 C CA . GLY B 1 21 ? 40.156 6.102 -32.594 1 34.75 21 GLY B CA 1
ATOM 2527 C C . GLY B 1 21 ? 39.094 5.637 -31.609 1 34.75 21 GLY B C 1
ATOM 2528 O O . GLY B 1 21 ? 38 5.234 -31.984 1 34.75 21 GLY B O 1
ATOM 2529 N N . PRO B 1 22 ? 39.594 5.121 -30.438 1 36.5 22 PRO B N 1
ATOM 2530 C CA . PRO B 1 22 ? 38.656 4.719 -29.391 1 36.5 22 PRO B CA 1
ATOM 2531 C C . PRO B 1 22 ? 37.625 5.797 -29.078 1 36.5 22 PRO B C 1
ATOM 2533 O O . PRO B 1 22 ? 37.938 6.988 -29.109 1 36.5 22 PRO B O 1
ATOM 2536 N N . GLY B 1 23 ? 36.469 5.742 -29.672 1 35.25 23 GLY B N 1
ATOM 2537 C CA . GLY B 1 23 ? 35.406 6.66 -29.281 1 35.25 23 GLY B CA 1
ATOM 2538 C C . GLY B 1 23 ? 35.344 6.918 -27.797 1 35.25 23 GLY B C 1
ATOM 2539 O O . GLY B 1 23 ? 35.812 6.094 -27 1 35.25 23 GLY B O 1
ATOM 2540 N N . PRO B 1 24 ? 35.406 8.242 -27.422 1 35.19 24 PRO B N 1
ATOM 2541 C CA . PRO B 1 24 ? 35.344 8.57 -25.984 1 35.19 24 PRO B CA 1
ATOM 2542 C C . PRO B 1 24 ? 34.312 7.738 -25.234 1 35.19 24 PRO B C 1
ATOM 2544 O O . PRO B 1 24 ? 33.25 7.395 -25.797 1 35.19 24 PRO B O 1
ATOM 2547 N N . GLN B 1 25 ? 34.781 6.871 -24.422 1 28.08 25 GLN B N 1
ATOM 2548 C CA . GLN B 1 25 ? 33.906 6.266 -23.406 1 28.08 25 GLN B CA 1
ATOM 2549 C C . GLN B 1 25 ? 33 7.309 -22.766 1 28.08 25 GLN B C 1
ATOM 2551 O O . GLN B 1 25 ? 33.469 8.242 -22.109 1 28.08 25 GLN B O 1
ATOM 2556 N N . ALA B 1 26 ? 31.938 7.668 -23.312 1 33.44 26 ALA B N 1
ATOM 2557 C CA . ALA B 1 26 ? 30.953 8.469 -22.578 1 33.44 26 ALA B CA 1
ATOM 2558 C C . ALA B 1 26 ? 30.938 8.109 -21.094 1 33.44 26 ALA B C 1
ATOM 2560 O O . ALA B 1 26 ? 30.672 6.965 -20.734 1 33.44 26 ALA B O 1
ATOM 2561 N N . HIS B 1 27 ? 31.766 8.75 -20.359 1 33.06 27 HIS B N 1
ATOM 2562 C CA . HIS B 1 27 ? 31.562 8.625 -18.922 1 33.06 27 HIS B CA 1
ATOM 2563 C C . HIS B 1 27 ? 30.094 8.562 -18.562 1 33.06 27 HIS B C 1
ATOM 2565 O O . HIS B 1 27 ? 29.312 9.422 -18.984 1 33.06 27 HIS B O 1
ATOM 2571 N N . ALA B 1 28 ? 29.594 7.457 -18.281 1 34.94 28 ALA B N 1
ATOM 2572 C CA . ALA B 1 28 ? 28.25 7.426 -17.719 1 34.94 28 ALA B CA 1
ATOM 2573 C C . ALA B 1 28 ? 28.016 8.625 -16.797 1 34.94 28 ALA B C 1
ATOM 2575 O O . ALA B 1 28 ? 28.859 8.945 -15.961 1 34.94 28 ALA B O 1
ATOM 2576 N N . ALA B 1 29 ? 27.359 9.586 -17.203 1 35.12 29 ALA B N 1
ATOM 2577 C CA . ALA B 1 29 ? 27.031 10.695 -16.312 1 35.12 29 ALA B CA 1
ATOM 2578 C C . ALA B 1 29 ? 26.906 10.227 -14.859 1 35.12 29 ALA B C 1
ATOM 2580 O O . ALA B 1 29 ? 26.312 9.188 -14.586 1 35.12 29 ALA B O 1
ATOM 2581 N N . PRO B 1 30 ? 27.641 10.648 -13.906 1 37.97 30 PRO B N 1
ATOM 2582 C CA . PRO B 1 30 ? 27.516 10.219 -12.516 1 37.97 30 PRO B CA 1
ATOM 2583 C C . PRO B 1 30 ? 26.047 10.039 -12.086 1 37.97 30 PRO B C 1
ATOM 2585 O O . PRO B 1 30 ? 25.188 10.836 -12.453 1 37.97 30 PRO B O 1
ATOM 2588 N N . ARG B 1 31 ? 25.516 8.883 -12.062 1 46.56 31 ARG B N 1
ATOM 2589 C CA . ARG B 1 31 ? 24.188 8.594 -11.5 1 46.56 31 ARG B CA 1
ATOM 2590 C C . ARG B 1 31 ? 23.922 9.469 -10.273 1 46.56 31 ARG B C 1
ATOM 2592 O O . ARG B 1 31 ? 24.766 9.562 -9.375 1 46.56 31 ARG B O 1
ATOM 2599 N N . ALA B 1 32 ? 23.047 10.5 -10.305 1 55 32 ALA B N 1
ATOM 2600 C CA . ALA B 1 32 ? 22.578 11.273 -9.156 1 55 32 ALA B CA 1
ATOM 2601 C C . ALA B 1 32 ? 22.562 10.422 -7.891 1 55 32 ALA B C 1
ATOM 2603 O O . ALA B 1 32 ? 22.312 9.211 -7.949 1 55 32 ALA B O 1
ATOM 2604 N N . GLU B 1 33 ? 23.219 10.805 -6.762 1 76.81 33 GLU B N 1
ATOM 2605 C CA . GLU B 1 33 ? 23.359 10.117 -5.48 1 76.81 33 GLU B CA 1
ATOM 2606 C C . GLU B 1 33 ? 22.031 9.555 -5.008 1 76.81 33 GLU B C 1
ATOM 2608 O O . GLU B 1 33 ? 21 10.234 -5.074 1 76.81 33 GLU B O 1
ATOM 2613 N N . SER B 1 34 ? 21.922 8.297 -4.859 1 88.31 34 SER B N 1
ATOM 2614 C CA . SER B 1 34 ? 20.766 7.594 -4.332 1 88.31 34 SER B CA 1
ATOM 2615 C C . SER B 1 34 ? 20.359 8.133 -2.961 1 88.31 34 SER B C 1
ATOM 2617 O O . SER B 1 34 ? 21.219 8.266 -2.074 1 88.31 34 SER B O 1
ATOM 2619 N N . LYS B 1 35 ? 19.188 8.617 -2.861 1 94.19 35 LYS B N 1
ATOM 2620 C CA . LYS B 1 35 ? 18.625 9.102 -1.604 1 94.19 35 LYS B CA 1
ATOM 2621 C C . LYS B 1 35 ? 17.688 8.07 -0.986 1 94.19 35 LYS B C 1
ATOM 2623 O O . LYS B 1 35 ? 17.266 7.125 -1.658 1 94.19 35 LYS B O 1
ATOM 2628 N N . THR B 1 36 ? 17.484 8.234 0.294 1 96 36 THR B N 1
ATOM 2629 C CA . THR B 1 36 ? 16.516 7.414 1.008 1 96 36 THR B CA 1
ATOM 2630 C C . THR B 1 36 ? 15.32 8.25 1.453 1 96 36 THR B C 1
ATOM 2632 O O . THR B 1 36 ? 15.492 9.344 2.006 1 96 36 THR B O 1
ATOM 2635 N N . PHE B 1 37 ? 14.117 7.781 1.16 1 97.56 37 PHE B N 1
ATOM 2636 C CA . PHE B 1 37 ? 12.891 8.469 1.539 1 97.56 37 PHE B CA 1
ATOM 2637 C C . PHE B 1 37 ? 12.078 7.625 2.516 1 97.56 37 PHE B C 1
ATOM 2639 O O . PHE B 1 37 ? 11.977 6.406 2.357 1 97.56 37 PHE B O 1
ATOM 2646 N N . LEU B 1 38 ? 11.57 8.234 3.521 1 98.56 38 LEU B N 1
ATOM 2647 C CA . LEU B 1 38 ? 10.492 7.688 4.332 1 98.56 38 LEU B CA 1
ATOM 2648 C C . LEU B 1 38 ? 9.211 8.508 4.156 1 98.56 38 LEU B C 1
ATOM 2650 O O . LEU B 1 38 ? 9.195 9.703 4.449 1 98.56 38 LEU B O 1
ATOM 2654 N N . LEU B 1 39 ? 8.18 7.867 3.666 1 98.94 39 LEU B N 1
ATOM 2655 C CA . LEU B 1 39 ? 6.926 8.539 3.334 1 98.94 39 LEU B CA 1
ATOM 2656 C C . LEU B 1 39 ? 5.859 8.258 4.391 1 98.94 39 LEU B C 1
ATOM 2658 O O . LEU B 1 39 ? 5.539 7.098 4.66 1 98.94 39 LEU B O 1
ATOM 2662 N N . VAL B 1 40 ? 5.32 9.312 4.949 1 98.94 40 VAL B N 1
ATOM 2663 C CA . VAL B 1 40 ? 4.312 9.234 6.004 1 98.94 40 VAL B CA 1
ATOM 2664 C C . VAL B 1 40 ? 2.99 9.805 5.496 1 98.94 40 VAL B C 1
ATOM 2666 O O . VAL B 1 40 ? 2.932 10.961 5.055 1 98.94 40 VAL B O 1
ATOM 2669 N N . HIS B 1 41 ? 1.953 9.039 5.617 1 98.94 41 HIS B N 1
ATOM 2670 C CA . HIS B 1 41 ? 0.653 9.359 5.043 1 98.94 41 HIS B CA 1
ATOM 2671 C C . HIS B 1 41 ? -0.135 10.297 5.949 1 98.94 41 HIS B C 1
ATOM 2673 O O . HIS B 1 41 ? 0.258 10.531 7.094 1 98.94 41 HIS B O 1
ATOM 2679 N N . GLY B 1 42 ? -1.207 10.867 5.434 1 98.81 42 GLY B N 1
ATOM 2680 C CA . GLY B 1 42 ? -2.117 11.734 6.156 1 98.81 42 GLY B CA 1
ATOM 2681 C C . GLY B 1 42 ? -3.309 11 6.742 1 98.81 42 GLY B C 1
ATOM 2682 O O . GLY B 1 42 ? -3.328 9.773 6.781 1 98.81 42 GLY B O 1
ATOM 2683 N N . ALA B 1 43 ? -4.285 11.742 7.172 1 98.62 43 ALA B N 1
ATOM 2684 C CA . ALA B 1 43 ? -5.465 11.211 7.848 1 98.62 43 ALA B CA 1
ATOM 2685 C C . ALA B 1 43 ? -6.152 10.148 6.996 1 98.62 43 ALA B C 1
ATOM 2687 O O . ALA B 1 43 ? -6.344 10.336 5.793 1 98.62 43 ALA B O 1
ATOM 2688 N N . TRP B 1 44 ? -6.484 8.977 7.578 1 98.81 44 TRP B N 1
ATOM 2689 C CA . TRP B 1 44 ? -7.281 7.871 7.059 1 98.81 44 TRP B CA 1
ATOM 2690 C C . TRP B 1 44 ? -6.516 7.109 5.984 1 98.81 44 TRP B C 1
ATOM 2692 O O . TRP B 1 44 ? -6.891 5.988 5.621 1 98.81 44 TRP B O 1
ATOM 2702 N N . HIS B 1 45 ? -5.449 7.723 5.387 1 98.88 45 HIS B N 1
ATOM 2703 C CA . HIS B 1 45 ? -4.652 7.082 4.344 1 98.88 45 HIS B CA 1
ATOM 2704 C C . HIS B 1 45 ? -3.732 6.016 4.934 1 98.88 45 HIS B C 1
ATOM 2706 O O . HIS B 1 45 ? -3.781 5.742 6.133 1 98.88 45 HIS B O 1
ATOM 2712 N N . ASN B 1 46 ? -2.969 5.391 4.094 1 98.81 46 ASN B N 1
ATOM 2713 C CA . ASN B 1 46 ? -1.952 4.398 4.43 1 98.81 46 ASN B CA 1
ATOM 2714 C C . ASN B 1 46 ? -0.828 4.379 3.396 1 98.81 46 ASN B C 1
ATOM 2716 O O . ASN B 1 46 ? -0.77 5.242 2.52 1 98.81 46 ASN B O 1
ATOM 2720 N N . SER B 1 47 ? 0.055 3.42 3.531 1 98.81 47 SER B N 1
ATOM 2721 C CA . SER B 1 47 ? 1.261 3.398 2.711 1 98.81 47 SER B CA 1
ATOM 2722 C C . SER B 1 47 ? 0.928 3.145 1.245 1 98.81 47 SER B C 1
ATOM 2724 O O . SER B 1 47 ? 1.665 3.568 0.353 1 98.81 47 SER B O 1
ATOM 2726 N N . LEU B 1 48 ? -0.171 2.461 0.966 1 98.88 48 LEU B N 1
ATOM 2727 C CA . LEU B 1 48 ? -0.574 2.178 -0.407 1 98.88 48 LEU B CA 1
ATOM 2728 C C . LEU B 1 48 ? -0.701 3.467 -1.213 1 98.88 48 LEU B C 1
ATOM 2730 O O . LEU B 1 48 ? -0.353 3.5 -2.395 1 98.88 48 LEU B O 1
ATOM 2734 N N . HIS B 1 49 ? -1.125 4.473 -0.586 1 98.88 49 HIS B N 1
ATOM 2735 C CA . HIS B 1 49 ? -1.479 5.703 -1.287 1 98.88 49 HIS B CA 1
ATOM 2736 C C . HIS B 1 49 ? -0.238 6.406 -1.827 1 98.88 49 HIS B C 1
ATOM 2738 O O . HIS B 1 49 ? -0.337 7.254 -2.715 1 98.88 49 HIS B O 1
ATOM 2744 N N . TRP B 1 50 ? 0.892 6.02 -1.291 1 98.81 50 TRP B N 1
ATOM 2745 C CA . TRP B 1 50 ? 2.166 6.523 -1.789 1 98.81 50 TRP B CA 1
ATOM 2746 C C . TRP B 1 50 ? 2.691 5.652 -2.926 1 98.81 50 TRP B C 1
ATOM 2748 O O . TRP B 1 50 ? 3.746 5.938 -3.498 1 98.81 50 TRP B O 1
ATOM 2758 N N . GLY B 1 51 ? 2.006 4.574 -3.24 1 98.31 51 GLY B N 1
ATOM 2759 C CA . GLY B 1 51 ? 2.549 3.523 -4.09 1 98.31 51 GLY B CA 1
ATOM 2760 C C . GLY B 1 51 ? 3.084 4.039 -5.41 1 98.31 51 GLY B C 1
ATOM 2761 O O . GLY B 1 51 ? 4.195 3.691 -5.816 1 98.31 51 GLY B O 1
ATOM 2762 N N . ARG B 1 52 ? 2.357 4.898 -6.09 1 98.44 52 ARG B N 1
ATOM 2763 C CA . ARG B 1 52 ? 2.773 5.398 -7.395 1 98.44 52 ARG B CA 1
ATOM 2764 C C . ARG B 1 52 ? 3.984 6.32 -7.27 1 98.44 52 ARG B C 1
ATOM 2766 O O . ARG B 1 52 ? 4.906 6.258 -8.086 1 98.44 52 ARG B O 1
ATOM 2773 N N . VAL B 1 53 ? 3.979 7.141 -6.25 1 98.81 53 VAL B N 1
ATOM 2774 C CA . VAL B 1 53 ? 5.121 8.016 -6 1 98.81 53 VAL B CA 1
ATOM 2775 C C . VAL B 1 53 ? 6.359 7.176 -5.691 1 98.81 53 VAL B C 1
ATOM 2777 O O . VAL B 1 53 ? 7.441 7.445 -6.219 1 98.81 53 VAL B O 1
ATOM 2780 N N . ALA B 1 54 ? 6.176 6.164 -4.844 1 98.31 54 ALA B N 1
ATOM 2781 C CA . ALA B 1 54 ? 7.285 5.289 -4.477 1 98.31 54 ALA B CA 1
ATOM 2782 C C . ALA B 1 54 ? 7.867 4.598 -5.703 1 98.31 54 ALA B C 1
ATOM 2784 O O . ALA B 1 54 ? 9.086 4.469 -5.832 1 98.31 54 ALA B O 1
ATOM 2785 N N . GLN B 1 55 ? 7.008 4.137 -6.566 1 97.25 55 GLN B N 1
ATOM 2786 C CA . GLN B 1 55 ? 7.461 3.49 -7.793 1 97.25 55 GLN B CA 1
ATOM 2787 C C . GLN B 1 55 ? 8.289 4.445 -8.641 1 97.25 55 GLN B C 1
ATOM 2789 O O . GLN B 1 55 ? 9.359 4.078 -9.133 1 97.25 55 GLN B O 1
ATOM 2794 N N . HIS B 1 56 ? 7.84 5.68 -8.805 1 97.94 56 HIS B N 1
ATOM 2795 C CA . HIS B 1 56 ? 8.555 6.668 -9.602 1 97.94 56 HIS B CA 1
ATOM 2796 C C . HIS B 1 56 ? 9.891 7.035 -8.961 1 97.94 56 HIS B C 1
ATOM 2798 O O . HIS B 1 56 ? 10.914 7.109 -9.641 1 97.94 56 HIS B O 1
ATOM 2804 N N . LEU B 1 57 ? 9.875 7.215 -7.629 1 97.5 57 LEU B N 1
ATOM 2805 C CA . LEU B 1 57 ? 11.109 7.547 -6.918 1 97.5 57 LEU B CA 1
ATOM 2806 C C . LEU B 1 57 ? 12.125 6.414 -7.039 1 97.5 57 LEU B C 1
ATOM 2808 O O . LEU B 1 57 ? 13.312 6.664 -7.25 1 97.5 57 LEU B O 1
ATOM 2812 N N . SER B 1 58 ? 11.648 5.195 -6.938 1 95.31 58 SER B N 1
ATOM 2813 C CA . SER B 1 58 ? 12.539 4.047 -7.059 1 95.31 58 SER B CA 1
ATOM 2814 C C . SER B 1 58 ? 13.109 3.936 -8.469 1 95.31 58 SER B C 1
ATOM 2816 O O . SER B 1 58 ? 14.273 3.557 -8.648 1 95.31 58 SER B O 1
ATOM 2818 N N . GLY B 1 59 ? 12.266 4.273 -9.422 1 94.56 59 GLY B N 1
ATOM 2819 C CA . GLY B 1 59 ? 12.734 4.297 -10.797 1 94.56 59 GLY B CA 1
ATOM 2820 C C . GLY B 1 59 ? 13.844 5.301 -11.039 1 94.56 59 GLY B C 1
ATOM 2821 O O . GLY B 1 59 ? 14.648 5.137 -11.953 1 94.56 59 GLY B O 1
ATOM 2822 N N . LEU B 1 60 ? 13.867 6.285 -10.203 1 94.31 60 LEU B N 1
ATOM 2823 C CA . LEU B 1 60 ? 14.906 7.305 -10.289 1 94.31 60 LEU B CA 1
ATOM 2824 C C . LEU B 1 60 ? 16.141 6.891 -9.492 1 94.31 60 LEU B C 1
ATOM 2826 O O . LEU B 1 60 ? 17.094 7.664 -9.375 1 94.31 60 LEU B O 1
ATOM 2830 N N . GLY B 1 61 ? 16.078 5.738 -8.859 1 92 61 GLY B N 1
ATOM 2831 C CA . GLY B 1 61 ? 17.266 5.168 -8.242 1 92 61 GLY B CA 1
ATOM 2832 C C . GLY B 1 61 ? 17.297 5.336 -6.73 1 92 61 GLY B C 1
ATOM 2833 O O . GLY B 1 61 ? 18.312 5.078 -6.09 1 92 61 GLY B O 1
ATOM 2834 N N . HIS B 1 62 ? 16.172 5.73 -6.121 1 93.62 62 HIS B N 1
ATOM 2835 C CA . HIS B 1 62 ? 16.141 6.027 -4.695 1 93.62 62 HIS B CA 1
ATOM 2836 C C . HIS B 1 62 ? 15.578 4.859 -3.896 1 93.62 62 HIS B C 1
ATOM 2838 O O . HIS B 1 62 ? 14.828 4.043 -4.438 1 93.62 62 HIS B O 1
ATOM 2844 N N . ARG B 1 63 ? 16.016 4.754 -2.695 1 94.62 63 ARG B N 1
ATOM 2845 C CA . ARG B 1 63 ? 15.406 3.848 -1.727 1 94.62 63 ARG B CA 1
ATOM 2846 C C . ARG B 1 63 ? 14.195 4.488 -1.063 1 94.62 63 ARG B C 1
ATOM 2848 O O . ARG B 1 63 ? 14.289 5.59 -0.515 1 94.62 63 ARG B O 1
ATOM 2855 N N . VAL B 1 64 ? 13.031 3.818 -1.164 1 97.06 64 VAL B N 1
ATOM 2856 C CA . VAL B 1 64 ? 11.797 4.438 -0.704 1 97.06 64 VAL B CA 1
ATOM 2857 C C . VAL B 1 64 ? 11.055 3.48 0.226 1 97.06 64 VAL B C 1
ATOM 2859 O O . VAL B 1 64 ? 10.836 2.314 -0.116 1 97.06 64 VAL B O 1
ATOM 2862 N N . VAL B 1 65 ? 10.711 3.994 1.407 1 97.69 65 VAL B N 1
ATOM 2863 C CA . VAL B 1 65 ? 9.898 3.248 2.363 1 97.69 65 VAL B CA 1
ATOM 2864 C C . VAL B 1 65 ? 8.648 4.055 2.721 1 97.69 65 VAL B C 1
ATOM 2866 O O . VAL B 1 65 ? 8.734 5.262 2.963 1 97.69 65 VAL B O 1
ATOM 2869 N N . SER B 1 66 ? 7.535 3.449 2.605 1 98.44 66 SER B N 1
ATOM 2870 C CA . SER B 1 66 ? 6.289 3.971 3.156 1 98.44 66 SER B CA 1
ATOM 2871 C C . SER B 1 66 ? 5.773 3.092 4.289 1 98.44 66 SER B C 1
ATOM 2873 O O . SER B 1 66 ? 5.848 1.863 4.211 1 98.44 66 SER B O 1
ATOM 2875 N N . ILE B 1 67 ? 5.258 3.693 5.312 1 98.31 67 ILE B N 1
ATOM 2876 C CA . ILE B 1 67 ? 4.816 2.893 6.445 1 98.31 67 ILE B CA 1
ATOM 2877 C C . ILE B 1 67 ? 3.352 3.197 6.754 1 98.31 67 ILE B C 1
ATOM 2879 O O . ILE B 1 67 ? 2.83 4.238 6.348 1 98.31 67 ILE B O 1
ATOM 2883 N N . ASP B 1 68 ? 2.705 2.268 7.383 1 98.81 68 ASP B N 1
ATOM 2884 C CA . ASP B 1 68 ? 1.396 2.494 7.988 1 98.81 68 ASP B CA 1
ATOM 2885 C C . ASP B 1 68 ? 1.534 2.949 9.438 1 98.81 68 ASP B C 1
ATOM 2887 O O . ASP B 1 68 ? 2.09 2.229 10.273 1 98.81 68 ASP B O 1
ATOM 2891 N N . LEU B 1 69 ? 1.032 4.074 9.719 1 98.81 69 LEU B N 1
ATOM 2892 C CA . LEU B 1 69 ? 1.042 4.551 11.102 1 98.81 69 LEU B CA 1
ATOM 2893 C C . LEU B 1 69 ? 0.127 3.703 11.977 1 98.81 69 LEU B C 1
ATOM 2895 O O . LEU B 1 69 ? -0.81 3.076 11.477 1 98.81 69 LEU B O 1
ATOM 2899 N N . PRO B 1 70 ? 0.435 3.668 13.305 1 98.62 70 PRO B N 1
ATOM 2900 C CA . PRO B 1 70 ? -0.524 3.033 14.211 1 98.62 70 PRO B CA 1
ATOM 2901 C C . PRO B 1 70 ? -1.958 3.502 13.977 1 98.62 70 PRO B C 1
ATOM 2903 O O . PRO B 1 70 ? -2.211 4.703 13.875 1 98.62 70 PRO B O 1
ATOM 2906 N N . GLY B 1 71 ? -2.83 2.484 13.789 1 98.31 71 GLY B N 1
ATOM 2907 C CA . GLY B 1 71 ? -4.242 2.787 13.609 1 98.31 71 GLY B CA 1
ATOM 2908 C C . GLY B 1 71 ? -4.625 3.01 12.156 1 98.31 71 GLY B C 1
ATOM 2909 O O . GLY B 1 71 ? -5.762 3.385 11.859 1 98.31 71 GLY B O 1
ATOM 2910 N N . HIS B 1 72 ? -3.744 2.785 11.242 1 98.56 72 HIS B N 1
ATOM 2911 C CA . HIS B 1 72 ? -4.004 3.027 9.828 1 98.56 72 HIS B CA 1
ATOM 2912 C C . HIS B 1 72 ? -3.525 1.857 8.969 1 98.56 72 HIS B C 1
ATOM 2914 O O . HIS B 1 72 ? -2.623 1.118 9.375 1 98.56 72 HIS B O 1
ATOM 2920 N N . GLY B 1 73 ? -4.09 1.752 7.75 1 98.25 73 GLY B N 1
ATOM 2921 C CA . GLY B 1 73 ? -3.664 0.704 6.836 1 98.25 73 GLY B CA 1
ATOM 2922 C C . GLY B 1 73 ? -3.695 -0.679 7.461 1 98.25 73 GLY B C 1
ATOM 2923 O O . GLY B 1 73 ? -4.715 -1.091 8.023 1 98.25 73 GLY B O 1
ATOM 2924 N N . LEU B 1 74 ? -2.602 -1.35 7.422 1 98.56 74 LEU B N 1
ATOM 2925 C CA . LEU B 1 74 ? -2.529 -2.723 7.91 1 98.56 74 LEU B CA 1
ATOM 2926 C C . LEU B 1 74 ? -2.449 -2.754 9.43 1 98.56 74 LEU B C 1
ATOM 2928 O O . LEU B 1 74 ? -2.559 -3.82 10.047 1 98.56 74 LEU B O 1
ATOM 2932 N N . ASN B 1 75 ? -2.391 -1.585 10.031 1 98.38 75 ASN B N 1
ATOM 2933 C CA . ASN B 1 75 ? -2.379 -1.47 11.492 1 98.38 75 ASN B CA 1
ATOM 2934 C C . ASN B 1 75 ? -3.725 -0.986 12.023 1 98.38 75 ASN B C 1
ATOM 2936 O O . ASN B 1 75 ? -3.852 -0.682 13.211 1 98.38 75 ASN B O 1
ATOM 2940 N N . ALA B 1 76 ? -4.703 -0.914 11.234 1 98.31 76 ALA B N 1
ATOM 2941 C CA . ALA B 1 76 ? -5.988 -0.338 11.617 1 98.31 76 ALA B CA 1
ATOM 2942 C C . ALA B 1 76 ? -6.832 -1.344 12.398 1 98.31 76 ALA B C 1
ATOM 2944 O O . ALA B 1 76 ? -6.695 -2.555 12.211 1 98.31 76 ALA B O 1
ATOM 2945 N N . ARG B 1 77 ? -7.59 -0.834 13.25 1 97.94 77 ARG B N 1
ATOM 2946 C CA . ARG B 1 77 ? -8.734 -1.509 13.852 1 97.94 77 ARG B CA 1
ATOM 2947 C C . ARG B 1 77 ? -10.047 -0.864 13.406 1 97.94 77 ARG B C 1
ATOM 2949 O O . ARG B 1 77 ? -10.102 0.345 13.172 1 97.94 77 ARG B O 1
ATOM 2956 N N . PHE B 1 78 ? -11.039 -1.645 13.273 1 97.62 78 PHE B N 1
ATOM 2957 C CA . PHE B 1 78 ? -12.281 -1.161 12.68 1 97.62 78 PHE B CA 1
ATOM 2958 C C . PHE B 1 78 ? -13.438 -1.298 13.656 1 97.62 78 PHE B C 1
ATOM 2960 O O . PHE B 1 78 ? -13.531 -2.291 14.383 1 97.62 78 PHE B O 1
ATOM 2967 N N . PRO B 1 79 ? -14.32 -0.264 13.656 1 97.88 79 PRO B N 1
ATOM 2968 C CA . PRO B 1 79 ? -15.57 -0.485 14.391 1 97.88 79 PRO B CA 1
ATOM 2969 C C . PRO B 1 79 ? -16.359 -1.681 13.867 1 97.88 79 PRO B C 1
ATOM 2971 O O . PRO B 1 79 ? -16.406 -1.908 12.656 1 97.88 79 PRO B O 1
ATOM 2974 N N . SER B 1 80 ? -16.922 -2.41 14.766 1 96.88 80 SER B N 1
ATOM 2975 C CA . SER B 1 80 ? -17.734 -3.557 14.352 1 96.88 80 SER B CA 1
ATOM 2976 C C . SER B 1 80 ? -18.875 -3.129 13.445 1 96.88 80 SER B C 1
ATOM 2978 O O . SER B 1 80 ? -19.266 -3.863 12.531 1 96.88 80 SER B O 1
ATOM 2980 N N . SER B 1 81 ? -19.453 -1.957 13.727 1 97.44 81 SER B N 1
ATOM 2981 C CA . SER B 1 81 ? -20.547 -1.422 12.93 1 97.44 81 SER B CA 1
ATOM 2982 C C . SER B 1 81 ? -20.109 -1.122 11.5 1 97.44 81 SER B C 1
ATOM 2984 O O . SER B 1 81 ? -20.891 -1.278 10.555 1 97.44 81 SER B O 1
ATOM 2986 N N . TYR B 1 82 ? -18.891 -0.717 11.312 1 97.12 82 TYR B N 1
ATOM 2987 C CA . TYR B 1 82 ? -18.328 -0.501 9.984 1 97.12 82 TYR B CA 1
ATOM 2988 C C . TYR B 1 82 ? -18.266 -1.808 9.203 1 97.12 82 TYR B C 1
ATOM 2990 O O . TYR B 1 82 ? -18.625 -1.852 8.023 1 97.12 82 TYR B O 1
ATOM 2998 N N . LEU B 1 83 ? -17.828 -2.859 9.867 1 95.06 83 LEU B N 1
ATOM 2999 C CA . LEU B 1 83 ? -17.719 -4.176 9.25 1 95.06 83 LEU B CA 1
ATOM 3000 C C . LEU B 1 83 ? -19.094 -4.703 8.859 1 95.06 83 LEU B C 1
ATOM 3002 O O . LEU B 1 83 ? -19.266 -5.301 7.797 1 95.06 83 LEU B O 1
ATOM 3006 N N . ALA B 1 84 ? -20.062 -4.395 9.672 1 94.19 84 ALA B N 1
ATOM 3007 C CA . ALA B 1 84 ? -21.406 -4.938 9.492 1 94.19 84 ALA B CA 1
ATOM 3008 C C . ALA B 1 84 ? -22.219 -4.078 8.531 1 94.19 84 ALA B C 1
ATOM 3010 O O . ALA B 1 84 ? -23.281 -4.5 8.039 1 94.19 84 ALA B O 1
ATOM 3011 N N . GLY B 1 85 ? -21.781 -2.906 8.305 1 93.81 85 GLY B N 1
ATOM 3012 C CA . GLY B 1 85 ? -22.547 -1.976 7.488 1 93.81 85 GLY B CA 1
ATOM 3013 C C . GLY B 1 85 ? -23.734 -1.376 8.219 1 93.81 85 GLY B C 1
ATOM 3014 O O . GLY B 1 85 ? -24.75 -1.041 7.602 1 93.81 85 GLY B O 1
ATOM 3015 N N . ASP B 1 86 ? -23.656 -1.367 9.555 1 96.31 86 ASP B N 1
ATOM 3016 C CA . ASP B 1 86 ? -24.656 -0.711 10.383 1 96.31 86 ASP B CA 1
ATOM 3017 C C . ASP B 1 86 ? -24.328 0.767 10.578 1 96.31 86 ASP B C 1
ATOM 3019 O O . ASP B 1 86 ? -23.734 1.146 11.586 1 96.31 86 ASP B O 1
ATOM 3023 N N . TRP B 1 87 ? -24.828 1.571 9.727 1 96.25 87 TRP B N 1
ATOM 3024 C CA . TRP B 1 87 ? -24.375 2.953 9.625 1 96.25 87 TRP B CA 1
ATOM 3025 C C . TRP B 1 87 ? -24.938 3.797 10.766 1 96.25 87 TRP B C 1
ATOM 3027 O O . TRP B 1 87 ? -24.281 4.746 11.219 1 96.25 87 TRP B O 1
ATOM 3037 N N . ALA B 1 88 ? -26.125 3.488 11.219 1 97.5 88 ALA B N 1
ATOM 3038 C CA . ALA B 1 88 ? -26.656 4.191 12.383 1 97.5 88 ALA B CA 1
ATOM 3039 C C . ALA B 1 88 ? -25.766 3.98 13.602 1 97.5 88 ALA B C 1
ATOM 3041 O O . ALA B 1 88 ? -25.406 4.938 14.297 1 97.5 88 ALA B O 1
ATOM 3042 N N . LYS B 1 89 ? -25.391 2.75 13.828 1 98.31 89 LYS B N 1
ATOM 3043 C CA . LYS B 1 89 ? -24.5 2.436 14.938 1 98.31 89 LYS B CA 1
ATOM 3044 C C . LYS B 1 89 ? -23.094 2.973 14.688 1 98.31 89 LYS B C 1
ATOM 3046 O O . LYS B 1 89 ? -22.406 3.371 15.625 1 98.31 89 LYS B O 1
ATOM 3051 N N . PHE B 1 90 ? -22.75 3.01 13.445 1 98.5 90 PHE B N 1
ATOM 3052 C CA . PHE B 1 90 ? -21.438 3.5 13.039 1 98.5 90 PHE B CA 1
ATOM 3053 C C . PHE B 1 90 ? -21.234 4.945 13.484 1 98.5 90 PHE B C 1
ATOM 3055 O O . PHE B 1 90 ? -20.125 5.336 13.852 1 98.5 90 PHE B O 1
ATOM 3062 N N . ALA B 1 91 ? -22.25 5.707 13.531 1 98.38 91 ALA B N 1
ATOM 3063 C CA . ALA B 1 91 ? -22.188 7.117 13.906 1 98.38 91 ALA B CA 1
ATOM 3064 C C . ALA B 1 91 ? -22.047 7.277 15.422 1 98.38 91 ALA B C 1
ATOM 3066 O O . ALA B 1 91 ? -21.734 8.367 15.906 1 98.38 91 ALA B O 1
ATOM 3067 N N . GLU B 1 92 ? -22.156 6.164 16.172 1 98.56 92 GLU B N 1
ATOM 3068 C CA . GLU B 1 92 ? -22.234 6.281 17.625 1 98.56 92 GLU B CA 1
ATOM 3069 C C . GLU B 1 92 ? -21.156 5.43 18.297 1 98.56 92 GLU B C 1
ATOM 3071 O O . GLU B 1 92 ? -20.734 5.719 19.422 1 98.56 92 GLU B O 1
ATOM 3076 N N . GLU B 1 93 ? -20.719 4.352 17.672 1 98.69 93 GLU B N 1
ATOM 3077 C CA . GLU B 1 93 ? -19.797 3.391 18.266 1 98.69 93 GLU B CA 1
ATOM 3078 C C . GLU B 1 93 ? -18.422 4.02 18.5 1 98.69 93 GLU B C 1
ATOM 3080 O O . GLU B 1 93 ? -17.797 4.527 17.562 1 98.69 93 GLU B O 1
ATOM 3085 N N . PRO B 1 94 ? -17.969 4.012 19.734 1 98.75 94 PRO B N 1
ATOM 3086 C CA . PRO B 1 94 ? -16.609 4.512 19.953 1 98.75 94 PRO B CA 1
ATOM 3087 C C . PRO B 1 94 ? -15.57 3.803 19.094 1 98.75 94 PRO B C 1
ATOM 3089 O O . PRO B 1 94 ? -15.68 2.598 18.844 1 98.75 94 PRO B O 1
ATOM 3092 N N . SER B 1 95 ? -14.633 4.531 18.688 1 98.75 95 SER B N 1
ATOM 3093 C CA . SER B 1 95 ? -13.57 3.963 17.859 1 98.75 95 SER B CA 1
ATOM 3094 C C . SER B 1 95 ? -12.727 2.967 18.656 1 98.75 95 SER B C 1
ATOM 3096 O O . SER B 1 95 ? -12.352 3.232 19.797 1 98.75 95 SER B O 1
ATOM 3098 N N . PRO B 1 96 ? -12.383 1.843 18.031 1 98.38 96 PRO B N 1
ATOM 3099 C CA . PRO B 1 96 ? -11.445 0.933 18.703 1 98.38 96 PRO B CA 1
ATOM 3100 C C . PRO B 1 96 ? -10.047 1.522 18.828 1 98.38 96 PRO B C 1
ATOM 3102 O O . PRO B 1 96 ? -9.195 0.957 19.531 1 98.38 96 PRO B O 1
ATOM 3105 N N . GLN B 1 97 ? -9.797 2.65 18.234 1 96.81 97 GLN B N 1
ATOM 3106 C CA . GLN B 1 97 ? -8.461 3.24 18.266 1 96.81 97 GLN B CA 1
ATOM 3107 C C . GLN B 1 97 ? -8.469 4.57 19.016 1 96.81 97 GLN B C 1
ATOM 3109 O O . GLN B 1 97 ? -7.547 5.375 18.875 1 96.81 97 GLN B O 1
ATOM 3114 N N . ARG B 1 98 ? -9.422 4.781 19.812 1 98.19 98 ARG B N 1
ATOM 3115 C CA . ARG B 1 98 ? -9.641 6.055 20.484 1 98.19 98 ARG B CA 1
ATOM 3116 C C . ARG B 1 98 ? -8.484 6.387 21.422 1 98.19 98 ARG B C 1
ATOM 3118 O O . ARG B 1 98 ? -8.266 7.551 21.766 1 98.19 98 ARG B O 1
ATOM 3125 N N . ASP B 1 99 ? -7.66 5.383 21.828 1 97.81 99 ASP B N 1
ATOM 3126 C CA . ASP B 1 99 ? -6.613 5.605 22.828 1 97.81 99 ASP B CA 1
ATOM 3127 C C . ASP B 1 99 ? -5.266 5.859 22.141 1 97.81 99 ASP B C 1
ATOM 3129 O O . ASP B 1 99 ? -4.27 6.137 22.812 1 97.81 99 ASP B O 1
ATOM 3133 N N . LEU B 1 100 ? -5.195 5.793 20.828 1 98.38 100 LEU B N 1
ATOM 3134 C CA . LEU B 1 100 ? -3.951 6.039 20.109 1 98.38 100 LEU B CA 1
ATOM 3135 C C . LEU B 1 100 ? -3.574 7.516 20.156 1 98.38 100 LEU B C 1
ATOM 3137 O O . LEU B 1 100 ? -4.434 8.383 20 1 98.38 100 LEU B O 1
ATOM 3141 N N . ARG B 1 101 ? -2.285 7.738 20.391 1 97.94 101 ARG B N 1
ATOM 3142 C CA . ARG B 1 101 ? -1.802 9.102 20.562 1 97.94 101 ARG B CA 1
ATOM 3143 C C . ARG B 1 101 ? -0.791 9.477 19.484 1 97.94 101 ARG B C 1
ATOM 3145 O O . ARG B 1 101 ? -0.268 8.602 18.797 1 97.94 101 ARG B O 1
ATOM 3152 N N . LEU B 1 102 ? -0.572 10.781 19.422 1 98.5 102 LEU B N 1
ATOM 3153 C CA . LEU B 1 102 ? 0.417 11.312 18.484 1 98.5 102 LEU B CA 1
ATOM 3154 C C . LEU B 1 102 ? 1.797 10.727 18.766 1 98.5 102 LEU B C 1
ATOM 3156 O O . LEU B 1 102 ? 2.549 10.43 17.828 1 98.5 102 LEU B O 1
ATOM 3160 N N . GLU B 1 103 ? 2.092 10.484 20 1 98.56 103 GLU B N 1
ATOM 3161 C CA . GLU B 1 103 ? 3.406 10 20.406 1 98.56 103 GLU B CA 1
ATOM 3162 C C . GLU B 1 103 ? 3.668 8.602 19.859 1 98.56 103 GLU B C 1
ATOM 3164 O O . GLU B 1 103 ? 4.801 8.273 19.484 1 98.56 103 GLU B O 1
ATOM 3169 N N . GLU B 1 104 ? 2.674 7.797 19.844 1 98.62 104 GLU B N 1
ATOM 3170 C CA . GLU B 1 104 ? 2.834 6.453 19.297 1 98.62 104 GLU B CA 1
ATOM 3171 C C . GLU B 1 104 ? 3.137 6.504 17.797 1 98.62 104 GLU B C 1
ATOM 3173 O O . GLU B 1 104 ? 3.953 5.727 17.297 1 98.62 104 GLU B O 1
ATOM 3178 N N . CYS B 1 105 ? 2.473 7.398 17.109 1 98.81 105 CYS B N 1
ATOM 3179 C CA . CYS B 1 105 ? 2.719 7.559 15.688 1 98.81 105 CYS B CA 1
ATOM 3180 C C . CYS B 1 105 ? 4.113 8.117 15.43 1 98.81 105 CYS B C 1
ATOM 3182 O O . CYS B 1 105 ? 4.836 7.621 14.562 1 98.81 105 CYS B O 1
ATOM 3184 N N . ALA B 1 106 ? 4.512 9.125 16.188 1 98.94 106 ALA B N 1
ATOM 3185 C CA . ALA B 1 106 ? 5.852 9.695 16.062 1 98.94 106 ALA B CA 1
ATOM 3186 C C . ALA B 1 106 ? 6.922 8.648 16.359 1 98.94 106 ALA B C 1
ATOM 3188 O O . ALA B 1 106 ? 7.934 8.57 15.672 1 98.94 106 ALA B O 1
ATOM 3189 N N . SER B 1 107 ? 6.676 7.844 17.391 1 98.81 107 SER B N 1
ATOM 3190 C CA . SER B 1 107 ? 7.621 6.793 17.75 1 98.81 107 SER B CA 1
ATOM 3191 C C . SER B 1 107 ? 7.754 5.754 16.641 1 98.81 107 SER B C 1
ATOM 3193 O O . SER B 1 107 ? 8.844 5.238 16.406 1 98.81 107 SER B O 1
ATOM 3195 N N . ALA B 1 108 ? 6.668 5.449 16.016 1 98.81 108 ALA B N 1
ATOM 3196 C CA . ALA B 1 108 ? 6.715 4.512 14.898 1 98.81 108 ALA B CA 1
ATOM 3197 C C . ALA B 1 108 ? 7.582 5.051 13.766 1 98.81 108 ALA B C 1
ATOM 3199 O O . ALA B 1 108 ? 8.32 4.297 13.125 1 98.81 108 ALA B O 1
ATOM 3200 N N . VAL B 1 109 ? 7.473 6.324 13.516 1 98.88 109 VAL B N 1
ATOM 3201 C CA . VAL B 1 109 ? 8.289 6.961 12.492 1 98.88 109 VAL B CA 1
ATOM 3202 C C . VAL B 1 109 ? 9.758 6.914 12.906 1 98.88 109 VAL B C 1
ATOM 3204 O O . VAL B 1 109 ? 10.625 6.578 12.094 1 98.88 109 VAL B O 1
ATOM 3207 N N . VAL B 1 110 ? 10.055 7.219 14.148 1 98.81 110 VAL B N 1
ATOM 3208 C CA . VAL B 1 110 ? 11.422 7.184 14.648 1 98.81 110 VAL B CA 1
ATOM 3209 C C . VAL B 1 110 ? 11.984 5.77 14.516 1 98.81 110 VAL B C 1
ATOM 3211 O O . VAL B 1 110 ? 13.133 5.586 14.102 1 98.81 110 VAL B O 1
ATOM 3214 N N . ASP B 1 111 ? 11.195 4.77 14.859 1 98.38 111 ASP B N 1
ATOM 3215 C CA . ASP B 1 111 ? 11.625 3.379 14.742 1 98.38 111 ASP B CA 1
ATOM 3216 C C . ASP B 1 111 ? 11.953 3.025 13.289 1 98.38 111 ASP B C 1
ATOM 3218 O O . ASP B 1 111 ? 12.945 2.346 13.023 1 98.38 111 ASP B O 1
ATOM 3222 N N . ALA B 1 112 ? 11.117 3.512 12.391 1 98.06 112 ALA B N 1
ATOM 3223 C CA . ALA B 1 112 ? 11.391 3.271 10.977 1 98.06 112 ALA B CA 1
ATOM 3224 C C . ALA B 1 112 ? 12.688 3.951 10.539 1 98.06 112 ALA B C 1
ATOM 3226 O O . ALA B 1 112 ? 13.492 3.365 9.805 1 98.06 112 ALA B O 1
ATOM 3227 N N . LEU B 1 113 ? 12.891 5.145 11.016 1 98.12 113 LEU B N 1
ATOM 3228 C CA . LEU B 1 113 ? 14.109 5.879 10.688 1 98.12 113 LEU B CA 1
ATOM 3229 C C . LEU B 1 113 ? 15.344 5.125 11.164 1 98.12 113 LEU B C 1
ATOM 3231 O O . LEU B 1 113 ? 16.359 5.066 10.461 1 98.12 113 LEU B O 1
ATOM 3235 N N . LYS B 1 114 ? 15.281 4.551 12.305 1 97.25 114 LYS B N 1
ATOM 3236 C CA . LYS B 1 114 ? 16.406 3.814 12.875 1 97.25 114 LYS B CA 1
ATOM 3237 C C . LYS B 1 114 ? 16.812 2.645 11.984 1 97.25 114 LYS B C 1
ATOM 3239 O O . LYS B 1 114 ? 17.984 2.293 11.898 1 97.25 114 LYS B O 1
ATOM 3244 N N . THR B 1 115 ? 15.844 2.111 11.305 1 95.06 115 THR B N 1
ATOM 3245 C CA . THR B 1 115 ? 16.125 0.948 10.469 1 95.06 115 THR B CA 1
ATOM 3246 C C . THR B 1 115 ? 16.703 1.375 9.125 1 95.06 115 THR B C 1
ATOM 3248 O O . THR B 1 115 ? 17.234 0.551 8.383 1 95.06 115 THR B O 1
ATOM 3251 N N . LEU B 1 116 ? 16.547 2.582 8.75 1 94.25 116 LEU B N 1
ATOM 3252 C CA . LEU B 1 116 ? 16.953 3.062 7.43 1 94.25 116 LEU B CA 1
ATOM 3253 C C . LEU B 1 116 ? 18.312 3.742 7.496 1 94.25 116 LEU B C 1
ATOM 3255 O O . LEU B 1 116 ? 18.75 4.367 6.523 1 94.25 116 LEU B O 1
ATOM 3259 N N . ARG B 1 117 ? 19.031 3.52 8.445 1 81.75 117 ARG B N 1
ATOM 3260 C CA . ARG B 1 117 ? 20.344 4.137 8.586 1 81.75 117 ARG B CA 1
ATOM 3261 C C . ARG B 1 117 ? 21.281 3.664 7.488 1 81.75 117 ARG B C 1
ATOM 3263 O O . ARG B 1 117 ? 21.234 2.508 7.066 1 81.75 117 ARG B O 1
ATOM 3270 N N . GLY B 1 118 ? 21.922 4.57 6.906 1 77 118 GLY B N 1
ATOM 3271 C CA . GLY B 1 118 ? 22.906 4.312 5.867 1 77 118 GLY B CA 1
ATOM 3272 C C . GLY B 1 118 ? 23.812 5.5 5.602 1 77 118 GLY B C 1
ATOM 3273 O O . GLY B 1 118 ? 24.141 6.25 6.516 1 77 118 GLY B O 1
ATOM 3274 N N . ALA B 1 119 ? 24.219 5.5 4.398 1 67.38 119 ALA B N 1
ATOM 3275 C CA . ALA B 1 119 ? 25.188 6.523 4.023 1 67.38 119 ALA B CA 1
ATOM 3276 C C . ALA B 1 119 ? 24.578 7.922 4.141 1 67.38 119 ALA B C 1
ATOM 3278 O O . ALA B 1 119 ? 25.266 8.875 4.512 1 67.38 119 ALA B O 1
ATOM 3279 N N . SER B 1 120 ? 23.328 7.977 3.887 1 82.31 120 SER B N 1
ATOM 3280 C CA . SER B 1 120 ? 22.641 9.258 3.994 1 82.31 120 SER B CA 1
ATOM 3281 C C . SER B 1 120 ? 21.391 9.156 4.859 1 82.31 120 SER B C 1
ATOM 3283 O O . SER B 1 120 ? 20.766 8.102 4.91 1 82.31 120 SER B O 1
ATOM 3285 N N . ARG B 1 121 ? 21.156 10.32 5.555 1 93.81 121 ARG B N 1
ATOM 3286 C CA . ARG B 1 121 ? 19.938 10.375 6.348 1 93.81 121 ARG B CA 1
ATOM 3287 C C . ARG B 1 121 ? 18.703 10.492 5.453 1 93.81 121 ARG B C 1
ATOM 3289 O O . ARG B 1 121 ? 18.719 11.227 4.461 1 93.81 121 ARG B O 1
ATOM 3296 N N . PRO B 1 122 ? 17.688 9.898 5.848 1 97.06 122 PRO B N 1
ATOM 3297 C CA . PRO B 1 122 ? 16.484 9.883 5.012 1 97.06 122 PRO B CA 1
ATOM 3298 C C . PRO B 1 122 ? 15.797 11.25 4.93 1 97.06 122 PRO B C 1
ATOM 3300 O O . PRO B 1 122 ? 15.859 12.031 5.883 1 97.06 122 PRO B O 1
ATOM 3303 N N . ILE B 1 123 ? 15.258 11.508 3.777 1 98.12 123 ILE B N 1
ATOM 3304 C CA . ILE B 1 123 ? 14.266 12.562 3.627 1 98.12 123 ILE B CA 1
ATOM 3305 C C . ILE B 1 123 ? 12.914 12.07 4.137 1 98.12 123 ILE B C 1
ATOM 3307 O O . ILE B 1 123 ? 12.375 11.078 3.637 1 98.12 123 ILE B O 1
ATOM 3311 N N . LEU B 1 124 ? 12.422 12.703 5.137 1 98.81 124 LEU B N 1
ATOM 3312 C CA . LEU B 1 124 ? 11.164 12.344 5.777 1 98.81 124 LEU B CA 1
ATOM 3313 C C . LEU B 1 124 ? 10.016 13.203 5.254 1 98.81 124 LEU B C 1
ATOM 3315 O O . LEU B 1 124 ? 9.992 14.414 5.469 1 98.81 124 LEU B O 1
ATOM 3319 N N . VAL B 1 125 ? 9.055 12.586 4.586 1 98.94 125 VAL B N 1
ATOM 3320 C CA . VAL B 1 125 ? 7.949 13.289 3.936 1 98.94 125 VAL B CA 1
ATOM 3321 C C . VAL B 1 125 ? 6.652 13.031 4.699 1 98.94 125 VAL B C 1
ATOM 3323 O O . VAL B 1 125 ? 6.309 11.883 4.988 1 98.94 125 VAL B O 1
ATOM 3326 N N . GLY B 1 126 ? 5.961 14.039 5.062 1 98.94 126 GLY B N 1
ATOM 3327 C CA . GLY B 1 126 ? 4.648 13.945 5.68 1 98.94 126 GLY B CA 1
ATOM 3328 C C . GLY B 1 126 ? 3.559 14.633 4.875 1 98.94 126 GLY B C 1
ATOM 3329 O O . GLY B 1 126 ? 3.715 15.781 4.469 1 98.94 126 GLY B O 1
ATOM 3330 N N . HIS B 1 127 ? 2.471 13.914 4.672 1 98.94 127 HIS B N 1
ATOM 3331 C CA . HIS B 1 127 ? 1.311 14.461 3.979 1 98.94 127 HIS B CA 1
ATOM 3332 C C . HIS B 1 127 ? 0.206 14.836 4.961 1 98.94 127 HIS B C 1
ATOM 3334 O O . HIS B 1 127 ? -0.148 14.039 5.836 1 98.94 127 HIS B O 1
ATOM 3340 N N . SER B 1 128 ? -0.349 16.062 4.797 1 98.81 128 SER B N 1
ATOM 3341 C CA . SER B 1 128 ? -1.533 16.469 5.543 1 98.81 128 SER B CA 1
ATOM 3342 C C . SER B 1 128 ? -1.329 16.281 7.043 1 98.81 128 SER B C 1
ATOM 3344 O O . SER B 1 128 ? -0.379 16.828 7.617 1 98.81 128 SER B O 1
ATOM 3346 N N . MET B 1 129 ? -2.027 15.453 7.719 1 98.75 129 MET B N 1
ATOM 3347 C CA . MET B 1 129 ? -1.879 15.172 9.148 1 98.75 129 MET B CA 1
ATOM 3348 C C . MET B 1 129 ? -0.52 14.547 9.438 1 98.75 129 MET B C 1
ATOM 3350 O O . MET B 1 129 ? -0.007 14.664 10.555 1 98.75 129 MET B O 1
ATOM 3354 N N . GLY B 1 130 ? 0.051 13.938 8.43 1 98.88 130 GLY B N 1
ATOM 3355 C CA . GLY B 1 130 ? 1.392 13.398 8.586 1 98.88 130 GLY B CA 1
ATOM 3356 C C . GLY B 1 130 ? 2.422 14.453 8.945 1 98.88 130 GLY B C 1
ATOM 3357 O O . GLY B 1 130 ? 3.49 14.133 9.469 1 98.88 130 GLY B O 1
ATOM 3358 N N . GLY B 1 131 ? 2.131 15.719 8.648 1 98.94 131 GLY B N 1
ATOM 3359 C CA . GLY B 1 131 ? 3.027 16.797 9.023 1 98.94 131 GLY B CA 1
ATOM 3360 C C . GLY B 1 131 ? 3.186 16.953 10.523 1 98.94 131 GLY B C 1
ATOM 3361 O O . GLY B 1 131 ? 4.281 17.25 11.008 1 98.94 131 GLY B O 1
ATOM 3362 N N . ALA B 1 132 ? 2.088 16.812 11.242 1 98.88 132 ALA B N 1
ATOM 3363 C CA . ALA B 1 132 ? 2.168 16.828 12.695 1 98.88 132 ALA B CA 1
ATOM 3364 C C . ALA B 1 132 ? 3.037 15.68 13.211 1 98.88 132 ALA B C 1
ATOM 3366 O O . ALA B 1 132 ? 3.848 15.875 14.117 1 98.88 132 ALA B O 1
ATOM 3367 N N . VAL B 1 133 ? 2.914 14.539 12.594 1 98.94 133 VAL B N 1
ATOM 3368 C CA . VAL B 1 133 ? 3.637 13.344 13.023 1 98.94 133 VAL B CA 1
ATOM 3369 C C . VAL B 1 133 ? 5.129 13.523 12.758 1 98.94 133 VAL B C 1
ATOM 3371 O O . VAL B 1 133 ? 5.957 13.258 13.633 1 98.94 133 VAL B O 1
ATOM 3374 N N . ILE B 1 134 ? 5.488 14.039 11.586 1 98.94 134 ILE B N 1
ATOM 3375 C CA . ILE B 1 134 ? 6.906 14.133 11.258 1 98.94 134 ILE B CA 1
ATOM 3376 C C . ILE B 1 134 ? 7.535 15.305 12.016 1 98.94 134 ILE B C 1
ATOM 3378 O O . ILE B 1 134 ? 8.734 15.297 12.281 1 98.94 134 ILE B O 1
ATOM 3382 N N . THR B 1 135 ? 6.734 16.359 12.336 1 98.94 135 THR B N 1
ATOM 3383 C CA . THR B 1 135 ? 7.234 17.406 13.219 1 98.94 135 THR B CA 1
ATOM 3384 C C . THR B 1 135 ? 7.66 16.828 14.562 1 98.94 135 THR B C 1
ATOM 3386 O O . THR B 1 135 ? 8.773 17.094 15.031 1 98.94 135 THR B O 1
ATOM 3389 N N . ARG B 1 136 ? 6.801 15.977 15.109 1 98.88 136 ARG B N 1
ATOM 3390 C CA . ARG B 1 136 ? 7.098 15.375 16.406 1 98.88 136 ARG B CA 1
ATOM 3391 C C . ARG B 1 136 ? 8.258 14.391 16.297 1 98.88 136 ARG B C 1
ATOM 3393 O O . ARG B 1 136 ? 9.133 14.352 17.156 1 98.88 136 ARG B O 1
ATOM 3400 N N . ALA B 1 137 ? 8.281 13.633 15.258 1 98.94 137 ALA B N 1
ATOM 3401 C CA . ALA B 1 137 ? 9.383 12.703 15.039 1 98.94 137 ALA B CA 1
ATOM 3402 C C . ALA B 1 137 ? 10.711 13.438 14.906 1 98.94 137 ALA B C 1
ATOM 3404 O O . ALA B 1 137 ? 11.719 13.016 15.477 1 98.94 137 ALA B O 1
ATOM 3405 N N . GLY B 1 138 ? 10.688 14.555 14.141 1 98.81 138 GLY B N 1
ATOM 3406 C CA . GLY B 1 138 ? 11.883 15.375 14.008 1 98.81 138 GLY B CA 1
ATOM 3407 C C . GLY B 1 138 ? 12.367 15.961 15.32 1 98.81 138 GLY B C 1
ATOM 3408 O O . GLY B 1 138 ? 13.57 16.141 15.523 1 98.81 138 GLY B O 1
ATOM 3409 N N . GLU B 1 139 ? 11.438 16.281 16.156 1 98.88 139 GLU B N 1
ATOM 3410 C CA . GLU B 1 139 ? 11.789 16.75 17.5 1 98.88 139 GLU B CA 1
ATOM 3411 C C . GLU B 1 139 ? 12.43 15.641 18.328 1 98.88 139 GLU B C 1
ATOM 3413 O O . GLU B 1 139 ? 13.43 15.867 19.016 1 98.88 139 GLU B O 1
ATOM 3418 N N . LEU B 1 140 ? 11.945 14.484 18.219 1 98.81 140 LEU B N 1
ATOM 3419 C CA . LEU B 1 140 ? 12.383 13.359 19.016 1 98.81 140 LEU B CA 1
ATOM 3420 C C . LEU B 1 140 ? 13.758 12.867 18.578 1 98.81 140 LEU B C 1
ATOM 3422 O O . LEU B 1 140 ? 14.57 12.453 19.391 1 98.81 140 LEU B O 1
ATOM 3426 N N . ALA B 1 141 ? 14.023 12.93 17.25 1 98.44 141 ALA B N 1
ATOM 3427 C CA . ALA B 1 141 ? 15.266 12.352 16.734 1 98.44 141 ALA B CA 1
ATOM 3428 C C . ALA B 1 141 ? 15.781 13.141 15.547 1 98.44 141 ALA B C 1
ATOM 3430 O O . ALA B 1 141 ? 15.922 12.602 14.445 1 98.44 141 ALA B O 1
ATOM 3431 N N . PRO B 1 142 ? 16.156 14.367 15.812 1 98.31 142 PRO B N 1
ATOM 3432 C CA . PRO B 1 142 ? 16.594 15.211 14.703 1 98.31 142 PRO B CA 1
ATOM 3433 C C . PRO B 1 142 ? 17.828 14.648 13.992 1 98.31 142 PRO B C 1
ATOM 3435 O O . PRO B 1 142 ? 18.031 14.898 12.805 1 98.31 142 PRO B O 1
ATOM 3438 N N . GLU B 1 143 ? 18.625 13.82 14.617 1 97 143 GLU B N 1
ATOM 3439 C CA . GLU B 1 143 ? 19.875 13.297 14.07 1 97 143 GLU B CA 1
ATOM 3440 C C . GLU B 1 143 ? 19.609 12.211 13.023 1 97 143 GLU B C 1
ATOM 3442 O O . GLU B 1 143 ? 20.5 11.852 12.258 1 97 143 GLU B O 1
ATOM 3447 N N . LEU B 1 144 ? 18.406 11.75 13 1 97.56 144 LEU B N 1
ATOM 3448 C CA . LEU B 1 144 ? 18.078 10.664 12.086 1 97.56 144 LEU B CA 1
ATOM 3449 C C . LEU B 1 144 ? 17.484 11.203 10.789 1 97.56 144 LEU B C 1
ATOM 3451 O O . LEU B 1 144 ? 17.266 10.453 9.836 1 97.56 144 LEU B O 1
ATOM 3455 N N . VAL B 1 145 ? 17.234 12.508 10.703 1 98.12 145 VAL B N 1
ATOM 3456 C CA . VAL B 1 145 ? 16.469 13.062 9.594 1 98.12 145 VAL B CA 1
ATOM 3457 C C . VAL B 1 145 ? 17.359 13.984 8.766 1 98.12 145 VAL B C 1
ATOM 3459 O O . VAL B 1 145 ? 17.953 14.922 9.297 1 98.12 145 VAL B O 1
ATOM 3462 N N . GLY B 1 146 ? 17.375 13.688 7.484 1 97.62 146 GLY B N 1
ATOM 3463 C CA . GLY B 1 146 ? 18.141 14.531 6.586 1 97.62 146 GLY B CA 1
ATOM 3464 C C . GLY B 1 146 ? 17.406 15.781 6.156 1 97.62 146 GLY B C 1
ATOM 3465 O O . GLY B 1 146 ? 18 16.828 5.934 1 97.62 146 GLY B O 1
ATOM 3466 N N . ARG B 1 147 ? 16.141 15.688 6.008 1 98.5 147 ARG B N 1
ATOM 3467 C CA . ARG B 1 147 ? 15.242 16.766 5.602 1 98.5 147 ARG B CA 1
ATOM 3468 C C . ARG B 1 147 ? 13.797 16.438 5.926 1 98.5 147 ARG B C 1
ATOM 3470 O O . ARG B 1 147 ? 13.375 15.281 5.793 1 98.5 147 ARG B O 1
ATOM 3477 N N . LEU B 1 148 ? 13.086 17.391 6.344 1 98.88 148 LEU B N 1
ATOM 3478 C CA . LEU B 1 148 ? 11.641 17.281 6.488 1 98.88 148 LEU B CA 1
ATOM 3479 C C . LEU B 1 148 ? 10.93 17.859 5.27 1 98.88 148 LEU B C 1
ATOM 3481 O O . LEU B 1 148 ? 11.258 18.953 4.82 1 98.88 148 LEU B O 1
ATOM 3485 N N . VAL B 1 149 ? 9.977 17.141 4.781 1 98.94 149 VAL B N 1
ATOM 3486 C CA . VAL B 1 149 ? 9.164 17.641 3.676 1 98.94 149 VAL B CA 1
ATOM 3487 C C . VAL B 1 149 ? 7.688 17.594 4.055 1 98.94 149 VAL B C 1
ATOM 3489 O O . VAL B 1 149 ? 7.156 16.516 4.355 1 98.94 149 VAL B O 1
ATOM 3492 N N . TYR B 1 150 ? 7.094 18.719 4.031 1 98.94 150 TYR B N 1
ATOM 3493 C CA . TYR B 1 150 ? 5.664 18.859 4.285 1 98.94 150 TYR B CA 1
ATOM 3494 C C . TYR B 1 150 ? 4.887 18.984 2.979 1 98.94 150 TYR B C 1
ATOM 3496 O O . TYR B 1 150 ? 4.992 19.984 2.277 1 98.94 150 TYR B O 1
ATOM 3504 N N . LEU B 1 151 ? 4.168 18 2.66 1 98.94 151 LEU B N 1
ATOM 3505 C CA . LEU B 1 151 ? 3.309 18.016 1.48 1 98.94 151 LEU B CA 1
ATOM 3506 C C . LEU B 1 151 ? 1.884 18.406 1.853 1 98.94 151 LEU B C 1
ATOM 3508 O O . LEU B 1 151 ? 1.131 17.594 2.393 1 98.94 151 LEU B O 1
ATOM 3512 N N . SER B 1 152 ? 1.501 19.656 1.535 1 98.81 152 SER B N 1
ATOM 3513 C CA . SER B 1 152 ? 0.205 20.172 1.96 1 98.81 152 SER B CA 1
ATOM 3514 C C . SER B 1 152 ? -0.123 19.734 3.385 1 98.81 152 SER B C 1
ATOM 3516 O O . SER B 1 152 ? -1.199 19.203 3.645 1 98.81 152 SER B O 1
ATOM 3518 N N . ALA B 1 153 ? 0.836 19.938 4.281 1 98.94 153 ALA B N 1
ATOM 3519 C CA . ALA B 1 153 ? 0.775 19.266 5.574 1 98.94 153 ALA B CA 1
ATOM 3520 C C . ALA B 1 153 ? 0.71 20.266 6.719 1 98.94 153 ALA B C 1
ATOM 3522 O O . ALA B 1 153 ? 1.118 21.422 6.562 1 98.94 153 ALA B O 1
ATOM 3523 N N . TYR B 1 154 ? 0.239 19.828 7.832 1 98.88 154 TYR B N 1
ATOM 3524 C CA . TYR B 1 154 ? 0.216 20.625 9.047 1 98.88 154 TYR B CA 1
ATOM 3525 C C . TYR B 1 154 ? 1.618 20.797 9.617 1 98.88 154 TYR B C 1
ATOM 3527 O O . TYR B 1 154 ? 2.346 19.812 9.781 1 98.88 154 TYR B O 1
ATOM 3535 N N . CYS B 1 155 ? 2.025 21.953 9.852 1 98.88 155 CYS B N 1
ATOM 3536 C CA . CYS B 1 155 ? 3.197 22.344 10.633 1 98.88 155 CYS B CA 1
ATOM 3537 C C . CYS B 1 155 ? 2.818 23.312 11.734 1 98.88 155 CYS B C 1
ATOM 3539 O O . CYS B 1 155 ? 3.115 24.516 11.633 1 98.88 155 CYS B O 1
ATOM 3541 N N . PRO B 1 156 ? 2.211 22.75 12.828 1 98.5 156 PRO B N 1
ATOM 3542 C CA . PRO B 1 156 ? 1.538 23.625 13.797 1 98.5 156 PRO B CA 1
ATOM 3543 C C . PRO B 1 156 ? 2.482 24.141 14.875 1 98.5 156 PRO B C 1
ATOM 3545 O O . PRO B 1 156 ? 2.262 23.891 16.062 1 98.5 156 PRO B O 1
ATOM 3548 N N . VAL B 1 157 ? 3.383 24.953 14.5 1 97.75 157 VAL B N 1
ATOM 3549 C CA . VAL B 1 157 ? 4.441 25.297 15.438 1 97.75 157 VAL B CA 1
ATOM 3550 C C . VAL B 1 157 ? 3.992 26.484 16.297 1 97.75 157 VAL B C 1
ATOM 3552 O O . VAL B 1 157 ? 4.43 26.625 17.453 1 97.75 157 VAL B O 1
ATOM 3555 N N . ARG B 1 158 ? 3.143 27.328 15.828 1 97.88 158 ARG B N 1
ATOM 3556 C CA . ARG B 1 158 ? 2.705 28.453 16.625 1 97.88 158 ARG B CA 1
ATOM 3557 C C . ARG B 1 158 ? 1.52 28.078 17.516 1 97.88 158 ARG B C 1
ATOM 3559 O O . ARG B 1 158 ? 1.577 28.219 18.734 1 97.88 158 ARG B O 1
ATOM 3566 N N . LEU B 1 159 ? 0.432 27.531 16.922 1 98.38 159 LEU B N 1
ATOM 3567 C CA . LEU B 1 159 ? -0.775 27.219 17.688 1 98.38 159 LEU B CA 1
ATOM 3568 C C . LEU B 1 159 ? -0.668 25.844 18.328 1 98.38 159 LEU B C 1
ATOM 3570 O O . LEU B 1 159 ? -1.509 25.469 19.156 1 98.38 159 LEU B O 1
ATOM 3574 N N . LYS B 1 160 ? 0.269 25.047 17.906 1 98.12 160 LYS B N 1
ATOM 3575 C CA . LYS B 1 160 ? 0.755 23.828 18.547 1 98.12 160 LYS B CA 1
ATOM 3576 C C . LYS B 1 160 ? -0.185 22.656 18.281 1 98.12 160 LYS B C 1
ATOM 3578 O O . LYS B 1 160 ? 0.205 21.5 18.422 1 98.12 160 LYS B O 1
ATOM 3583 N N . LYS B 1 161 ? -1.421 22.938 17.906 1 98.44 161 LYS B N 1
ATOM 3584 C CA . LYS B 1 161 ? -2.396 21.891 17.641 1 98.44 161 LYS B CA 1
ATOM 3585 C C . LYS B 1 161 ? -2.967 22.016 16.234 1 98.44 161 LYS B C 1
ATOM 3587 O O . LYS B 1 161 ? -3.416 23.094 15.828 1 98.44 161 LYS B O 1
ATOM 3592 N N . PRO B 1 162 ? -3.035 20.859 15.484 1 98.44 162 PRO B N 1
ATOM 3593 C CA . PRO B 1 162 ? -3.703 20.922 14.188 1 98.44 162 PRO B CA 1
ATOM 3594 C C . PRO B 1 162 ? -5.145 21.422 14.289 1 98.44 162 PRO B C 1
ATOM 3596 O O . PRO B 1 162 ? -5.598 22.188 13.438 1 98.44 162 PRO B O 1
ATOM 3599 N N . SER B 1 163 ? -5.859 21.078 15.352 1 97.56 163 SER B N 1
ATOM 3600 C CA . SER B 1 163 ? -7.25 21.469 15.516 1 97.56 163 SER B CA 1
ATOM 3601 C C . SER B 1 163 ? -7.383 22.984 15.656 1 97.56 163 SER B C 1
ATOM 3603 O O . SER B 1 163 ? -8.367 23.562 15.195 1 97.56 163 SER B O 1
ATOM 3605 N N . ALA B 1 164 ? -6.398 23.609 16.297 1 98.5 164 ALA B N 1
ATOM 3606 C CA . ALA B 1 164 ? -6.426 25.062 16.453 1 98.5 164 ALA B CA 1
ATOM 3607 C C . ALA B 1 164 ? -6.309 25.75 15.094 1 98.5 164 ALA B C 1
ATOM 3609 O O . ALA B 1 164 ? -6.926 26.797 14.867 1 98.5 164 ALA B O 1
ATOM 3610 N N . TYR B 1 165 ? -5.527 25.188 14.195 1 98.31 165 TYR B N 1
ATOM 3611 C CA . TYR B 1 165 ? -5.414 25.734 12.844 1 98.31 165 TYR B CA 1
ATOM 3612 C C . TYR B 1 165 ? -6.699 25.516 12.055 1 98.31 165 TYR B C 1
ATOM 3614 O O . TYR B 1 165 ? -7.078 26.344 11.227 1 98.31 165 TYR B O 1
ATOM 3622 N N . GLY B 1 166 ? -7.383 24.391 12.328 1 96.06 166 GLY B N 1
ATOM 3623 C CA . GLY B 1 166 ? -8.641 24.109 11.656 1 96.06 166 GLY B CA 1
ATOM 3624 C C . GLY B 1 166 ? -9.727 25.125 11.977 1 96.06 166 GLY B C 1
ATOM 3625 O O . GLY B 1 166 ? -10.703 25.25 11.234 1 96.06 166 GLY B O 1
ATOM 3626 N N . GLU B 1 167 ? -9.562 25.859 13.016 1 95.94 167 GLU B N 1
ATOM 3627 C CA . GLU B 1 167 ? -10.57 26.812 13.469 1 95.94 167 GLU B CA 1
ATOM 3628 C C . GLU B 1 167 ? -10.344 28.203 12.852 1 95.94 167 GLU B C 1
ATOM 3630 O O . GLU B 1 167 ? -11.203 29.078 12.938 1 95.94 167 GLU B O 1
ATOM 3635 N N . LEU B 1 168 ? -9.266 28.344 12.227 1 98.06 168 LEU B N 1
ATOM 3636 C CA . LEU B 1 168 ? -8.914 29.656 11.68 1 98.06 168 LEU B CA 1
ATOM 3637 C C . LEU B 1 168 ? -9.711 29.938 10.414 1 98.06 168 LEU B C 1
ATOM 3639 O O . LEU B 1 168 ? -10.117 29.016 9.703 1 98.06 168 LEU B O 1
ATOM 3643 N N . PRO B 1 169 ? -9.891 31.25 10.07 1 97.56 169 PRO B N 1
ATOM 3644 C CA . PRO B 1 169 ? -10.547 31.609 8.805 1 97.56 169 PRO B CA 1
ATOM 3645 C C . PRO B 1 169 ? -9.797 31.062 7.586 1 97.56 169 PRO B C 1
ATOM 3647 O O . PRO B 1 169 ? -10.43 30.703 6.59 1 97.56 169 PRO B O 1
ATOM 3650 N N . GLU B 1 170 ? -8.477 30.938 7.672 1 97.69 170 GLU B N 1
ATOM 3651 C CA . GLU B 1 170 ? -7.645 30.453 6.574 1 97.69 170 GLU B CA 1
ATOM 3652 C C . GLU B 1 170 ? -7.945 29 6.242 1 97.69 170 GLU B C 1
ATOM 3654 O O . GLU B 1 170 ? -7.617 28.531 5.152 1 97.69 170 GLU B O 1
ATOM 3659 N N . ALA B 1 171 ? -8.539 28.312 7.215 1 96.88 171 ALA B N 1
ATOM 3660 C CA . ALA B 1 171 ? -8.781 26.891 7.035 1 96.88 171 ALA B CA 1
ATOM 3661 C C . ALA B 1 171 ? -10.125 26.641 6.359 1 96.88 171 ALA B C 1
ATOM 3663 O O . ALA B 1 171 ? -10.406 25.516 5.918 1 96.88 171 ALA B O 1
ATOM 3664 N N . LYS B 1 172 ? -10.953 27.656 6.281 1 94.31 172 LYS B N 1
ATOM 3665 C CA . LYS B 1 172 ? -12.312 27.484 5.777 1 94.31 172 LYS B CA 1
ATOM 3666 C C . LYS B 1 172 ? -12.328 27.438 4.25 1 94.31 172 LYS B C 1
ATOM 3668 O O . LYS B 1 172 ? -11.945 28.406 3.588 1 94.31 172 LYS B O 1
ATOM 3673 N N . THR B 1 173 ? -12.711 26.297 3.686 1 92.88 173 THR B N 1
ATOM 3674 C CA . THR B 1 173 ? -12.742 26.094 2.24 1 92.88 173 THR B CA 1
ATOM 3675 C C . THR B 1 173 ? -14.18 25.922 1.755 1 92.88 173 THR B C 1
ATOM 3677 O O . THR B 1 173 ? -14.453 26.031 0.559 1 92.88 173 THR B O 1
ATOM 3680 N N . GLY B 1 174 ? -15.062 25.656 2.688 1 92.31 174 GLY B N 1
ATOM 3681 C CA . GLY B 1 174 ? -16.438 25.328 2.33 1 92.31 174 GLY B CA 1
ATOM 3682 C C . GLY B 1 174 ? -16.625 23.875 1.946 1 92.31 174 GLY B C 1
ATOM 3683 O O . GLY B 1 174 ? -17.719 23.453 1.579 1 92.31 174 GLY B O 1
ATOM 3684 N N . TYR B 1 175 ? -15.586 23.141 2.01 1 94.06 175 TYR B N 1
ATOM 3685 C CA . TYR B 1 175 ? -15.641 21.719 1.675 1 94.06 175 TYR B CA 1
ATOM 3686 C C . TYR B 1 175 ? -15.32 20.859 2.893 1 94.06 175 TYR B C 1
ATOM 3688 O O . TYR B 1 175 ? -14.602 21.297 3.795 1 94.06 175 TYR B O 1
ATOM 3696 N N . GLY B 1 176 ? -15.859 19.656 3.012 1 91 176 GLY B N 1
ATOM 3697 C CA . GLY B 1 176 ? -15.398 18.609 3.9 1 91 176 GLY B CA 1
ATOM 3698 C C . GLY B 1 176 ? -16.141 18.578 5.227 1 91 176 GLY B C 1
ATOM 3699 O O . GLY B 1 176 ? -16.094 17.578 5.938 1 91 176 GLY B O 1
ATOM 3700 N N . ASP B 1 177 ? -16.828 19.688 5.617 1 86.19 177 ASP B N 1
ATOM 3701 C CA . ASP B 1 177 ? -17.438 19.781 6.941 1 86.19 177 ASP B CA 1
ATOM 3702 C C . ASP B 1 177 ? -18.469 18.688 7.156 1 86.19 177 ASP B C 1
ATOM 3704 O O . ASP B 1 177 ? -18.656 18.219 8.281 1 86.19 177 ASP B O 1
ATOM 3708 N N . LYS B 1 178 ? -19.031 18.25 6.098 1 89.94 178 LYS B N 1
ATOM 3709 C CA . LYS B 1 178 ? -20.141 17.297 6.223 1 89.94 178 LYS B CA 1
ATOM 3710 C C . LYS B 1 178 ? -19.641 15.859 6.066 1 89.94 178 LYS B C 1
ATOM 3712 O O . LYS B 1 178 ? -20.453 14.93 6.035 1 89.94 178 LYS B O 1
ATOM 3717 N N . LEU B 1 179 ? -18.375 15.68 6.043 1 96.81 179 LEU B N 1
ATOM 3718 C CA . LEU B 1 179 ? -17.859 14.344 5.766 1 96.81 179 LEU B CA 1
ATOM 3719 C C . LEU B 1 179 ? -17.734 13.539 7.055 1 96.81 179 LEU B C 1
ATOM 3721 O O . LEU B 1 179 ? -17.641 12.305 7.012 1 96.81 179 LEU B O 1
ATOM 3725 N N . PHE B 1 180 ? -17.672 14.164 8.156 1 97.38 180 PHE B N 1
ATOM 3726 C CA . PHE B 1 180 ? -17.406 13.461 9.406 1 97.38 180 PHE B CA 1
ATOM 3727 C C . PHE B 1 180 ? -18.672 12.773 9.914 1 97.38 180 PHE B C 1
ATOM 3729 O O . PHE B 1 180 ? -19.766 13.344 9.852 1 97.38 180 PHE B O 1
ATOM 3736 N N . VAL B 1 181 ? -18.5 11.586 10.328 1 98.25 181 VAL B N 1
ATOM 3737 C CA . VAL B 1 181 ? -19.578 10.758 10.867 1 98.25 181 VAL B CA 1
ATOM 3738 C C . VAL B 1 181 ? -19.531 10.781 12.398 1 98.25 181 VAL B C 1
ATOM 3740 O O . VAL B 1 181 ? -18.531 10.406 13 1 98.25 181 VAL B O 1
ATOM 3743 N N . GLY B 1 182 ? -20.656 11.211 13.016 1 97.75 182 GLY B N 1
ATOM 3744 C CA . GLY B 1 182 ? -20.719 11.242 14.461 1 97.75 182 GLY B CA 1
ATOM 3745 C C . GLY B 1 182 ? -19.891 12.359 15.07 1 97.75 182 GLY B C 1
ATOM 3746 O O . GLY B 1 182 ? -19.344 13.195 14.352 1 97.75 182 GLY B O 1
ATOM 3747 N N . ASN B 1 183 ? -19.859 12.422 16.375 1 97.38 183 ASN B N 1
ATOM 3748 C CA . ASN B 1 183 ? -19.094 13.406 17.125 1 97.38 183 ASN B CA 1
ATOM 3749 C C . ASN B 1 183 ? -17.688 12.898 17.438 1 97.38 183 ASN B C 1
ATOM 3751 O O . ASN B 1 183 ? -17.531 11.977 18.234 1 97.38 183 ASN B O 1
ATOM 3755 N N . PRO B 1 184 ? -16.719 13.492 16.875 1 97.12 184 PRO B N 1
ATOM 3756 C CA . PRO B 1 184 ? -15.359 12.984 17.062 1 97.12 184 PRO B CA 1
ATOM 3757 C C . PRO B 1 184 ? -14.969 12.875 18.531 1 97.12 184 PRO B C 1
ATOM 3759 O O . PRO B 1 184 ? -14.289 11.93 18.938 1 97.12 184 PRO B O 1
ATOM 3762 N N . ALA B 1 185 ? -15.328 13.828 19.297 1 96.5 185 ALA B N 1
ATOM 3763 C CA . ALA B 1 185 ? -14.992 13.805 20.719 1 96.5 185 ALA B CA 1
ATOM 3764 C C . ALA B 1 185 ? -15.609 12.594 21.406 1 96.5 185 ALA B C 1
ATOM 3766 O O . ALA B 1 185 ? -14.977 11.953 22.25 1 96.5 185 ALA B O 1
ATOM 3767 N N . ALA B 1 186 ? -16.812 12.289 21.078 1 97.88 186 ALA B N 1
ATOM 3768 C CA . ALA B 1 186 ? -17.516 11.156 21.672 1 97.88 186 ALA B CA 1
ATOM 3769 C C . ALA B 1 186 ? -16.953 9.836 21.156 1 97.88 186 ALA B C 1
ATOM 3771 O O . ALA B 1 186 ? -16.781 8.875 21.922 1 97.88 186 ALA B O 1
ATOM 3772 N N . LEU B 1 187 ? -16.562 9.805 19.906 1 98.56 187 LEU B N 1
ATOM 3773 C CA . LEU B 1 187 ? -16.109 8.586 19.25 1 98.56 187 LEU B CA 1
ATOM 3774 C C . LEU B 1 187 ? -14.641 8.32 19.562 1 98.56 187 LEU B C 1
ATOM 3776 O O . LEU B 1 187 ? -14.188 7.176 19.484 1 98.56 187 LEU B O 1
ATOM 3780 N N . GLY B 1 188 ? -13.891 9.414 19.844 1 98.56 188 GLY B N 1
ATOM 3781 C CA . GLY B 1 188 ? -12.445 9.32 20 1 98.56 188 GLY B CA 1
ATOM 3782 C C . GLY B 1 188 ? -11.719 9.289 18.656 1 98.56 188 GLY B C 1
ATOM 3783 O O . GLY B 1 188 ? -10.547 8.906 18.609 1 98.56 188 GLY B O 1
ATOM 3784 N N . ALA B 1 189 ? -12.422 9.672 17.578 1 98.69 189 ALA B N 1
ATOM 3785 C CA . ALA B 1 189 ? -11.836 9.672 16.234 1 98.69 189 ALA B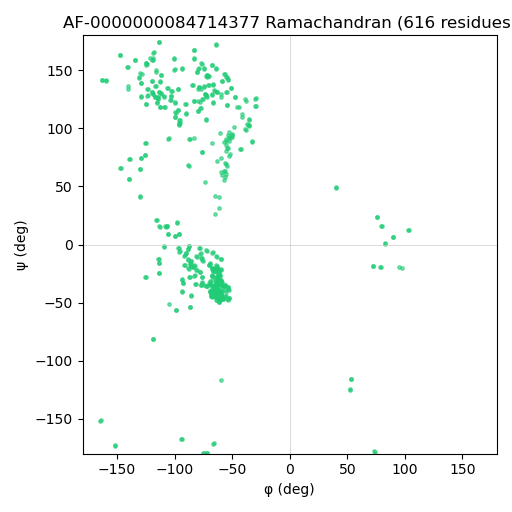 CA 1
ATOM 3786 C C . ALA B 1 189 ? -12.609 10.594 15.297 1 98.69 189 ALA B C 1
ATOM 3788 O O . ALA B 1 189 ? -13.82 10.758 15.438 1 98.69 189 ALA B O 1
ATOM 3789 N N . ALA B 1 190 ? -11.875 11.281 14.461 1 98.19 190 ALA B N 1
ATOM 3790 C CA . ALA B 1 190 ? -12.516 11.844 13.273 1 98.19 190 ALA B CA 1
ATOM 3791 C C . ALA B 1 190 ? -12.852 10.75 12.266 1 98.19 190 ALA B C 1
ATOM 3793 O O . ALA B 1 190 ? -11.961 10.203 11.617 1 98.19 190 ALA B O 1
ATOM 3794 N N . ARG B 1 191 ? -14.148 10.469 12.172 1 98.69 191 ARG B N 1
ATOM 3795 C CA . ARG B 1 191 ? -14.609 9.312 11.414 1 98.69 191 ARG B CA 1
ATOM 3796 C C . ARG B 1 191 ? -15.172 9.727 10.062 1 98.69 191 ARG B C 1
ATOM 3798 O O . ARG B 1 191 ? -15.961 10.664 9.977 1 98.69 191 ARG B O 1
ATOM 3805 N N . ILE B 1 192 ? -14.68 9.102 9.016 1 98.69 192 ILE B N 1
ATOM 3806 C CA . ILE B 1 192 ? -15.273 9.211 7.691 1 98.69 192 ILE B CA 1
ATOM 3807 C C . ILE B 1 192 ? -15.844 7.855 7.27 1 98.69 192 ILE B C 1
ATOM 3809 O O . ILE B 1 192 ? -15.664 6.855 7.969 1 98.69 192 ILE B O 1
ATOM 3813 N N . ASN B 1 193 ? -16.531 7.84 6.113 1 98.19 193 ASN B N 1
ATOM 3814 C CA . ASN B 1 193 ? -17.109 6.594 5.633 1 98.19 193 ASN B CA 1
ATOM 3815 C C . ASN B 1 193 ? -16.656 6.27 4.215 1 98.19 193 ASN B C 1
ATOM 3817 O O . ASN B 1 193 ? -17.375 6.523 3.25 1 98.19 193 ASN B O 1
ATOM 3821 N N . PRO B 1 194 ? -15.547 5.598 4.035 1 96.12 194 PRO B N 1
ATOM 3822 C CA . PRO B 1 194 ? -15.07 5.207 2.705 1 96.12 194 PRO B CA 1
ATOM 3823 C C . PRO B 1 194 ? -16.062 4.312 1.963 1 96.12 194 PRO B C 1
ATOM 3825 O O . PRO B 1 194 ? -15.922 4.105 0.755 1 96.12 194 PRO B O 1
ATOM 3828 N N . ARG B 1 195 ? -17.031 3.82 2.646 1 95.5 195 ARG B N 1
ATOM 3829 C CA . ARG B 1 195 ? -18.047 2.951 2.059 1 95.5 195 ARG B CA 1
ATOM 3830 C C . ARG B 1 195 ? -19.375 3.676 1.935 1 95.5 195 ARG B C 1
ATOM 3832 O O . ARG B 1 195 ? -20.422 3.039 1.827 1 95.5 195 ARG B O 1
ATOM 3839 N N . GLY B 1 196 ? -19.359 4.957 2.049 1 95.88 196 GLY B N 1
ATOM 3840 C CA . GLY B 1 196 ? -20.578 5.746 1.914 1 95.88 196 GLY B CA 1
ATOM 3841 C C . GLY B 1 196 ? -21.188 5.656 0.531 1 95.88 196 GLY B C 1
ATOM 3842 O O . GLY B 1 196 ? -20.594 5.086 -0.385 1 95.88 196 GLY B O 1
ATOM 3843 N N . ASP B 1 197 ? -22.375 6.203 0.382 1 94.88 197 ASP B N 1
ATOM 3844 C CA . ASP B 1 197 ? -23.078 6.172 -0.898 1 94.88 197 ASP B CA 1
ATOM 3845 C C . ASP B 1 197 ? -22.422 7.102 -1.911 1 94.88 197 ASP B C 1
ATOM 3847 O O . ASP B 1 197 ? -21.391 7.723 -1.614 1 94.88 197 ASP B O 1
ATOM 3851 N N . ALA B 1 198 ? -22.969 7.164 -3.08 1 95.06 198 ALA B N 1
ATOM 3852 C CA . ALA B 1 198 ? -22.375 7.895 -4.191 1 95.06 198 ALA B CA 1
ATOM 3853 C C . ALA B 1 198 ? -22.203 9.375 -3.854 1 95.06 198 ALA B C 1
ATOM 3855 O O . ALA B 1 198 ? -21.203 9.992 -4.191 1 95.06 198 ALA B O 1
ATOM 3856 N N . ALA B 1 199 ? -23.188 9.977 -3.234 1 96.12 199 ALA B N 1
ATOM 3857 C CA . ALA B 1 199 ? -23.125 11.383 -2.865 1 96.12 199 ALA B CA 1
ATOM 3858 C C . ALA B 1 199 ? -22.016 11.641 -1.862 1 96.12 199 ALA B C 1
ATOM 3860 O O . ALA B 1 199 ? -21.281 12.633 -1.97 1 96.12 199 ALA B O 1
ATOM 3861 N N . TYR B 1 200 ? -21.906 10.789 -0.901 1 97.38 200 TYR B N 1
ATOM 3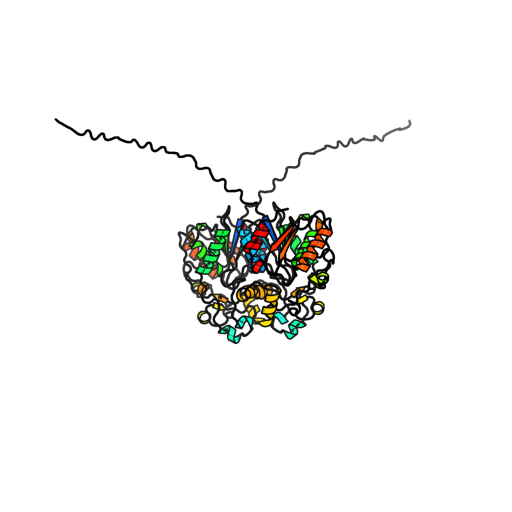862 C CA . TYR B 1 200 ? -20.844 10.914 0.089 1 97.38 200 TYR B CA 1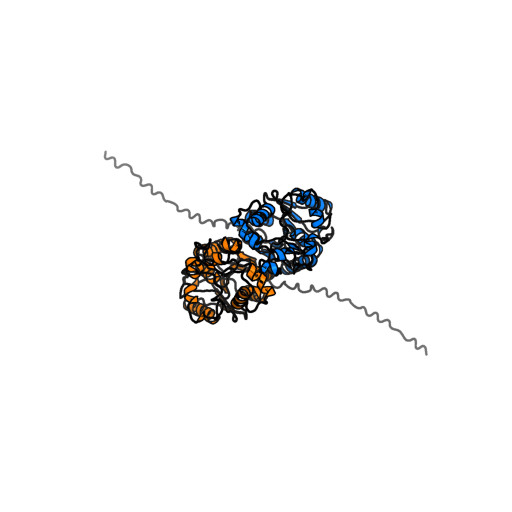
ATOM 3863 C C . TYR B 1 200 ? -19.469 10.812 -0.567 1 97.38 200 TYR B C 1
ATOM 3865 O O . TYR B 1 200 ? -18.578 11.617 -0.29 1 97.38 200 TYR B O 1
ATOM 3873 N N . LEU B 1 201 ? -19.297 9.836 -1.445 1 97.56 201 LEU B N 1
ATOM 3874 C CA . LEU B 1 201 ? -18.031 9.633 -2.115 1 97.56 201 LEU B CA 1
ATOM 3875 C C . LEU B 1 201 ? -17.672 10.82 -3 1 97.56 201 LEU B C 1
ATOM 3877 O O . LEU B 1 201 ? -16.516 11.203 -3.109 1 97.56 201 LEU B O 1
ATOM 3881 N N . GLU B 1 202 ? -18.656 11.352 -3.6 1 97.38 202 GLU B N 1
ATOM 3882 C CA . GLU B 1 202 ? -18.391 12.547 -4.398 1 97.38 202 GLU B CA 1
ATOM 3883 C C . GLU B 1 202 ? -17.953 13.719 -3.52 1 97.38 202 GLU B C 1
ATOM 3885 O O . GLU B 1 202 ? -17.078 14.5 -3.908 1 97.38 202 GLU B O 1
ATOM 3890 N N . ALA B 1 203 ? -18.578 13.898 -2.361 1 98.12 203 ALA B N 1
ATOM 3891 C CA . ALA B 1 203 ? -18.156 14.93 -1.423 1 98.12 203 ALA B CA 1
ATOM 3892 C C . ALA B 1 203 ? -16.719 14.703 -0.968 1 98.12 203 ALA B C 1
ATOM 3894 O O . ALA B 1 203 ? -15.938 15.648 -0.849 1 98.12 203 ALA B O 1
ATOM 3895 N N . LEU B 1 204 ? -16.422 13.438 -0.718 1 98.62 204 LEU B N 1
ATOM 3896 C CA . LEU B 1 204 ? -15.055 13.078 -0.346 1 98.62 204 LEU B CA 1
ATOM 3897 C C . LEU B 1 204 ? -14.078 13.422 -1.465 1 98.62 204 LEU B C 1
ATOM 3899 O O . LEU B 1 204 ? -13.031 14.016 -1.217 1 98.62 204 LEU B O 1
ATOM 3903 N N . ARG B 1 205 ? -14.398 13.047 -2.688 1 98.62 205 ARG B N 1
ATOM 3904 C CA . ARG B 1 205 ? -13.57 13.352 -3.85 1 98.62 205 ARG B CA 1
ATOM 3905 C C . ARG B 1 205 ? -13.398 14.852 -4.016 1 98.62 205 ARG B C 1
ATOM 3907 O O . ARG B 1 205 ? -12.281 15.336 -4.223 1 98.62 205 ARG B O 1
ATOM 3914 N N . GLY B 1 206 ? -14.492 15.562 -3.922 1 98.38 206 GLY B N 1
ATOM 3915 C CA . GLY B 1 206 ? -14.469 17 -4.094 1 98.38 206 GLY B CA 1
ATOM 3916 C C . GLY B 1 206 ? -13.625 17.719 -3.059 1 98.38 206 GLY B C 1
ATOM 3917 O O . GLY B 1 206 ? -13.086 18.797 -3.322 1 98.38 206 GLY B O 1
ATOM 3918 N N . THR B 1 207 ? -13.477 17.141 -1.905 1 98.56 207 THR B N 1
ATOM 3919 C CA . THR B 1 207 ? -12.734 17.75 -0.813 1 98.56 207 THR B CA 1
ATOM 3920 C C . THR B 1 207 ? -11.242 17.438 -0.933 1 98.56 207 THR B C 1
ATOM 3922 O O . THR B 1 207 ? -10.398 18.328 -0.813 1 98.56 207 THR B O 1
ATOM 3925 N N . TYR B 1 208 ? -10.914 16.188 -1.236 1 98.69 208 TYR B N 1
ATOM 3926 C CA . TYR B 1 208 ? -9.523 15.773 -1.079 1 98.69 208 TYR B CA 1
ATOM 3927 C C . TYR B 1 208 ? -8.898 15.453 -2.428 1 98.69 208 TYR B C 1
ATOM 3929 O O . TYR B 1 208 ? -7.672 15.422 -2.559 1 98.69 208 TYR B O 1
ATOM 3937 N N . TYR B 1 209 ? -9.727 15.102 -3.418 1 98.81 209 TYR B N 1
ATOM 3938 C CA . TYR B 1 209 ? -9.281 14.602 -4.711 1 98.81 209 TYR B CA 1
ATOM 3939 C C . TYR B 1 209 ? -9.953 15.352 -5.852 1 98.81 209 TYR B C 1
ATOM 3941 O O . TYR B 1 209 ? -10.367 14.75 -6.844 1 98.81 209 TYR B O 1
ATOM 3949 N N . ASN B 1 210 ? -10.078 16.641 -5.742 1 98.81 210 ASN B N 1
ATOM 3950 C CA . ASN B 1 210 ? -10.922 17.406 -6.648 1 98.81 210 ASN B CA 1
ATOM 3951 C C . ASN B 1 210 ? -10.297 17.516 -8.039 1 98.81 210 ASN B C 1
ATOM 3953 O O . ASN B 1 210 ? -10.93 18.016 -8.969 1 98.81 210 ASN B O 1
ATOM 3957 N N . ASP B 1 211 ? -9.094 17.047 -8.281 1 98.88 211 ASP B N 1
ATOM 3958 C CA . ASP B 1 211 ? -8.492 17.016 -9.609 1 98.88 211 ASP B CA 1
ATOM 3959 C C . ASP B 1 211 ? -8.32 15.57 -10.102 1 98.88 211 ASP B C 1
ATOM 3961 O O . ASP B 1 211 ? -7.547 15.32 -11.023 1 98.88 211 ASP B O 1
ATOM 3965 N N . VAL B 1 212 ? -8.953 14.602 -9.492 1 98.81 212 VAL B N 1
ATOM 3966 C CA . VAL B 1 212 ? -8.9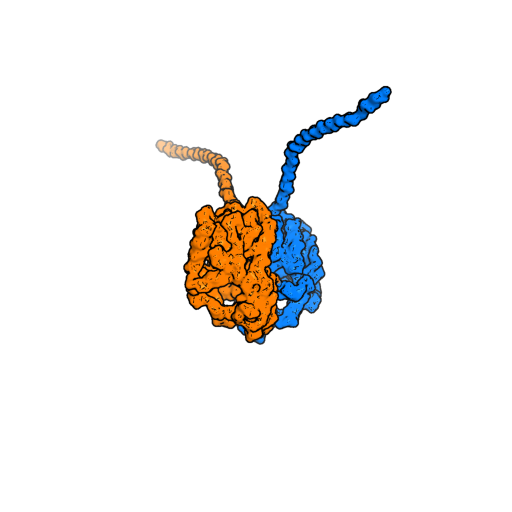3 13.195 -9.875 1 98.81 212 VAL B CA 1
ATOM 3967 C C . VAL B 1 212 ? -10.32 12.766 -10.344 1 98.81 212 VAL B C 1
ATOM 3969 O O . VAL B 1 212 ? -11.32 13.016 -9.664 1 98.81 212 VAL B O 1
ATOM 3972 N N . GLU B 1 213 ? -10.367 12.109 -11.492 1 98.12 213 GLU B N 1
ATOM 3973 C CA . GLU B 1 213 ? -11.641 11.609 -12 1 98.12 213 GLU B CA 1
ATOM 3974 C C . GLU B 1 213 ? -12.227 10.555 -11.062 1 98.12 213 GLU B C 1
ATOM 3976 O O . GLU B 1 213 ? -11.484 9.812 -10.414 1 98.12 213 GLU B O 1
ATOM 3981 N N . THR B 1 214 ? -13.523 10.453 -11.062 1 96.81 214 THR B N 1
ATOM 3982 C CA . THR B 1 214 ? -14.25 9.609 -10.125 1 96.81 214 THR B CA 1
ATOM 3983 C C . THR B 1 214 ? -13.766 8.164 -10.211 1 96.81 214 THR B C 1
ATOM 3985 O O . THR B 1 214 ? -13.484 7.539 -9.188 1 96.81 214 THR B O 1
ATOM 3988 N N . GLN B 1 215 ? -13.586 7.68 -11.406 1 95.38 215 GLN B N 1
ATOM 3989 C CA . GLN B 1 215 ? -13.203 6.281 -11.578 1 95.38 215 GLN B CA 1
ATOM 3990 C C . GLN B 1 215 ? -11.812 6.02 -11.031 1 95.38 215 GLN B C 1
ATOM 3992 O O . GLN B 1 215 ? -11.539 4.941 -10.492 1 95.38 215 GLN B O 1
ATOM 3997 N N . GLN B 1 216 ? -10.93 7.004 -11.188 1 97.56 216 GLN B N 1
ATOM 3998 C CA . GLN B 1 216 ? -9.57 6.867 -10.688 1 97.56 216 GLN B CA 1
ATOM 3999 C C . GLN B 1 216 ? -9.5 7.098 -9.18 1 97.56 216 GLN B C 1
ATOM 4001 O O . GLN B 1 216 ? -8.602 6.598 -8.508 1 97.56 216 GLN B O 1
ATOM 4006 N N . PHE B 1 217 ? -10.469 7.824 -8.672 1 98.56 217 PHE B N 1
ATOM 4007 C CA . PHE B 1 217 ? -10.547 8.18 -7.262 1 98.56 217 PHE B CA 1
ATOM 4008 C C . PHE B 1 217 ? -11.031 6.996 -6.43 1 98.56 217 PHE B C 1
ATOM 4010 O O . PHE B 1 217 ? -10.578 6.801 -5.297 1 98.56 217 PHE B O 1
ATOM 4017 N N . LEU B 1 218 ? -11.891 6.176 -6.914 1 98.06 218 LEU B N 1
ATOM 4018 C CA . LEU B 1 218 ? -12.641 5.188 -6.145 1 98.06 218 LEU B CA 1
ATOM 4019 C C . LEU B 1 218 ? -11.695 4.211 -5.453 1 98.06 218 LEU B C 1
ATOM 4021 O O . LEU B 1 218 ? -11.844 3.945 -4.254 1 98.06 218 LEU B O 1
ATOM 4025 N N . PRO B 1 219 ? -10.664 3.697 -6.176 1 98.5 219 PRO B N 1
ATOM 4026 C CA . PRO B 1 219 ? -9.773 2.779 -5.461 1 98.5 219 PRO B CA 1
ATOM 4027 C C . PRO B 1 219 ? -9.031 3.453 -4.309 1 98.5 219 PRO B C 1
ATOM 4029 O O . PRO B 1 219 ? -8.781 2.822 -3.279 1 98.5 219 PRO B O 1
ATOM 4032 N N . PHE B 1 220 ? -8.688 4.711 -4.473 1 98.81 220 PHE B N 1
ATOM 4033 C CA . PHE B 1 220 ? -8.062 5.441 -3.375 1 98.81 220 PHE B CA 1
ATOM 4034 C C . PHE B 1 220 ? -9.008 5.551 -2.186 1 98.81 220 PHE B C 1
ATOM 4036 O O . PHE B 1 220 ? -8.602 5.336 -1.041 1 98.81 220 PHE B O 1
ATOM 4043 N N . ALA B 1 221 ? -10.258 5.855 -2.436 1 98.56 221 ALA B N 1
ATOM 4044 C CA . ALA B 1 221 ? -11.25 6.02 -1.377 1 98.56 221 ALA B CA 1
ATOM 4045 C C . ALA B 1 221 ? -11.5 4.703 -0.646 1 98.56 221 ALA B C 1
ATOM 4047 O O . ALA B 1 221 ? -11.555 4.672 0.585 1 98.56 221 ALA B O 1
ATOM 4048 N N . LEU B 1 222 ? -11.562 3.656 -1.419 1 97.75 222 LEU B N 1
ATOM 4049 C CA . LEU B 1 222 ? -11.977 2.369 -0.868 1 97.75 222 LEU B CA 1
ATOM 4050 C C . LEU B 1 222 ? -10.836 1.728 -0.081 1 97.75 222 LEU B C 1
ATOM 4052 O O . LEU B 1 222 ? -11.055 0.77 0.665 1 97.75 222 LEU B O 1
ATOM 4056 N N . MET B 1 223 ? -9.641 2.311 -0.232 1 98.44 223 MET B N 1
ATOM 4057 C CA . MET B 1 223 ? -8.484 1.813 0.511 1 98.44 223 MET B CA 1
ATOM 4058 C C . MET B 1 223 ? -8.211 2.678 1.738 1 98.44 223 MET B C 1
ATOM 4060 O O . MET B 1 223 ? -7.219 2.477 2.436 1 98.44 223 MET B O 1
ATOM 4064 N N . LEU B 1 224 ? -9.078 3.615 2.07 1 98.69 224 LEU B N 1
ATOM 4065 C CA . LEU B 1 224 ? -8.969 4.406 3.291 1 98.69 224 LEU B CA 1
ATOM 4066 C C . LEU B 1 224 ? -9.477 3.619 4.496 1 98.69 224 LEU B C 1
ATOM 4068 O O . LEU B 1 224 ? -10.273 2.691 4.344 1 98.69 224 LEU B O 1
ATOM 4072 N N . THR B 1 225 ? -8.953 3.904 5.645 1 98.44 225 THR B N 1
ATOM 4073 C CA . THR B 1 225 ? -9.547 3.465 6.902 1 98.44 225 THR B CA 1
ATOM 4074 C C . THR B 1 225 ? -10.469 4.539 7.469 1 98.44 225 THR B C 1
ATOM 4076 O O . THR B 1 225 ? -10.258 5.73 7.238 1 98.44 225 THR B O 1
ATOM 4079 N N . PRO B 1 226 ? -11.453 4.188 8.203 1 98.62 226 PRO B N 1
ATOM 4080 C CA . PRO B 1 226 ? -12.516 5.152 8.5 1 98.62 226 PRO B CA 1
ATOM 4081 C C . PRO B 1 226 ? -12.141 6.109 9.633 1 98.62 226 PRO B C 1
ATOM 4083 O O . PRO B 1 226 ? -12.703 7.203 9.727 1 98.62 226 PRO B O 1
ATOM 4086 N N . ASP B 1 227 ? -11.195 5.742 10.5 1 98.75 227 ASP B N 1
ATOM 4087 C CA . ASP B 1 227 ? -11.023 6.496 11.742 1 98.75 227 ASP B CA 1
ATOM 4088 C C . ASP B 1 227 ? -9.648 7.148 11.805 1 98.75 227 ASP B C 1
ATOM 4090 O O . ASP B 1 227 ? -8.625 6.477 11.633 1 98.75 227 ASP B O 1
ATOM 4094 N N . LEU B 1 228 ? -9.57 8.367 12.031 1 98.56 228 LEU B N 1
ATOM 4095 C CA . LEU B 1 228 ? -8.391 9.078 12.516 1 98.56 228 LEU B CA 1
ATOM 4096 C C . LEU B 1 228 ? -8.477 9.32 14.023 1 98.56 228 LEU B C 1
ATOM 4098 O O . LEU B 1 228 ? -9.359 10.047 14.492 1 98.56 228 LEU B O 1
ATOM 4102 N N . PRO B 1 229 ? -7.582 8.672 14.758 1 98.5 229 PRO B N 1
ATOM 4103 C CA . PRO B 1 229 ? -7.629 8.961 16.188 1 98.5 229 PRO B CA 1
ATOM 4104 C C . PRO B 1 229 ? -7.617 10.461 16.5 1 98.5 229 PRO B C 1
ATOM 4106 O O . PRO B 1 229 ? -6.781 11.195 15.969 1 98.5 229 PRO B O 1
ATOM 4109 N N . VAL B 1 230 ? -8.461 10.883 17.375 1 97.88 230 VAL B N 1
ATOM 4110 C CA . VAL B 1 230 ? -8.711 12.305 17.594 1 97.88 230 VAL B CA 1
ATOM 4111 C C . VAL B 1 230 ? -7.465 12.961 18.172 1 97.88 230 VAL B C 1
ATOM 4113 O O . VAL B 1 230 ? -7.207 14.141 17.938 1 97.88 230 VAL B O 1
ATOM 4116 N N . ALA B 1 231 ? -6.664 12.219 18.875 1 97.69 231 ALA B N 1
ATOM 4117 C CA . ALA B 1 231 ? -5.465 12.766 19.5 1 97.69 231 ALA B CA 1
ATOM 4118 C C . ALA B 1 231 ? -4.484 13.297 18.453 1 97.69 231 ALA B C 1
ATOM 4120 O O . ALA B 1 231 ? -3.695 14.203 18.734 1 97.69 231 ALA B O 1
ATOM 4121 N N . LEU B 1 232 ? -4.477 12.773 17.266 1 97.94 232 LEU B N 1
ATOM 4122 C CA . LEU B 1 232 ? -3.615 13.305 16.219 1 97.94 232 LEU B CA 1
ATOM 4123 C C . LEU B 1 232 ? -4.043 14.711 15.82 1 97.94 232 LEU B C 1
ATOM 4125 O O . LEU B 1 232 ? -3.225 15.5 15.336 1 97.94 232 LEU B O 1
ATOM 4129 N N . TRP B 1 233 ? -5.285 15 16.094 1 96.62 233 TRP B N 1
ATOM 4130 C CA . TRP B 1 233 ? -5.895 16.281 15.734 1 96.62 233 TRP B CA 1
ATOM 4131 C C . TRP B 1 233 ? -5.801 17.266 16.891 1 96.62 233 TRP B C 1
ATOM 4133 O O . TRP B 1 233 ? -5.586 18.469 16.688 1 96.62 233 TRP B O 1
ATOM 4143 N N . THR B 1 234 ? -5.805 16.797 18.094 1 97.5 234 THR B N 1
ATOM 4144 C CA . THR B 1 234 ? -6.016 17.688 19.219 1 97.5 234 THR B CA 1
ATOM 4145 C C . THR B 1 234 ? -4.762 17.781 20.078 1 97.5 234 THR B C 1
ATOM 4147 O O . THR B 1 234 ? -4.645 18.656 20.938 1 97.5 234 THR B O 1
ATOM 4150 N N . SER B 1 235 ? -3.818 16.906 19.859 1 97.44 235 SER B N 1
ATOM 4151 C CA . SER B 1 235 ? -2.629 16.906 20.703 1 97.44 235 SER B CA 1
ATOM 4152 C C . SER B 1 235 ? -1.708 18.078 20.359 1 97.44 235 SER B C 1
ATOM 4154 O O . SER B 1 235 ? -1.659 18.516 19.203 1 97.44 235 SER B O 1
ATOM 4156 N N . GLU B 1 236 ? -0.985 18.484 21.406 1 98.12 236 GLU B N 1
ATOM 4157 C CA . GLU B 1 236 ? 0.085 19.453 21.156 1 98.12 236 GLU B CA 1
ATOM 4158 C C . GLU B 1 236 ? 1.274 18.797 20.469 1 98.12 236 GLU B C 1
ATOM 4160 O O . GLU B 1 236 ? 1.748 17.734 20.891 1 98.12 236 GLU B O 1
ATOM 4165 N N . VAL B 1 237 ? 1.669 19.453 19.406 1 98.44 237 VAL B N 1
ATOM 4166 C CA . VAL B 1 237 ? 2.846 19 18.688 1 98.44 237 VAL B CA 1
ATOM 4167 C C . VAL B 1 237 ? 4.078 19.766 19.141 1 98.44 237 VAL B C 1
ATOM 4169 O O . VAL B 1 237 ? 4.301 20.906 18.719 1 98.44 237 VAL B O 1
ATOM 4172 N N . ILE B 1 238 ? 4.883 19.141 19.922 1 97.38 238 ILE B N 1
ATOM 4173 C CA . ILE B 1 238 ? 6.047 19.812 20.516 1 97.38 238 ILE B CA 1
ATOM 4174 C C . ILE B 1 238 ? 7.172 19.875 19.484 1 97.38 238 ILE B C 1
ATOM 4176 O O . ILE B 1 238 ? 7.566 18.844 18.922 1 97.38 238 ILE B O 1
ATOM 4180 N N . ALA B 1 239 ? 7.625 21.016 19.203 1 98.25 239 ALA B N 1
ATOM 4181 C CA . ALA B 1 239 ? 8.773 21.312 18.359 1 98.25 239 ALA B CA 1
ATOM 4182 C C . ALA B 1 239 ? 9.602 22.453 18.922 1 98.25 239 ALA B C 1
ATOM 4184 O O . ALA B 1 239 ? 9.055 23.438 19.438 1 98.25 239 ALA B O 1
ATOM 4185 N N . THR B 1 240 ? 10.914 22.25 18.891 1 98.62 240 THR B N 1
ATOM 4186 C CA . THR B 1 240 ? 11.805 23.297 19.391 1 98.62 240 THR B CA 1
ATOM 4187 C C . THR B 1 240 ? 12.766 23.75 18.297 1 98.62 240 THR B C 1
ATOM 4189 O O . THR B 1 240 ? 12.984 23.031 17.312 1 98.62 240 THR B O 1
ATOM 4192 N N . ARG B 1 241 ? 13.328 24.969 18.516 1 98.25 241 ARG B N 1
ATOM 4193 C CA . ARG B 1 241 ? 14.297 25.516 17.562 1 98.25 241 ARG B CA 1
ATOM 4194 C C . ARG B 1 241 ? 15.562 24.656 17.516 1 98.25 241 ARG B C 1
ATOM 4196 O O . ARG B 1 241 ? 16.172 24.516 16.469 1 98.25 241 ARG B O 1
ATOM 4203 N N . GLU B 1 242 ? 15.906 24.031 18.594 1 98.12 242 GLU B N 1
ATOM 4204 C CA . GLU B 1 242 ? 17.188 23.359 18.766 1 98.12 242 GLU B CA 1
ATOM 4205 C C . GLU B 1 242 ? 17.156 21.953 18.188 1 98.12 242 GLU B C 1
ATOM 4207 O O . GLU B 1 242 ? 18.188 21.344 17.953 1 98.12 242 GLU B O 1
ATOM 4212 N N . ARG B 1 243 ? 16 21.469 18.016 1 98.62 243 ARG B N 1
ATOM 4213 C CA . ARG B 1 243 ? 15.891 20.094 17.547 1 98.62 243 ARG B CA 1
ATOM 4214 C C . ARG B 1 243 ? 15.18 20.031 16.203 1 98.62 243 ARG B C 1
ATOM 4216 O O . ARG B 1 243 ? 15.82 20.125 15.156 1 98.62 243 ARG B O 1
ATOM 4223 N N . TRP B 1 244 ? 13.859 20.078 16.219 1 98.62 244 TRP B N 1
ATOM 4224 C CA . TRP B 1 244 ? 13.125 20.141 14.969 1 98.62 244 TRP B CA 1
ATOM 4225 C C . TRP B 1 244 ? 13.617 21.281 14.094 1 98.62 244 TRP B C 1
ATOM 4227 O O . TRP B 1 244 ? 13.789 21.125 12.883 1 98.62 244 TRP B O 1
ATOM 4237 N N . GLY B 1 245 ? 13.922 22.406 14.664 1 98.5 245 GLY B N 1
ATOM 4238 C CA . GLY B 1 245 ? 14.227 23.641 13.984 1 98.5 245 GLY B CA 1
ATOM 4239 C C . GLY B 1 245 ? 15.547 23.609 13.234 1 98.5 245 GLY B C 1
ATOM 4240 O O . GLY B 1 245 ? 15.805 24.469 12.383 1 98.5 245 GLY B O 1
ATOM 4241 N N . ARG B 1 246 ? 16.375 22.688 13.508 1 97.38 246 ARG B N 1
ATOM 4242 C CA . ARG B 1 246 ? 17.688 22.656 12.852 1 97.38 246 ARG B CA 1
ATOM 4243 C C . ARG B 1 246 ? 17.641 21.812 11.586 1 97.38 246 ARG B C 1
ATOM 4245 O O . ARG B 1 246 ? 18.578 21.828 10.789 1 97.38 246 ARG B O 1
ATOM 4252 N N . ILE B 1 247 ? 16.641 20.984 11.453 1 98.38 247 ILE B N 1
ATOM 4253 C CA . ILE B 1 247 ? 16.547 20.094 10.297 1 98.38 247 ILE B CA 1
ATOM 4254 C C . ILE B 1 247 ? 16.172 20.906 9.055 1 98.38 247 ILE B C 1
ATOM 4256 O O . ILE B 1 247 ? 15.203 21.656 9.07 1 98.38 247 ILE B O 1
ATOM 4260 N N . PRO B 1 248 ? 16.922 20.781 7.934 1 98.31 248 PRO B N 1
ATOM 4261 C CA . PRO B 1 248 ? 16.422 21.391 6.695 1 98.31 248 PRO B CA 1
ATOM 4262 C C . PRO B 1 248 ? 15.008 20.953 6.344 1 98.31 248 PRO B C 1
ATOM 4264 O O . PRO B 1 248 ? 14.633 19.797 6.555 1 98.31 248 PRO B O 1
ATOM 4267 N N . ARG B 1 249 ? 14.242 21.906 5.832 1 98.12 249 ARG B N 1
ATOM 4268 C CA . ARG B 1 249 ? 12.852 21.531 5.578 1 98.12 249 ARG B CA 1
ATOM 4269 C C . ARG B 1 249 ? 12.352 22.141 4.273 1 98.12 249 ARG B C 1
ATOM 4271 O O . ARG B 1 249 ? 12.82 23.203 3.85 1 98.12 249 ARG B O 1
ATOM 4278 N N . SER B 1 250 ? 11.414 21.5 3.664 1 98.88 250 SER B N 1
ATOM 4279 C CA . SER B 1 250 ? 10.711 21.938 2.465 1 98.88 250 SER B CA 1
ATOM 4280 C C . SER B 1 250 ? 9.195 21.812 2.631 1 98.88 250 SER B C 1
ATOM 4282 O O . SER B 1 250 ? 8.719 20.922 3.32 1 98.88 250 SER B O 1
ATOM 4284 N N . TYR B 1 251 ? 8.523 22.766 2.07 1 98.94 251 TYR B N 1
ATOM 4285 C CA . TYR B 1 251 ? 7.074 22.688 1.967 1 98.94 251 TYR B CA 1
ATOM 4286 C C . TYR B 1 251 ? 6.633 22.609 0.51 1 98.94 251 TYR B C 1
ATOM 4288 O O . TYR B 1 251 ? 7.012 23.453 -0.309 1 98.94 251 TYR B O 1
ATOM 4296 N N . LEU B 1 252 ? 5.938 21.578 0.161 1 98.94 252 LEU B N 1
ATOM 4297 C CA . LEU B 1 252 ? 5.281 21.453 -1.136 1 98.94 252 LEU B CA 1
ATOM 4298 C C . LEU B 1 252 ? 3.824 21.891 -1.054 1 98.94 252 LEU B C 1
ATOM 4300 O O . LEU B 1 252 ? 2.982 21.172 -0.516 1 98.94 252 LEU B O 1
ATOM 4304 N N . ARG B 1 253 ? 3.533 23.031 -1.608 1 98.75 253 ARG B N 1
ATOM 4305 C CA . ARG B 1 253 ? 2.199 23.625 -1.591 1 98.75 253 ARG B CA 1
ATOM 4306 C C . ARG B 1 253 ? 1.336 23.062 -2.717 1 98.75 253 ARG B C 1
ATOM 4308 O O . ARG B 1 253 ? 1.815 22.859 -3.836 1 98.75 253 ARG B O 1
ATOM 4315 N N . CYS B 1 254 ? 0.157 22.781 -2.4 1 98.88 254 CYS B N 1
ATOM 4316 C CA . CYS B 1 254 ? -0.837 22.406 -3.398 1 98.88 254 CYS B CA 1
ATOM 4317 C C . CYS B 1 254 ? -1.866 23.516 -3.588 1 98.88 254 CYS B C 1
ATOM 4319 O O . CYS B 1 254 ? -2.67 23.781 -2.693 1 98.88 254 CYS B O 1
ATOM 4321 N N . THR B 1 255 ? -1.981 24.062 -4.715 1 98.62 255 THR B N 1
ATOM 4322 C CA . THR B 1 255 ? -2.666 25.344 -4.895 1 98.62 255 THR B CA 1
ATOM 4323 C C . THR B 1 255 ? -4.168 25.125 -5.066 1 98.62 255 THR B C 1
ATOM 4325 O O . THR B 1 255 ? -4.949 26.078 -4.953 1 98.62 255 THR B O 1
ATOM 4328 N N . LYS B 1 256 ? -4.609 23.953 -5.387 1 98.56 256 LYS B N 1
ATOM 4329 C CA . LYS B 1 256 ? -6.035 23.672 -5.566 1 98.56 256 LYS B CA 1
ATOM 4330 C C . LYS B 1 256 ? -6.59 22.859 -4.402 1 98.56 256 LYS B C 1
ATOM 4332 O O . LYS B 1 256 ? -7.652 22.25 -4.52 1 98.56 256 LYS B O 1
ATOM 4337 N N . ASP B 1 257 ? -5.84 22.844 -3.342 1 98.75 257 ASP B N 1
ATOM 4338 C CA . ASP B 1 257 ? -6.199 22.047 -2.174 1 98.75 257 ASP B CA 1
ATOM 4339 C C . ASP B 1 257 ? -7.449 22.594 -1.494 1 98.75 257 ASP B C 1
ATOM 4341 O O . ASP B 1 257 ? -7.496 23.781 -1.136 1 98.75 257 ASP B O 1
ATOM 4345 N N . ARG B 1 258 ? -8.414 21.734 -1.255 1 98.5 258 ARG B N 1
ATOM 4346 C CA . ARG B 1 258 ? -9.664 22.141 -0.619 1 98.5 258 ARG B CA 1
ATOM 4347 C C . ARG B 1 258 ? -9.758 21.594 0.799 1 98.5 258 ARG B C 1
ATOM 4349 O O . ARG B 1 258 ? -10.766 21.797 1.482 1 98.5 258 ARG B O 1
ATOM 4356 N N . ALA B 1 259 ? -8.75 20.844 1.204 1 98 259 ALA B N 1
ATOM 4357 C CA . ALA B 1 259 ? -8.703 20.312 2.561 1 98 259 ALA B CA 1
ATOM 4358 C C . ALA B 1 259 ? -7.816 21.156 3.459 1 98 259 ALA B C 1
ATOM 4360 O O . ALA B 1 259 ? -8.242 21.594 4.531 1 98 259 ALA B O 1
ATOM 4361 N N . THR B 1 260 ? -6.609 21.312 3.055 1 98.31 260 THR B N 1
ATOM 4362 C CA . THR B 1 260 ? -5.68 22.266 3.631 1 98.31 260 THR B CA 1
ATOM 4363 C C . THR B 1 260 ? -5.492 23.469 2.703 1 98.31 260 THR B C 1
ATOM 4365 O O . THR B 1 260 ? -4.555 23.5 1.904 1 98.31 260 THR B O 1
ATOM 4368 N N . ALA B 1 261 ? -6.289 24.438 2.941 1 97.88 261 ALA B N 1
ATOM 4369 C CA . ALA B 1 261 ? -6.387 25.562 2.023 1 97.88 261 ALA B CA 1
ATOM 4370 C C . ALA B 1 261 ? -5.023 26.219 1.812 1 97.88 261 ALA B C 1
ATOM 4372 O O . ALA B 1 261 ? -4.223 26.312 2.746 1 97.88 261 ALA B O 1
ATOM 4373 N N . PRO B 1 262 ? -4.801 26.734 0.571 1 98.44 262 PRO B N 1
ATOM 4374 C CA . PRO B 1 262 ? -3.529 27.406 0.299 1 98.44 262 PRO B CA 1
ATOM 4375 C C . PRO B 1 262 ? -3.225 28.516 1.302 1 98.44 262 PRO B C 1
ATOM 4377 O O . PRO B 1 262 ? -2.076 28.672 1.721 1 98.44 262 PRO B O 1
ATOM 4380 N N . ALA B 1 263 ? -4.266 29.234 1.731 1 98.62 263 ALA B N 1
ATOM 4381 C CA . ALA B 1 263 ? -4.062 30.281 2.717 1 98.62 263 ALA B CA 1
ATOM 4382 C C . ALA B 1 263 ? -3.549 29.719 4.035 1 98.62 263 ALA B C 1
ATOM 4384 O O . ALA B 1 263 ? -2.721 30.344 4.707 1 98.62 263 ALA B O 1
ATOM 4385 N N . LEU B 1 264 ? -4.07 28.609 4.418 1 98.81 264 LEU B N 1
ATOM 4386 C CA . LEU B 1 264 ? -3.623 27.953 5.645 1 98.81 264 LEU B CA 1
ATOM 4387 C C . LEU B 1 264 ? -2.193 27.438 5.5 1 98.81 264 LEU B C 1
ATOM 4389 O O . LEU B 1 264 ? -1.394 27.547 6.43 1 98.81 264 LEU B O 1
ATOM 4393 N N . GLN B 1 265 ? -1.865 26.828 4.379 1 98.88 265 GLN B N 1
ATOM 4394 C CA . GLN B 1 265 ? -0.497 26.406 4.098 1 98.88 265 GLN B CA 1
ATOM 4395 C C . GLN B 1 265 ? 0.476 27.578 4.227 1 98.88 265 GLN B C 1
ATOM 4397 O O . GLN B 1 265 ? 1.495 27.469 4.914 1 98.88 265 GLN B O 1
ATOM 4402 N N . ASP B 1 266 ? 0.112 28.688 3.625 1 98.81 266 ASP B N 1
ATOM 4403 C CA . ASP B 1 266 ? 0.943 29.875 3.658 1 98.81 266 ASP B CA 1
ATOM 4404 C C . ASP B 1 266 ? 1.151 30.359 5.09 1 98.81 266 ASP B C 1
ATOM 4406 O O . ASP B 1 266 ? 2.254 30.781 5.457 1 98.81 266 ASP B O 1
ATOM 4410 N N . LEU B 1 267 ?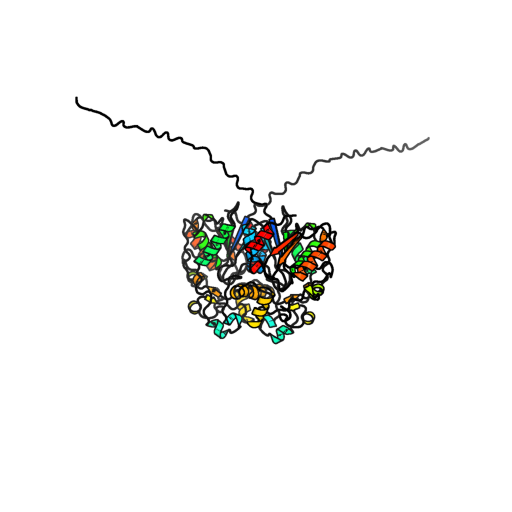 0.083 30.312 5.824 1 98.88 267 LEU B N 1
ATOM 4411 C CA . LEU B 1 267 ? 0.159 30.75 7.211 1 98.88 267 LEU B CA 1
ATOM 4412 C C . LEU B 1 267 ? 1.138 29.891 8 1 98.88 267 LEU B C 1
ATOM 4414 O O . LEU B 1 267 ? 1.989 30.422 8.727 1 98.88 267 LEU B O 1
ATOM 4418 N N . MET B 1 268 ? 1.053 28.594 7.848 1 98.88 268 MET B N 1
ATOM 4419 C CA . MET B 1 268 ? 1.924 27.688 8.594 1 98.88 268 MET B CA 1
ATOM 4420 C C . MET B 1 268 ? 3.377 27.844 8.156 1 98.88 268 MET B C 1
ATOM 4422 O O . MET B 1 268 ? 4.289 27.766 8.977 1 98.88 268 MET B O 1
ATOM 4426 N N . ILE B 1 269 ? 3.604 28.078 6.867 1 98.88 269 ILE B N 1
ATOM 4427 C CA . ILE B 1 269 ? 4.949 28.328 6.363 1 98.88 269 ILE B CA 1
ATOM 4428 C C . ILE B 1 269 ? 5.512 29.594 7.02 1 98.88 269 ILE B C 1
ATOM 4430 O O . ILE B 1 269 ? 6.621 29.578 7.555 1 98.88 269 ILE B O 1
ATOM 4434 N N . ARG B 1 270 ? 4.754 30.672 7.008 1 98.81 270 ARG B N 1
ATOM 4435 C CA . ARG B 1 270 ? 5.191 31.938 7.574 1 98.81 270 ARG B CA 1
ATOM 4436 C C . ARG B 1 270 ? 5.52 31.797 9.055 1 98.81 270 ARG B C 1
ATOM 4438 O O . ARG B 1 270 ? 6.527 32.312 9.531 1 98.81 270 ARG B O 1
ATOM 4445 N N . GLU B 1 271 ? 4.688 31.125 9.734 1 98.81 271 GLU B N 1
ATOM 4446 C CA . GLU B 1 271 ? 4.859 30.969 11.172 1 98.81 271 GLU B CA 1
ATOM 4447 C C . GLU B 1 271 ? 6.082 30.125 11.492 1 98.81 271 GLU B C 1
ATOM 4449 O O . GLU B 1 271 ? 6.828 30.406 12.43 1 98.81 271 GLU B O 1
ATOM 4454 N N . ALA B 1 272 ? 6.238 29.047 10.75 1 98.81 272 ALA B N 1
ATOM 4455 C CA . ALA B 1 272 ? 7.418 28.203 10.938 1 98.81 272 ALA B CA 1
ATOM 4456 C C . ALA B 1 272 ? 8.695 28.984 10.641 1 98.81 272 ALA B C 1
ATOM 4458 O O . ALA B 1 272 ? 9.688 28.875 11.367 1 98.81 272 ALA B O 1
ATOM 4459 N N . ASP B 1 273 ? 8.695 29.781 9.555 1 98.75 273 ASP B N 1
ATOM 4460 C CA . ASP B 1 273 ? 9.852 30.594 9.18 1 98.75 273 ASP B CA 1
ATOM 4461 C C . ASP B 1 273 ? 10.156 31.641 10.25 1 98.75 273 ASP B C 1
ATOM 4463 O O . ASP B 1 273 ? 11.328 31.922 10.539 1 98.75 273 ASP B O 1
ATOM 4467 N N . ALA B 1 274 ? 9.156 32.188 10.836 1 98.62 274 ALA B N 1
ATOM 4468 C CA . ALA B 1 274 ? 9.344 33.125 11.93 1 98.62 274 ALA B CA 1
ATOM 4469 C C . ALA B 1 274 ? 9.945 32.469 13.156 1 98.62 274 ALA B C 1
ATOM 4471 O O . ALA B 1 274 ? 10.742 33.062 13.883 1 98.62 274 ALA B O 1
ATOM 4472 N N . PHE B 1 275 ? 9.484 31.234 13.359 1 98.31 275 PHE B N 1
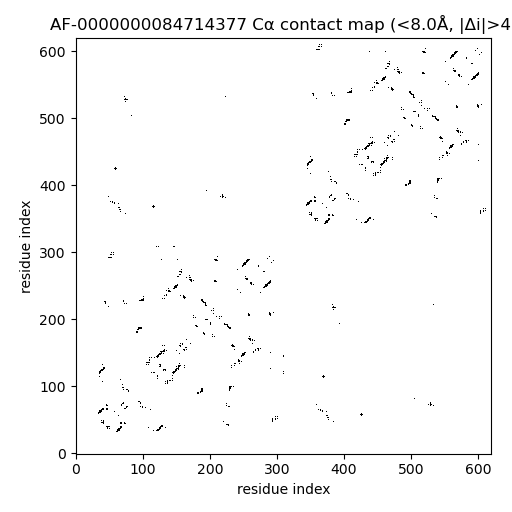ATOM 4473 C CA . PHE B 1 275 ? 9.953 30.453 14.5 1 98.31 275 PHE B CA 1
ATOM 4474 C C . PHE B 1 275 ? 11.422 30.062 14.328 1 98.31 275 PHE B C 1
ATOM 4476 O O . PHE B 1 275 ? 12.172 30.016 15.305 1 98.31 275 PHE B O 1
ATOM 4483 N N . THR B 1 276 ? 11.875 29.797 13.164 1 98.31 276 THR B N 1
ATOM 4484 C CA . THR B 1 276 ? 13.242 29.422 12.844 1 98.31 276 THR B CA 1
ATOM 4485 C C . THR B 1 276 ? 13.789 30.297 11.711 1 98.31 276 THR B C 1
ATOM 4487 O O . THR B 1 276 ? 14.078 29.781 10.625 1 98.31 276 THR B O 1
ATOM 4490 N N . PRO B 1 277 ? 14.133 31.531 11.938 1 97.88 277 PRO B N 1
ATOM 4491 C CA . PRO B 1 277 ? 14.492 32.469 10.867 1 97.88 277 PRO B CA 1
ATOM 4492 C C . PRO B 1 277 ? 15.789 32.062 10.156 1 97.88 277 PRO B C 1
ATOM 4494 O O . PRO B 1 277 ? 16 32.438 9 1 97.88 277 PRO B O 1
ATOM 4497 N N . ALA B 1 278 ? 16.641 31.281 10.742 1 97.38 278 ALA B N 1
ATOM 4498 C CA . ALA B 1 278 ? 17.922 30.891 10.141 1 97.38 278 ALA B CA 1
ATOM 4499 C C . ALA B 1 278 ? 17.75 29.594 9.328 1 97.38 278 ALA B C 1
ATOM 4501 O O . ALA B 1 278 ? 18.688 29.156 8.664 1 97.38 278 ALA B O 1
ATOM 4502 N N . ASN B 1 279 ? 16.609 29 9.414 1 97.88 279 ASN B N 1
ATOM 4503 C CA . ASN B 1 279 ? 16.297 27.75 8.711 1 97.88 279 ASN B CA 1
ATOM 4504 C C . ASN B 1 279 ? 14.883 27.766 8.141 1 97.88 279 ASN B C 1
ATOM 4506 O O . ASN B 1 279 ? 14.016 27.016 8.602 1 97.88 279 ASN B O 1
ATOM 4510 N N . LYS B 1 280 ? 14.703 28.5 7.102 1 98.38 280 LYS B N 1
ATOM 4511 C CA . LYS B 1 280 ? 13.383 28.703 6.504 1 98.38 280 LYS B CA 1
ATOM 4512 C C . LYS B 1 280 ? 13.023 27.562 5.562 1 98.38 280 LYS B C 1
ATOM 4514 O O . LYS B 1 280 ? 13.906 26.828 5.094 1 98.38 280 LYS B O 1
ATOM 4519 N N . PHE B 1 281 ? 11.75 27.438 5.305 1 98.62 281 PHE B N 1
ATOM 4520 C CA . PHE B 1 281 ? 11.273 26.453 4.336 1 98.62 281 PHE B CA 1
ATOM 4521 C C . PHE B 1 281 ? 11.805 26.766 2.941 1 98.62 281 PHE B C 1
ATOM 4523 O O . PHE B 1 281 ? 11.742 27.906 2.488 1 98.62 281 PHE B O 1
ATOM 4530 N N . GLU B 1 282 ? 12.336 25.75 2.307 1 98.56 282 GLU B N 1
ATOM 4531 C CA . GLU B 1 282 ? 12.32 25.766 0.848 1 98.56 282 GLU B CA 1
ATOM 4532 C C . GLU B 1 282 ? 10.93 25.438 0.305 1 98.56 282 GLU B C 1
ATOM 4534 O O . GLU B 1 282 ? 10.352 24.406 0.65 1 98.56 282 GLU B O 1
ATOM 4539 N N . GLN B 1 283 ? 10.406 26.328 -0.544 1 98.5 283 GLN B N 1
ATOM 4540 C CA . GLN B 1 283 ? 9.031 26.125 -0.996 1 98.5 283 GLN B CA 1
ATOM 4541 C C . GLN B 1 283 ? 8.992 25.641 -2.439 1 98.5 283 GLN B C 1
ATOM 4543 O O . GLN B 1 283 ? 9.758 26.109 -3.283 1 98.5 283 GLN B O 1
ATOM 4548 N N . LYS B 1 284 ? 8.188 24.641 -2.709 1 98.38 284 LYS B N 1
ATOM 4549 C CA . LYS B 1 284 ? 7.773 24.203 -4.039 1 98.38 284 LYS B CA 1
ATOM 4550 C C . LYS B 1 284 ? 6.254 24.188 -4.16 1 98.38 284 LYS B C 1
ATOM 4552 O O . LYS B 1 284 ? 5.543 24.141 -3.154 1 98.38 284 LYS B O 1
ATOM 4557 N N . THR B 1 285 ? 5.793 24.312 -5.383 1 98.19 285 THR B N 1
ATOM 4558 C CA . THR B 1 285 ? 4.348 24.391 -5.566 1 98.19 285 THR B CA 1
ATOM 4559 C C . THR B 1 285 ? 3.883 23.391 -6.629 1 98.19 285 THR B C 1
ATOM 4561 O O . THR B 1 285 ? 4.551 23.219 -7.652 1 98.19 285 THR B O 1
ATOM 4564 N N . LEU B 1 286 ? 2.777 22.734 -6.387 1 98.56 286 LEU B N 1
ATOM 4565 C CA . LEU B 1 286 ? 2.043 21.891 -7.32 1 98.56 286 LEU B CA 1
ATOM 4566 C C . LEU B 1 286 ? 0.633 22.422 -7.547 1 98.56 286 LEU B C 1
ATOM 4568 O O . LEU B 1 286 ? -0.06 22.781 -6.59 1 98.56 286 LEU B O 1
ATOM 4572 N N . GLU B 1 287 ? 0.281 22.562 -8.797 1 98.75 287 GLU B N 1
ATOM 4573 C CA . GLU B 1 287 ? -1.117 22.859 -9.102 1 98.75 287 GLU B CA 1
ATOM 4574 C C . GLU B 1 287 ? -1.979 21.609 -8.969 1 98.75 287 GLU B C 1
ATOM 4576 O O . GLU B 1 287 ? -2.328 20.969 -9.977 1 98.75 287 GLU B O 1
ATOM 4581 N N . SER B 1 288 ? -2.32 21.266 -7.781 1 98.88 288 SER B N 1
ATOM 4582 C CA . SER B 1 288 ? -3.029 20.031 -7.512 1 98.88 288 SER B CA 1
ATOM 4583 C C . SER B 1 288 ? -3.977 20.172 -6.324 1 98.88 288 SER B C 1
ATOM 4585 O O . SER B 1 288 ? -3.928 21.172 -5.605 1 98.88 288 SER B O 1
ATOM 4587 N N . SER B 1 289 ? -4.879 19.203 -6.293 1 98.81 289 SER B N 1
ATOM 4588 C CA . SER B 1 289 ? -5.703 19.031 -5.105 1 98.81 289 SER B CA 1
ATOM 4589 C C . SER B 1 289 ? -4.863 18.594 -3.906 1 98.81 289 SER B C 1
ATOM 4591 O O . SER B 1 289 ? -3.633 18.672 -3.945 1 98.81 289 SER B O 1
ATOM 4593 N N . HIS B 1 290 ? -5.5 18.234 -2.797 1 98.81 290 HIS B N 1
ATOM 4594 C CA . HIS B 1 290 ? -4.883 17.781 -1.557 1 98.81 290 HIS B CA 1
ATOM 4595 C C . HIS B 1 290 ? -4.117 16.484 -1.771 1 98.81 290 HIS B C 1
ATOM 4597 O O . HIS B 1 290 ? -3.359 16.047 -0.897 1 98.81 290 HIS B O 1
ATOM 4603 N N . SER B 1 291 ? -4.297 15.836 -2.975 1 98.88 291 SER B N 1
ATOM 4604 C CA . SER B 1 291 ? -3.799 14.477 -3.164 1 98.88 291 SER B CA 1
ATOM 4605 C C . SER B 1 291 ? -2.977 14.367 -4.445 1 98.88 291 SER B C 1
ATOM 4607 O O . SER B 1 291 ? -3.279 13.547 -5.312 1 98.88 291 SER B O 1
ATOM 4609 N N . PRO B 1 292 ? -1.846 15.062 -4.473 1 98.88 292 PRO B N 1
ATOM 4610 C CA . PRO B 1 292 ? -1.04 14.992 -5.691 1 98.88 292 PRO B CA 1
ATOM 4611 C C . PRO B 1 292 ? -0.432 13.609 -5.922 1 98.88 292 PRO B C 1
ATOM 4613 O O . PRO B 1 292 ? -0.014 13.297 -7.039 1 98.88 292 PRO B O 1
ATOM 4616 N N . PHE B 1 293 ? -0.311 12.773 -4.883 1 98.94 293 PHE B N 1
ATOM 4617 C CA . PHE B 1 293 ? 0.168 11.406 -5.059 1 98.94 293 PHE B CA 1
ATOM 4618 C C . PHE B 1 293 ? -0.781 10.609 -5.941 1 98.94 293 PHE B C 1
ATOM 4620 O O . PHE B 1 293 ? -0.4 9.578 -6.496 1 98.94 293 PHE B O 1
ATOM 4627 N N . ALA B 1 294 ? -2.004 11.055 -6.043 1 98.88 294 ALA B N 1
ATOM 4628 C CA . ALA B 1 294 ? -2.986 10.414 -6.91 1 98.88 294 ALA B CA 1
ATOM 4629 C C . ALA B 1 294 ? -3.027 11.078 -8.281 1 98.88 294 ALA B C 1
ATOM 4631 O O . ALA B 1 294 ? -3.057 10.398 -9.312 1 98.88 294 ALA B O 1
ATOM 4632 N N . SER B 1 295 ? -2.945 12.391 -8.359 1 98.75 295 SER B N 1
ATOM 4633 C CA . SER B 1 295 ? -3.195 13.117 -9.602 1 98.75 295 SER B CA 1
ATOM 4634 C C . SER B 1 295 ? -1.904 13.336 -10.383 1 98.75 295 SER B C 1
ATOM 4636 O O . SER B 1 295 ? -1.919 13.383 -11.617 1 98.75 295 SER B O 1
ATOM 4638 N N . GLN B 1 296 ? -0.789 13.516 -9.664 1 98.69 296 GLN B N 1
ATOM 4639 C CA . GLN B 1 296 ? 0.475 13.867 -10.305 1 98.69 296 GLN B CA 1
ATOM 4640 C C . GLN B 1 296 ? 1.642 13.125 -9.664 1 98.69 296 GLN B C 1
ATOM 4642 O O . GLN B 1 296 ? 2.635 13.742 -9.266 1 98.69 296 GLN B O 1
ATOM 4647 N N . PRO B 1 297 ? 1.565 11.836 -9.641 1 98.69 297 PRO B N 1
ATOM 4648 C CA . PRO B 1 297 ? 2.59 11.102 -8.898 1 98.69 297 PRO B CA 1
ATOM 4649 C C . PRO B 1 297 ? 3.986 11.266 -9.492 1 98.69 297 PRO B C 1
ATOM 4651 O O . PRO B 1 297 ? 4.969 11.359 -8.758 1 98.69 297 PRO B O 1
ATOM 4654 N N . ALA B 1 298 ? 4.152 11.258 -10.789 1 98.44 298 ALA B N 1
ATOM 4655 C CA . ALA B 1 298 ? 5.461 11.406 -11.422 1 98.44 298 ALA B CA 1
ATOM 4656 C C . ALA B 1 298 ? 6.059 12.781 -11.125 1 98.44 298 ALA B C 1
ATOM 4658 O O . ALA B 1 298 ? 7.234 12.891 -10.773 1 98.44 298 ALA B O 1
ATOM 4659 N N . ARG B 1 299 ? 5.262 13.82 -11.297 1 98.69 299 ARG B N 1
ATOM 4660 C CA . ARG B 1 299 ? 5.715 15.18 -11.023 1 98.69 299 ARG B CA 1
ATOM 4661 C C . ARG B 1 299 ? 6.109 15.344 -9.562 1 98.69 299 ARG B C 1
ATOM 4663 O O . ARG B 1 299 ? 7.137 15.961 -9.258 1 98.69 299 ARG B O 1
ATOM 4670 N N . LEU B 1 300 ? 5.297 14.844 -8.695 1 98.88 300 LEU B N 1
ATOM 4671 C CA . LEU B 1 300 ? 5.613 14.891 -7.273 1 98.88 300 LEU B CA 1
ATOM 4672 C C . LEU B 1 300 ? 6.934 14.18 -6.988 1 98.88 300 LEU B C 1
ATOM 4674 O O . LEU B 1 300 ? 7.773 14.695 -6.246 1 98.88 300 LEU B O 1
ATOM 4678 N N . ALA B 1 301 ? 7.137 12.992 -7.566 1 98.69 301 ALA B N 1
ATOM 4679 C CA . ALA B 1 301 ? 8.375 12.242 -7.383 1 98.69 301 ALA B CA 1
ATOM 4680 C C . ALA B 1 301 ? 9.578 13.047 -7.863 1 98.69 301 ALA B C 1
ATOM 4682 O O . ALA B 1 301 ? 10.625 13.062 -7.211 1 98.69 301 ALA B O 1
ATOM 4683 N N . GLU B 1 302 ? 9.43 13.727 -8.953 1 98.19 302 GLU B N 1
ATOM 4684 C CA . GLU B 1 302 ? 10.508 14.547 -9.492 1 98.19 302 GLU B CA 1
ATOM 4685 C C . GLU B 1 302 ? 10.859 15.688 -8.539 1 98.19 302 GLU B C 1
ATOM 4687 O O . GLU B 1 302 ? 12.031 15.992 -8.328 1 98.19 302 GLU B O 1
ATOM 4692 N N . LEU B 1 303 ? 9.852 16.328 -8 1 98.5 303 LEU B N 1
ATOM 4693 C CA . LEU B 1 303 ? 10.086 17.406 -7.051 1 98.5 303 LEU B CA 1
ATOM 4694 C C . LEU B 1 303 ? 10.82 16.891 -5.816 1 98.5 303 LEU B C 1
ATOM 4696 O O . LEU B 1 303 ? 11.781 17.516 -5.359 1 98.5 303 LEU B O 1
ATOM 4700 N N . LEU B 1 304 ? 10.375 15.766 -5.344 1 98.5 304 LEU B N 1
ATOM 4701 C CA . LEU B 1 304 ? 11.016 15.172 -4.172 1 98.5 304 LEU B CA 1
ATOM 4702 C C . LEU B 1 304 ? 12.461 14.797 -4.48 1 98.5 304 LEU B C 1
ATOM 4704 O O . LEU B 1 304 ? 13.367 15.094 -3.691 1 98.5 304 LEU B O 1
ATOM 4708 N N . ALA B 1 305 ? 12.664 14.188 -5.602 1 97.31 305 ALA B N 1
ATOM 4709 C CA . ALA B 1 305 ? 14 13.742 -6 1 97.31 305 ALA B CA 1
ATOM 4710 C C . ALA B 1 305 ? 14.945 14.93 -6.156 1 97.31 305 ALA B C 1
ATOM 4712 O O . ALA B 1 305 ? 16.156 14.789 -5.953 1 97.31 305 ALA B O 1
ATOM 4713 N N . GLY B 1 306 ? 14.398 16.078 -6.488 1 96.88 306 GLY B N 1
ATOM 4714 C CA . GLY B 1 306 ? 15.203 17.266 -6.734 1 96.88 306 GLY B CA 1
ATOM 4715 C C . GLY B 1 306 ? 15.633 17.969 -5.465 1 96.88 306 GLY B C 1
ATOM 4716 O O . GLY B 1 306 ? 16.5 18.859 -5.496 1 96.88 306 GLY B O 1
ATOM 4717 N N . LEU B 1 307 ? 15.07 17.578 -4.34 1 96.31 307 LEU B N 1
ATOM 4718 C CA . LEU B 1 307 ? 15.422 18.203 -3.07 1 96.31 307 LEU B CA 1
ATOM 4719 C C . LEU B 1 307 ? 16.828 17.797 -2.637 1 96.31 307 LEU B C 1
ATOM 4721 O O . LEU B 1 307 ? 17.266 16.672 -2.9 1 96.31 307 LEU B O 1
ATOM 4725 N N . LYS B 1 308 ? 17.547 18.672 -1.992 1 90.31 308 LYS B N 1
ATOM 4726 C CA . LYS B 1 308 ? 18.875 18.359 -1.479 1 90.31 308 LYS B CA 1
ATOM 4727 C C . LYS B 1 308 ? 18.797 17.469 -0.241 1 90.31 308 LYS B C 1
ATOM 4729 O O . LYS B 1 308 ? 17.938 17.672 0.625 1 90.31 308 LYS B O 1
ATOM 4734 N N . ALA B 1 309 ? 19.719 16.484 -0.346 1 78.69 309 ALA B N 1
ATOM 4735 C CA . ALA B 1 309 ? 19.828 15.633 0.828 1 78.69 309 ALA B CA 1
ATOM 4736 C C . ALA B 1 309 ? 20.609 16.312 1.941 1 78.69 309 ALA B C 1
ATOM 4738 O O . ALA B 1 309 ? 21.484 17.156 1.673 1 78.69 309 ALA B O 1
ATOM 4739 N N . GLY B 1 310 ? 20.094 16.25 3.182 1 72.88 310 GLY B N 1
ATOM 4740 C CA . GLY B 1 310 ? 20.812 16.859 4.285 1 72.88 310 GLY B CA 1
ATOM 4741 C C . GLY B 1 310 ? 21.969 16.016 4.797 1 72.88 310 GLY B C 1
ATOM 4742 O O . GLY B 1 310 ? 22.031 14.812 4.516 1 72.88 310 GLY B O 1
#

Radius of gyration: 29.86 Å; Cα contacts (8 Å, |Δi|>4): 1327; chains: 2; bounding box: 95×67×161 Å